Protein AF-A0A7C5VHL1-F1 (afdb_monomer)

Mean predicted aligned error: 15.31 Å

Foldseek 3Di:
DPQLLVLQLVLCCVQCNPVSVVLSVVLCVVVVHDSVRQALVSSLVSLVPSVLVSSVVGDPNVVSVVSSVVSNCVSVLVADDLVVLVVLLVVCVVVLLDLLSLLSVLLSVLCVVPNDSVSRNVSVVSSVVVVVVLVVLLVVLVVLLVVLVVLLVVLVVVDDDLSVVLVVLSVVSVVCSVVSHRDVVSSVVSLVSSLVSVLVVLLVVLCDPPPPPPPPPDDDDDDDDDDDDDDDDDPVCPVVPPPPPDRPLVSHDPVSNLVSLLSLLVVLVVVLVVLCVSQVVQCPPPQQVVLNVVSVVCSVVSGHCPVSSVVNVVSSVVSLVVLLVVLVVVLVVLVVLLVPQPDDPVLSVVLVSVSVSCVSSSVSPHDDDCVVSVVSSVVSVVVSVVVD

Solvent-accessible surface area (backbone atoms only — not comparable to full-atom values): 22357 Å² total; per-residue (Å²): 129,79,63,47,51,58,58,54,46,65,68,33,34,88,79,51,42,83,52,30,59,57,53,51,53,51,47,30,62,75,68,72,50,54,74,91,68,51,45,46,67,58,51,45,51,38,38,72,46,62,48,37,56,58,35,47,75,77,39,56,68,68,58,30,47,51,52,43,51,57,44,41,58,70,44,32,61,78,43,72,52,72,64,55,56,51,52,50,49,62,70,48,57,83,47,69,89,37,38,67,50,17,37,46,50,30,49,53,57,48,42,74,77,52,83,45,70,66,58,40,37,50,48,47,56,49,50,52,53,51,50,53,52,47,52,54,49,43,54,49,49,52,54,49,49,55,53,51,50,57,48,44,66,72,50,53,83,74,50,61,71,69,49,52,52,45,52,51,43,49,50,52,50,51,52,34,50,74,71,73,42,80,58,64,70,58,51,52,52,38,49,54,52,50,50,53,49,51,46,48,49,51,56,49,70,66,57,63,83,76,72,72,82,78,77,80,78,86,74,90,84,84,86,87,84,91,83,90,73,90,78,82,82,59,88,82,62,69,74,81,70,67,73,78,85,79,76,69,76,86,80,53,52,76,66,48,50,51,52,46,36,50,54,47,28,53,54,50,50,55,49,46,55,50,52,48,68,74,42,56,94,51,49,85,37,84,80,35,39,64,51,49,54,52,49,52,53,32,48,74,70,58,37,67,54,69,69,57,53,55,53,44,52,51,42,50,53,51,50,49,53,50,50,53,51,51,52,50,53,49,51,52,52,50,54,51,51,60,68,71,47,87,61,62,65,80,79,44,48,65,59,52,54,52,50,50,51,38,50,44,9,44,74,53,60,17,81,60,83,56,66,68,58,53,53,50,49,51,51,51,52,51,51,37,62,74,73,104

pLDDT: mean 79.11, std 16.54, range [28.47, 95.12]

Structure (mmCIF, N/CA/C/O backbone):
data_AF-A0A7C5VHL1-F1
#
_entry.id   AF-A0A7C5VHL1-F1
#
loop_
_atom_site.group_PDB
_atom_site.id
_atom_site.type_symbol
_atom_site.label_atom_id
_atom_site.label_alt_id
_atom_site.label_comp_id
_atom_site.label_asym_id
_atom_site.label_entity_id
_atom_site.label_seq_id
_atom_site.pdbx_PDB_ins_code
_atom_site.Cartn_x
_atom_site.Cartn_y
_atom_site.Cartn_z
_atom_site.occupancy
_atom_site.B_iso_or_equiv
_atom_site.auth_seq_id
_atom_site.auth_comp_id
_atom_site.auth_asym_id
_atom_site.auth_atom_id
_atom_site.pdbx_PDB_model_num
ATOM 1 N N . MET A 1 1 ? -13.629 -7.825 31.375 1.00 46.19 1 MET A N 1
ATOM 2 C CA . MET A 1 1 ? -12.891 -8.959 30.778 1.00 46.19 1 MET A CA 1
ATOM 3 C C . MET A 1 1 ? -13.909 -10.005 30.353 1.00 46.19 1 MET A C 1
ATOM 5 O O . MET A 1 1 ? -14.888 -10.149 31.079 1.00 46.19 1 MET A O 1
ATOM 9 N N . PRO A 1 2 ? -13.758 -10.660 29.191 1.00 53.12 2 PRO A N 1
ATOM 10 C CA . PRO A 1 2 ? -14.675 -11.720 28.780 1.00 53.12 2 PRO A CA 1
ATOM 11 C C . PRO A 1 2 ? -14.648 -12.862 29.807 1.00 53.12 2 PRO A C 1
ATOM 13 O O . PRO A 1 2 ? -13.579 -13.221 30.295 1.00 53.12 2 PRO A O 1
ATOM 16 N N . ASP A 1 3 ? -15.815 -13.410 30.148 1.00 73.56 3 ASP A N 1
ATOM 17 C CA . ASP A 1 3 ? -15.947 -14.584 31.019 1.00 73.56 3 ASP A CA 1
ATOM 18 C C . ASP A 1 3 ? -15.476 -15.836 30.264 1.00 73.56 3 ASP A C 1
ATOM 20 O O . ASP A 1 3 ? -16.268 -16.612 29.725 1.00 73.56 3 ASP A O 1
ATOM 24 N N . VAL A 1 4 ? -14.152 -15.987 30.157 1.00 76.94 4 VAL A N 1
ATOM 25 C CA . VAL A 1 4 ? -13.511 -17.085 29.428 1.00 76.94 4 VAL A CA 1
ATOM 26 C C . VAL A 1 4 ? -14.006 -18.426 29.959 1.00 76.94 4 VAL A C 1
ATOM 28 O O . VAL A 1 4 ? -14.380 -19.292 29.173 1.00 76.94 4 VAL A O 1
ATOM 31 N N . TYR A 1 5 ? -14.062 -18.578 31.284 1.00 82.81 5 TYR A N 1
ATOM 32 C CA . TYR A 1 5 ? -14.518 -19.795 31.945 1.00 82.81 5 TYR A CA 1
ATOM 33 C C . TYR A 1 5 ? -15.959 -20.154 31.560 1.00 82.81 5 TYR A C 1
ATOM 35 O O . TYR A 1 5 ? -16.213 -21.295 31.164 1.00 82.81 5 TYR A O 1
ATOM 43 N N . GLY A 1 6 ? -16.880 -19.185 31.614 1.00 80.88 6 GLY A N 1
ATOM 44 C CA . GLY A 1 6 ? -18.274 -19.365 31.208 1.00 80.88 6 GLY A CA 1
ATOM 45 C C . GLY A 1 6 ? -18.413 -19.804 29.750 1.00 80.88 6 GLY A C 1
ATOM 46 O O . GLY A 1 6 ? -19.118 -20.774 29.468 1.00 80.88 6 GLY A O 1
ATOM 47 N N . VAL A 1 7 ? -17.663 -19.178 28.836 1.00 81.25 7 VAL A N 1
ATOM 48 C CA . VAL A 1 7 ? -17.676 -19.519 27.400 1.00 81.25 7 VAL A CA 1
ATOM 49 C C . VAL A 1 7 ? -17.196 -20.951 27.146 1.00 81.25 7 VAL A C 1
ATOM 51 O O . VAL A 1 7 ? -17.817 -21.673 26.359 1.00 81.25 7 VAL A O 1
ATOM 54 N N . ILE A 1 8 ? -16.123 -21.394 27.820 1.00 82.94 8 ILE A N 1
ATOM 55 C CA . ILE A 1 8 ? -15.642 -22.781 27.690 1.00 82.94 8 ILE A CA 1
ATOM 56 C C . ILE A 1 8 ? -16.713 -23.749 28.209 1.00 82.94 8 ILE A C 1
ATOM 58 O O . ILE A 1 8 ? -17.043 -24.743 27.562 1.00 82.94 8 ILE A O 1
ATOM 62 N N . LEU A 1 9 ? -17.266 -23.460 29.387 1.00 84.81 9 LEU A N 1
ATOM 63 C CA . LEU A 1 9 ? -18.174 -24.354 30.091 1.00 84.81 9 LEU A CA 1
ATOM 64 C C . LEU A 1 9 ? -19.504 -24.541 29.348 1.00 84.81 9 LEU A C 1
ATOM 66 O O . LEU A 1 9 ? -19.978 -25.671 29.208 1.00 84.81 9 LEU A O 1
ATOM 70 N N . GLU A 1 10 ? -20.085 -23.458 28.831 1.00 85.12 10 GLU A N 1
ATOM 71 C CA . GLU A 1 10 ? -21.310 -23.510 28.028 1.00 85.12 10 GLU A CA 1
ATOM 72 C C . GLU A 1 10 ? -21.136 -24.352 26.765 1.00 85.12 10 GLU A C 1
ATOM 74 O O . GLU A 1 10 ? -22.024 -25.129 26.416 1.00 85.12 10 GLU A O 1
ATOM 79 N N . ALA A 1 11 ? -19.979 -24.258 26.111 1.00 81.88 11 ALA A N 1
ATOM 80 C CA . ALA A 1 11 ? -19.701 -25.031 24.910 1.00 81.88 11 ALA A CA 1
ATOM 81 C C . ALA A 1 11 ? -19.400 -26.512 25.188 1.00 81.88 11 ALA A C 1
ATOM 83 O O . ALA A 1 11 ? -19.664 -27.363 24.339 1.00 81.88 11 ALA A O 1
ATOM 84 N N . LEU A 1 12 ? -18.869 -26.847 26.368 1.00 84.56 12 LEU A N 1
ATOM 85 C CA . LEU A 1 12 ? -18.569 -28.232 26.747 1.00 84.56 12 LEU A CA 1
ATOM 86 C C . LEU A 1 12 ? -19.778 -28.989 27.308 1.00 84.56 12 LEU A C 1
ATOM 88 O O . LEU A 1 12 ? -19.845 -30.215 27.169 1.00 84.56 12 LEU A O 1
ATOM 92 N N . ARG A 1 13 ? -20.748 -28.293 27.915 1.00 85.56 13 ARG A N 1
ATOM 93 C CA . ARG A 1 13 ? -21.957 -28.895 28.511 1.00 85.56 13 ARG A CA 1
ATOM 94 C C . ARG A 1 13 ? -22.734 -29.824 27.558 1.00 85.56 13 ARG A C 1
ATOM 96 O O . ARG A 1 13 ? -23.062 -30.925 28.000 1.00 85.56 13 ARG A O 1
ATOM 103 N N . PRO A 1 14 ? -22.977 -29.486 26.275 1.00 85.62 14 PRO A N 1
ATOM 104 C CA . PRO A 1 14 ? -23.678 -30.372 25.338 1.00 85.62 14 PRO A CA 1
ATOM 105 C C . PRO A 1 14 ? -22.967 -31.705 25.055 1.00 85.62 14 PRO A C 1
ATOM 107 O O . PRO A 1 14 ? -23.625 -32.688 24.726 1.00 85.62 14 PRO A O 1
ATOM 110 N N . HIS A 1 15 ? -21.639 -31.762 25.196 1.00 82.31 15 HIS A N 1
ATOM 111 C CA . HIS A 1 15 ? -20.833 -32.935 24.829 1.00 82.31 15 HIS A CA 1
ATOM 112 C C . HIS A 1 15 ? -20.397 -33.766 26.047 1.00 82.31 15 HIS A C 1
ATOM 114 O O . HIS A 1 15 ? -20.381 -35.001 26.018 1.00 82.31 15 HIS A O 1
ATOM 120 N N . LEU A 1 16 ? -20.057 -33.099 27.152 1.00 80.38 16 LEU A N 1
ATOM 121 C CA . LEU A 1 16 ? -19.541 -33.739 28.364 1.00 80.38 16 LEU A CA 1
ATOM 122 C C . LEU A 1 16 ? -20.586 -33.819 29.495 1.00 80.38 16 LEU A C 1
ATOM 124 O O . LEU A 1 16 ? -20.446 -34.652 30.398 1.00 80.38 16 LEU A O 1
ATOM 128 N N . GLY A 1 17 ? -21.677 -33.048 29.427 1.00 83.62 17 GLY A N 1
ATOM 129 C CA . GLY A 1 17 ? -22.726 -33.011 30.450 1.00 83.62 17 GLY A CA 1
ATOM 130 C C . GLY A 1 17 ? -22.182 -32.541 31.810 1.00 83.62 17 GLY A C 1
ATOM 131 O O . GLY A 1 17 ? -21.366 -31.620 31.839 1.00 83.62 17 GLY A O 1
ATOM 132 N N . PRO A 1 18 ? -22.545 -33.180 32.941 1.00 81.44 18 PRO A N 1
ATOM 133 C CA . PRO A 1 18 ? -22.065 -32.782 34.274 1.00 81.44 18 PRO A CA 1
ATOM 134 C C . PRO A 1 18 ? -20.546 -32.952 34.450 1.00 81.44 18 PRO A C 1
ATOM 136 O O . PRO A 1 18 ? -19.946 -32.386 35.356 1.00 81.44 18 PRO A O 1
ATOM 139 N N . ARG A 1 19 ? -19.894 -33.715 33.562 1.00 80.81 19 ARG A N 1
ATOM 140 C CA . ARG A 1 19 ? -18.440 -33.909 33.577 1.00 80.81 19 ARG A CA 1
ATOM 141 C C . ARG A 1 19 ? -17.678 -32.682 33.060 1.00 80.81 19 ARG A C 1
ATOM 143 O O . ARG A 1 19 ? -16.498 -32.561 33.356 1.00 80.81 19 ARG A O 1
ATOM 150 N N . ALA A 1 20 ? -18.340 -31.765 32.346 1.00 82.69 20 ALA A N 1
ATOM 151 C CA . ALA A 1 20 ? -17.735 -30.510 31.894 1.00 82.69 20 ALA A CA 1
ATOM 152 C C . ALA A 1 20 ? -17.251 -29.645 33.073 1.00 82.69 20 ALA A C 1
ATOM 154 O O . ALA A 1 20 ? -16.136 -29.134 33.040 1.00 82.69 20 ALA A O 1
ATOM 155 N N . GLU A 1 21 ? -18.062 -29.539 34.131 1.00 82.94 21 GLU A N 1
ATOM 156 C CA . GLU A 1 21 ? -17.736 -28.776 35.345 1.00 82.94 21 GLU A CA 1
ATOM 157 C C . GLU A 1 21 ? -16.551 -29.396 36.091 1.00 82.94 21 GLU A C 1
ATOM 159 O O . GLU A 1 21 ? -15.596 -28.699 36.416 1.00 82.94 21 GLU A O 1
ATOM 164 N N . VAL A 1 22 ? -16.539 -30.723 36.245 1.00 85.69 22 VAL A N 1
ATOM 165 C CA . VAL A 1 22 ? -15.447 -31.448 36.916 1.00 85.69 22 VAL A CA 1
ATOM 166 C C . VAL A 1 22 ? -14.110 -31.275 36.185 1.00 85.69 22 VAL A C 1
ATOM 168 O O . VAL A 1 22 ? -13.084 -31.031 36.818 1.00 85.69 22 VAL A O 1
ATOM 171 N N . VAL A 1 23 ? -14.110 -31.369 34.851 1.00 84.69 23 VAL A N 1
ATOM 172 C CA . VAL A 1 23 ? -12.895 -31.214 34.030 1.00 84.69 23 VAL A CA 1
ATOM 173 C C . VAL A 1 23 ? -12.357 -29.785 34.100 1.00 84.69 23 VAL A C 1
ATOM 175 O O . VAL A 1 23 ? -11.144 -29.585 34.184 1.00 84.69 23 VAL A O 1
ATOM 178 N N . MET A 1 24 ? -13.246 -28.792 34.105 1.00 84.06 24 MET A N 1
ATOM 179 C CA . MET A 1 24 ? -12.866 -27.386 34.226 1.00 84.06 24 MET A CA 1
ATOM 180 C C . MET A 1 24 ? -12.353 -27.043 35.632 1.00 84.06 24 MET A C 1
ATOM 182 O O . MET A 1 24 ? -11.334 -26.366 35.750 1.00 84.06 24 MET A O 1
ATOM 186 N N . GLU A 1 25 ? -12.968 -27.568 36.694 1.00 84.94 25 GLU A N 1
ATOM 187 C CA . GLU A 1 25 ? -12.471 -27.429 38.070 1.00 84.94 25 GLU A CA 1
ATOM 188 C C . GLU A 1 25 ? -11.106 -28.096 38.273 1.00 84.94 25 GLU A C 1
ATOM 190 O O . GLU A 1 25 ? -10.240 -27.560 38.968 1.00 84.94 25 GLU A O 1
ATOM 195 N N . GLU A 1 26 ? -10.878 -29.262 37.666 1.00 85.06 26 GLU A N 1
ATOM 196 C CA . GLU A 1 26 ? -9.578 -29.928 37.720 1.00 85.06 26 GLU A CA 1
ATOM 197 C C . GLU A 1 26 ? -8.513 -29.151 36.932 1.00 85.06 26 GLU A C 1
ATOM 199 O O . GLU A 1 26 ? -7.378 -29.010 37.394 1.00 85.06 26 GLU A O 1
ATOM 204 N N . GLY A 1 27 ? -8.891 -28.579 35.787 1.00 82.38 27 GLY A N 1
ATOM 205 C CA . GLY A 1 27 ? -8.053 -27.658 35.023 1.00 82.38 27 GLY A CA 1
ATOM 206 C C . GLY A 1 27 ? -7.638 -26.426 35.827 1.00 82.38 27 GLY A C 1
ATOM 207 O O . GLY A 1 27 ? -6.450 -26.108 35.897 1.00 82.38 27 GLY A O 1
ATOM 208 N N . LEU A 1 28 ? -8.594 -25.789 36.506 1.00 84.19 28 LEU A N 1
ATOM 209 C CA . LEU A 1 28 ? -8.351 -24.653 37.397 1.00 84.19 28 LEU A CA 1
ATOM 210 C C . LEU A 1 28 ? -7.418 -25.011 38.558 1.00 84.19 28 LEU A C 1
ATOM 212 O O . LEU A 1 28 ? -6.475 -24.273 38.838 1.00 84.19 28 LEU A O 1
ATOM 216 N N . LYS A 1 29 ? -7.619 -26.174 39.194 1.00 86.25 29 LYS A N 1
ATOM 217 C CA . LYS A 1 29 ? -6.749 -26.658 40.281 1.00 86.25 29 LYS A CA 1
ATOM 218 C C . LYS A 1 29 ? -5.307 -26.872 39.827 1.00 86.25 29 LYS A C 1
ATOM 220 O O . LYS A 1 29 ? -4.394 -26.586 40.593 1.00 86.25 29 LYS A O 1
ATOM 225 N N . ARG A 1 30 ? -5.086 -27.351 38.596 1.00 84.56 30 ARG A N 1
ATOM 226 C CA . ARG A 1 30 ? -3.729 -27.532 38.043 1.00 84.56 30 ARG A CA 1
ATOM 227 C C . ARG A 1 30 ? -3.044 -26.216 37.696 1.00 84.56 30 ARG A C 1
ATOM 229 O O . ARG A 1 30 ? -1.822 -26.147 37.765 1.00 84.56 30 ARG A O 1
ATOM 236 N N . LEU A 1 31 ? -3.819 -25.200 37.330 1.00 82.19 31 LEU A N 1
ATOM 237 C CA . LEU A 1 31 ? -3.314 -23.855 37.057 1.00 82.19 31 LEU A CA 1
ATOM 238 C C . LEU A 1 31 ? -3.193 -22.991 38.320 1.00 82.19 31 LEU A C 1
ATOM 240 O O . LEU A 1 31 ? -2.526 -21.963 38.278 1.00 82.19 31 LEU A O 1
ATOM 244 N N . GLY A 1 32 ? -3.817 -23.396 39.431 1.00 83.19 32 GLY A N 1
ATOM 245 C CA . GLY A 1 32 ? -3.814 -22.646 40.689 1.00 83.19 32 GLY A CA 1
ATOM 246 C C . GLY A 1 32 ? -4.559 -21.310 40.612 1.00 83.19 32 GLY A C 1
ATOM 247 O O . GLY A 1 32 ? -4.250 -20.412 41.386 1.00 83.19 32 GLY A O 1
ATOM 248 N N . LYS A 1 33 ? -5.502 -21.170 39.672 1.00 85.38 33 LYS A N 1
ATOM 249 C CA . LYS A 1 33 ? -6.229 -19.922 39.384 1.00 85.38 33 LYS A CA 1
ATOM 250 C C . LYS A 1 33 ? -7.711 -20.049 39.714 1.00 85.38 33 LYS A C 1
ATOM 252 O O . LYS A 1 33 ? -8.276 -21.145 39.653 1.00 85.38 33 LYS A O 1
ATOM 257 N N . HIS A 1 34 ? -8.353 -18.926 40.024 1.00 79.56 34 HIS A N 1
ATOM 258 C CA . HIS A 1 34 ? -9.808 -18.867 40.165 1.00 79.56 34 HIS A CA 1
ATOM 259 C C . HIS A 1 34 ? -10.511 -18.684 38.805 1.00 79.56 34 HIS A C 1
ATOM 261 O O . HIS A 1 34 ? -9.907 -18.157 37.872 1.00 79.56 34 HIS A O 1
ATOM 267 N N . PRO A 1 35 ? -11.802 -19.066 38.671 1.00 77.31 35 PRO A N 1
ATOM 268 C CA . PRO A 1 35 ? -12.557 -18.906 37.420 1.00 77.31 35 PRO A CA 1
ATOM 269 C C . PRO A 1 35 ? -12.531 -17.480 36.845 1.00 77.31 35 PRO A C 1
ATOM 271 O O . PRO A 1 35 ? -12.534 -17.305 35.633 1.00 77.31 35 PRO A O 1
ATOM 274 N N . GLN A 1 36 ? -12.475 -16.468 37.719 1.00 75.75 36 GLN A N 1
ATOM 275 C CA . GLN A 1 36 ? -12.460 -15.045 37.355 1.00 75.75 36 GLN A CA 1
ATOM 276 C C . GLN A 1 36 ? -11.079 -14.537 36.900 1.00 75.75 36 GLN A C 1
ATOM 278 O O . GLN A 1 36 ? -10.984 -13.446 36.349 1.00 75.75 36 GLN A O 1
ATOM 283 N N . GLU A 1 37 ? -10.017 -15.314 37.118 1.00 77.81 37 GLU A N 1
ATOM 284 C CA . GLU A 1 37 ? -8.623 -14.961 36.801 1.00 77.81 37 GLU A CA 1
ATOM 285 C C . GLU A 1 37 ? -8.117 -15.676 35.539 1.00 77.81 37 GLU A C 1
ATOM 287 O O . GLU A 1 37 ? -6.930 -15.618 35.211 1.00 77.81 37 GLU A O 1
ATOM 292 N N . LEU A 1 38 ? -8.999 -16.402 34.845 1.00 77.62 38 LEU A N 1
ATOM 293 C CA . LEU A 1 38 ? -8.616 -17.208 33.697 1.00 77.62 38 LEU A CA 1
ATOM 294 C C . LEU A 1 38 ? -8.328 -16.315 32.487 1.00 77.62 38 LEU A C 1
ATOM 296 O O . LEU A 1 38 ? -9.221 -15.636 31.978 1.00 77.62 38 LEU A O 1
ATOM 300 N N . THR A 1 39 ? -7.091 -16.344 31.994 1.00 77.44 39 THR A N 1
ATOM 301 C CA . THR A 1 39 ? -6.743 -15.644 30.754 1.00 77.44 39 THR A CA 1
ATOM 302 C C . THR A 1 39 ? -7.086 -16.503 29.526 1.00 77.44 39 THR A C 1
ATOM 304 O O . THR A 1 39 ? -7.203 -17.730 29.628 1.00 77.44 39 THR A O 1
ATOM 307 N N . PRO A 1 40 ? -7.216 -15.901 28.333 1.00 75.75 40 PRO A N 1
ATOM 308 C CA . PRO A 1 40 ? -7.336 -16.638 27.074 1.00 75.75 40 PRO A CA 1
ATOM 309 C C . PRO A 1 40 ? -6.229 -17.672 26.823 1.00 75.75 40 PRO A C 1
ATOM 311 O O . PRO A 1 40 ? -6.494 -18.735 26.261 1.00 75.75 40 PRO A O 1
ATOM 314 N N . GLU A 1 41 ? -4.998 -17.394 27.261 1.00 76.94 41 GLU A N 1
ATOM 315 C CA . GLU A 1 41 ? -3.856 -18.308 27.120 1.00 76.94 41 GLU A CA 1
ATOM 316 C C . GLU A 1 41 ? -4.001 -19.535 28.026 1.00 76.94 41 GLU A C 1
ATOM 318 O O . GLU A 1 41 ? -3.803 -20.672 27.587 1.00 76.94 41 GLU A O 1
ATOM 323 N N . ASP A 1 42 ? -4.440 -19.313 29.267 1.00 80.94 42 ASP A N 1
ATOM 324 C CA . ASP A 1 42 ? -4.777 -20.383 30.208 1.00 80.94 42 ASP A CA 1
ATOM 325 C C . ASP A 1 42 ? -5.924 -21.248 29.660 1.00 80.94 42 ASP A C 1
ATOM 327 O O . ASP A 1 42 ? -5.857 -22.480 29.685 1.00 80.94 42 ASP A O 1
ATOM 331 N N . GLY A 1 43 ? -6.957 -20.611 29.095 1.00 80.25 43 GLY A N 1
ATOM 332 C CA . GLY A 1 43 ? -8.069 -21.286 28.425 1.00 80.25 43 GLY A CA 1
ATOM 333 C C . GLY A 1 43 ? -7.609 -22.145 27.245 1.00 80.25 43 GLY A C 1
ATOM 334 O O . GLY A 1 43 ? -8.030 -23.296 27.116 1.00 80.25 43 GLY A O 1
ATOM 335 N N . ALA A 1 44 ? -6.682 -21.643 26.425 1.00 82.00 44 ALA A N 1
ATOM 336 C CA . ALA A 1 44 ? -6.120 -22.391 25.306 1.00 82.00 44 ALA A CA 1
ATOM 337 C C . ALA A 1 44 ? -5.309 -23.617 25.754 1.00 82.00 44 ALA A C 1
ATOM 339 O O . ALA A 1 44 ? -5.396 -24.683 25.132 1.00 82.00 44 ALA A O 1
ATOM 340 N N . PHE A 1 45 ? -4.554 -23.493 26.847 1.00 84.00 45 PHE A N 1
ATOM 341 C CA . PHE A 1 45 ? -3.819 -24.606 27.443 1.00 84.00 45 PHE A CA 1
ATOM 342 C C . PHE A 1 45 ? -4.765 -25.701 27.963 1.00 84.00 45 PHE A C 1
ATOM 344 O O . PHE A 1 45 ? -4.560 -26.888 27.686 1.00 84.00 45 PHE A O 1
ATOM 351 N N . LEU A 1 46 ? -5.844 -25.314 28.653 1.00 85.06 46 LEU A N 1
ATOM 352 C CA . LEU A 1 46 ? -6.867 -26.250 29.130 1.00 85.06 46 LEU A CA 1
ATOM 353 C C . LEU A 1 46 ? -7.577 -26.968 27.979 1.00 85.06 46 LEU A C 1
ATOM 355 O O . LEU A 1 46 ? -7.742 -28.192 28.031 1.00 85.06 46 LEU A O 1
ATOM 359 N N . LEU A 1 47 ? -7.936 -26.222 26.929 1.00 84.44 47 LEU A N 1
ATOM 360 C CA . LEU A 1 47 ? -8.604 -26.735 25.736 1.00 84.44 47 LEU A CA 1
ATOM 361 C C . LEU A 1 47 ? -7.763 -27.781 24.998 1.00 84.44 47 LEU A C 1
ATOM 363 O O . LEU A 1 47 ? -8.257 -28.872 24.722 1.00 84.44 47 LEU A O 1
ATOM 367 N N . LYS A 1 48 ? -6.486 -27.483 24.722 1.00 85.12 48 LYS A N 1
ATOM 368 C CA . LYS A 1 48 ? -5.572 -28.377 23.982 1.00 85.12 48 LYS A CA 1
ATOM 369 C C . LYS A 1 48 ? -5.094 -29.579 24.804 1.00 85.12 48 LYS A C 1
ATOM 371 O O . LYS A 1 48 ? -4.682 -30.587 24.232 1.00 85.12 48 LYS A O 1
ATOM 376 N N . GLY A 1 49 ? -5.120 -29.475 26.132 1.00 86.75 49 GLY A N 1
ATOM 377 C CA . GLY A 1 49 ? -4.655 -30.515 27.045 1.00 86.75 49 GLY A CA 1
ATOM 378 C C . GLY A 1 49 ? -5.787 -31.386 27.582 1.00 86.75 49 GLY A C 1
ATOM 379 O O . GLY A 1 49 ? -6.125 -32.427 27.019 1.00 86.75 49 GLY A O 1
ATOM 380 N N . LEU A 1 50 ? -6.321 -30.982 28.733 1.00 83.69 50 LEU A N 1
ATOM 381 C CA . LEU A 1 50 ? -7.287 -31.759 29.511 1.00 83.69 50 LEU A CA 1
ATOM 382 C C . LEU A 1 50 ? -8.614 -31.951 28.781 1.00 83.69 50 LEU A C 1
ATOM 384 O O . LEU A 1 50 ? -9.118 -33.070 28.698 1.00 83.69 50 LEU A O 1
ATOM 388 N N . VAL A 1 51 ? -9.154 -30.871 28.222 1.00 84.31 51 VAL A N 1
ATOM 389 C CA . VAL A 1 51 ? -10.464 -30.886 27.569 1.00 84.31 51 VAL A CA 1
ATOM 390 C C . VAL A 1 51 ? -10.416 -31.703 26.279 1.00 84.31 51 VAL A C 1
ATOM 392 O O . VAL A 1 51 ? -11.292 -32.534 26.066 1.00 84.31 51 VAL A O 1
ATOM 395 N N . TYR A 1 52 ? -9.375 -31.551 25.453 1.00 85.94 52 TYR A N 1
ATOM 396 C CA . TYR A 1 52 ? -9.213 -32.351 24.236 1.00 85.94 52 TYR A CA 1
ATOM 397 C C . TYR A 1 52 ? -9.154 -33.859 24.526 1.00 85.94 52 TYR A C 1
ATOM 399 O O . TYR A 1 52 ? -9.803 -34.639 23.833 1.00 85.94 52 TYR A O 1
ATOM 407 N N . ARG A 1 53 ? -8.448 -34.277 25.588 1.00 86.75 53 ARG A N 1
ATOM 408 C CA . ARG A 1 53 ? -8.384 -35.691 26.004 1.00 86.75 53 ARG A CA 1
ATOM 409 C C . ARG A 1 53 ? -9.747 -36.242 26.430 1.00 86.75 53 ARG A C 1
ATOM 411 O O . ARG A 1 53 ? -10.096 -37.355 26.051 1.00 86.75 53 ARG A O 1
ATOM 418 N N . GLU A 1 54 ? -10.525 -35.473 27.187 1.00 84.69 54 GLU A N 1
ATOM 419 C CA . GLU A 1 54 ? -11.866 -35.891 27.623 1.00 84.69 54 GLU A CA 1
ATOM 420 C C . GLU A 1 54 ? -12.891 -35.851 26.476 1.00 84.69 54 GLU A C 1
ATOM 422 O O . GLU A 1 54 ? -13.776 -36.704 26.410 1.00 84.69 54 GLU A O 1
ATOM 427 N N . LEU A 1 55 ? -12.748 -34.925 25.521 1.00 83.88 55 LEU A N 1
ATOM 428 C CA . LEU A 1 55 ? -13.562 -34.891 24.302 1.00 83.88 55 LEU A CA 1
ATOM 429 C C . LEU A 1 55 ? -13.27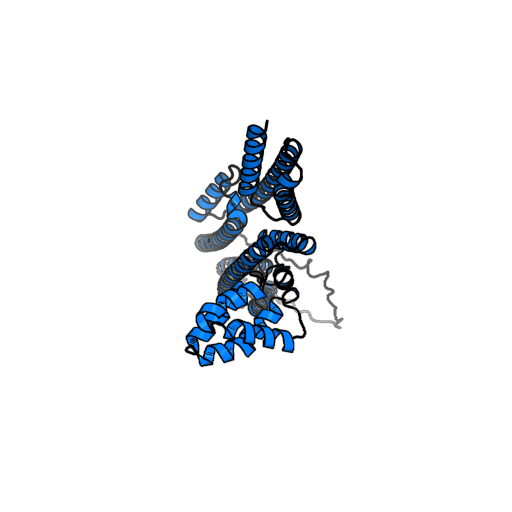2 -36.090 23.391 1.00 83.88 55 LEU A C 1
ATOM 431 O O . LEU A 1 55 ? -14.212 -36.687 22.873 1.00 83.88 55 LEU A O 1
ATOM 435 N N . GLN A 1 56 ? -12.009 -36.505 23.249 1.00 87.06 56 GLN A N 1
ATOM 436 C CA . GLN A 1 56 ? -11.634 -37.711 22.494 1.00 87.06 56 GLN A CA 1
ATOM 437 C C . GLN A 1 56 ? -12.214 -39.008 23.078 1.00 87.06 56 GLN A C 1
ATOM 439 O O . GLN A 1 56 ? -12.355 -39.992 22.357 1.00 87.06 56 GLN A O 1
ATOM 444 N N . ALA A 1 57 ? -12.568 -39.031 24.366 1.00 84.94 57 ALA A N 1
ATOM 445 C CA . ALA A 1 57 ? -13.206 -40.191 24.987 1.00 84.94 57 ALA A CA 1
ATOM 446 C C . ALA A 1 57 ? -14.694 -40.339 24.612 1.00 84.94 57 ALA A C 1
ATOM 448 O O . ALA A 1 57 ? -15.282 -41.391 24.866 1.00 84.94 57 ALA A O 1
ATOM 449 N N . ARG A 1 58 ? -15.321 -39.299 24.040 1.00 81.06 58 ARG A N 1
ATOM 450 C CA . ARG A 1 58 ? -16.755 -39.283 23.690 1.00 81.06 58 ARG A CA 1
ATOM 451 C C . ARG A 1 58 ? -17.059 -38.960 22.230 1.00 81.06 58 ARG A C 1
ATOM 453 O O . ARG A 1 58 ? -18.126 -39.332 21.755 1.00 81.06 58 ARG A O 1
ATOM 460 N N . LEU A 1 59 ? -16.161 -38.266 21.544 1.00 84.38 59 LEU A N 1
ATOM 461 C CA . LEU A 1 59 ? -16.304 -37.830 20.158 1.00 84.38 59 LEU A CA 1
ATOM 462 C C . LEU A 1 59 ? -15.192 -38.420 19.295 1.00 84.38 59 LEU A C 1
ATOM 464 O O . LEU A 1 59 ? -14.147 -38.838 19.800 1.00 84.38 59 LEU A O 1
ATOM 468 N N . SER A 1 60 ? -15.389 -38.408 17.977 1.00 85.62 60 SER A N 1
ATOM 469 C CA . SER A 1 60 ? -14.297 -38.743 17.067 1.00 85.62 60 SER A CA 1
ATOM 470 C C . SER A 1 60 ? -13.162 -37.705 17.174 1.00 85.62 60 SER A C 1
ATOM 472 O O . SER A 1 60 ? -13.411 -36.531 17.474 1.00 85.62 60 SER A O 1
ATOM 474 N N . PRO A 1 61 ? -11.900 -38.079 16.885 1.00 83.31 61 PRO A N 1
ATOM 475 C CA . PRO A 1 61 ? -10.773 -37.147 16.959 1.00 83.31 61 PRO A CA 1
ATOM 476 C C . PRO A 1 61 ? -10.943 -35.893 16.087 1.00 83.31 61 PRO A C 1
ATOM 478 O O . PRO A 1 61 ? -10.469 -34.820 16.453 1.00 83.31 61 PRO A O 1
ATOM 481 N N . GLN A 1 62 ? -11.636 -36.010 14.949 1.00 82.50 62 GLN A N 1
ATOM 482 C CA . GLN A 1 62 ? -11.896 -34.888 14.043 1.00 82.50 62 GLN A CA 1
ATOM 483 C C . GLN A 1 62 ? -12.933 -33.912 14.613 1.00 82.50 62 GLN A C 1
ATOM 485 O O . GLN A 1 62 ? -12.751 -32.701 14.514 1.00 82.50 62 GLN A O 1
ATOM 490 N N . GLU A 1 63 ? -13.992 -34.416 15.247 1.00 82.50 63 GLU A N 1
ATOM 491 C CA . GLU A 1 63 ? -15.019 -33.587 15.892 1.00 82.50 63 GLU A CA 1
ATOM 492 C C . GLU A 1 63 ? -14.482 -32.902 17.150 1.00 82.50 63 GLU A C 1
ATOM 494 O O . GLU A 1 63 ? -14.721 -31.713 17.349 1.00 82.50 63 GLU A O 1
ATOM 499 N N . ALA A 1 64 ? -13.692 -33.618 17.959 1.00 82.12 64 ALA A N 1
ATOM 500 C CA . ALA A 1 64 ? -13.025 -33.050 19.127 1.00 82.12 64 ALA A CA 1
ATOM 501 C C . ALA A 1 64 ? -12.053 -31.928 18.728 1.00 82.12 64 ALA A C 1
ATOM 503 O O . ALA A 1 64 ? -12.018 -30.883 19.374 1.00 82.12 64 ALA A O 1
ATOM 504 N N . LYS A 1 65 ? -11.299 -32.119 17.635 1.00 83.81 65 LYS A N 1
ATOM 505 C CA . LYS A 1 65 ? -10.388 -31.101 17.102 1.00 83.81 65 LYS A CA 1
ATOM 506 C C . LYS A 1 65 ? -11.148 -29.871 16.601 1.00 83.81 65 LYS A C 1
ATOM 508 O O . LYS A 1 65 ? -10.801 -28.770 17.006 1.00 83.81 65 LYS A O 1
ATOM 513 N N . ARG A 1 66 ? -12.219 -30.051 15.819 1.00 84.06 66 ARG A N 1
ATOM 514 C CA . ARG A 1 66 ? -13.067 -28.944 15.335 1.00 84.06 66 ARG A CA 1
ATOM 515 C C . ARG A 1 66 ? -13.707 -28.144 16.471 1.00 84.06 66 ARG A C 1
ATOM 517 O O . ARG A 1 66 ? -13.747 -26.923 16.401 1.00 84.06 66 ARG A O 1
ATOM 524 N N . LEU A 1 67 ? -14.188 -28.816 17.518 1.00 83.19 67 LEU A N 1
ATOM 525 C CA . LEU A 1 67 ? -14.744 -28.150 18.701 1.00 83.19 67 LEU A CA 1
ATOM 526 C C . LEU A 1 67 ? -13.686 -27.355 19.463 1.00 83.19 67 LEU A C 1
ATOM 528 O O . LEU A 1 67 ? -13.952 -26.228 19.870 1.00 83.19 67 LEU A O 1
ATOM 532 N N . VAL A 1 68 ? -12.494 -27.925 19.650 1.00 83.06 68 VAL A N 1
ATOM 533 C CA . VAL A 1 68 ? -11.383 -27.233 20.312 1.00 83.06 68 VAL A CA 1
ATOM 534 C C . VAL A 1 68 ? -10.901 -26.049 19.480 1.00 83.06 68 VAL A C 1
ATOM 536 O O . VAL A 1 68 ? -10.705 -24.984 20.046 1.00 83.06 68 VAL A O 1
ATOM 539 N N . GLU A 1 69 ? -10.760 -26.186 18.163 1.00 80.56 69 GLU A N 1
ATOM 540 C CA . GLU A 1 69 ? -10.387 -25.085 17.262 1.00 80.56 69 GLU A CA 1
ATOM 541 C C . GLU A 1 69 ? -11.441 -23.971 17.268 1.00 80.56 69 GLU A C 1
ATOM 543 O O . GLU A 1 69 ? -11.097 -22.821 17.525 1.00 80.56 69 GLU A O 1
ATOM 548 N N . GLY A 1 70 ? -12.727 -24.306 17.134 1.00 79.44 70 GLY A N 1
ATOM 549 C CA . GLY A 1 70 ? -13.806 -23.317 17.211 1.00 79.44 70 GLY A CA 1
ATOM 550 C C . GLY A 1 70 ? -13.938 -22.658 18.590 1.00 79.44 70 GLY A C 1
ATOM 551 O O . GLY A 1 70 ? -14.357 -21.509 18.692 1.00 79.44 70 GLY A O 1
ATOM 552 N N . LEU A 1 71 ? -13.567 -23.346 19.675 1.00 78.50 71 LEU A N 1
ATOM 553 C CA . LEU A 1 71 ? -13.512 -22.743 21.009 1.00 78.50 71 LEU A CA 1
ATOM 554 C C . LEU A 1 71 ? -12.284 -21.864 21.197 1.00 78.50 71 LEU A C 1
ATOM 556 O O . LEU A 1 71 ? -12.398 -20.788 21.777 1.00 78.50 71 LEU A O 1
ATOM 560 N N . LEU A 1 72 ? -11.134 -22.284 20.675 1.00 77.94 72 LEU A N 1
ATOM 561 C CA . LEU A 1 72 ? -9.934 -21.461 20.640 1.00 77.94 72 LEU A CA 1
ATOM 562 C C . LEU A 1 72 ? -10.196 -20.171 19.866 1.00 77.94 72 LEU A C 1
ATOM 564 O O . LEU A 1 72 ? -9.816 -19.129 20.361 1.00 77.94 72 LEU A O 1
ATOM 568 N N . GLU A 1 73 ? -10.909 -20.189 18.743 1.00 72.69 73 GLU A N 1
ATOM 569 C CA . GLU A 1 73 ? -11.297 -18.961 18.029 1.00 72.69 73 GLU A CA 1
ATOM 570 C C . GLU A 1 73 ? -12.227 -18.045 18.844 1.00 72.69 73 GLU A C 1
ATOM 572 O O . GLU A 1 73 ? -12.168 -16.826 18.710 1.00 72.69 73 GLU A O 1
ATOM 577 N N . ARG A 1 74 ? -13.078 -18.615 19.707 1.00 71.44 74 ARG A N 1
ATOM 578 C CA . ARG A 1 74 ? -14.023 -17.859 20.553 1.00 71.44 74 ARG A CA 1
ATOM 579 C C . ARG A 1 74 ? -13.395 -17.306 21.833 1.00 71.44 74 ARG A C 1
ATOM 581 O O . ARG A 1 74 ? -13.899 -16.325 22.374 1.00 71.44 74 ARG A O 1
ATOM 588 N N . ILE A 1 75 ? -12.372 -17.983 22.353 1.00 69.50 75 ILE A N 1
ATOM 589 C CA . ILE A 1 75 ? -11.731 -17.693 23.646 1.00 69.50 75 ILE A CA 1
ATOM 590 C C . ILE A 1 75 ? -10.397 -16.992 23.469 1.00 69.50 75 ILE A C 1
ATOM 592 O O . ILE A 1 75 ? -10.048 -16.143 24.289 1.00 69.50 75 ILE A O 1
ATOM 596 N N . SER A 1 76 ? -9.657 -17.329 22.412 1.00 58.81 76 SER A N 1
ATOM 597 C CA . SER A 1 76 ? -8.589 -16.461 21.948 1.00 58.81 76 SER A CA 1
ATOM 598 C C . SER A 1 76 ? -9.235 -15.094 21.747 1.00 58.81 76 SER A C 1
ATOM 600 O O . SER A 1 76 ? -10.334 -15.023 21.182 1.00 58.81 76 SER A O 1
ATOM 602 N N . PRO A 1 77 ? -8.636 -14.007 22.258 1.00 54.16 77 PRO A N 1
ATOM 603 C CA . PRO A 1 77 ? -9.090 -12.696 21.844 1.00 54.16 77 PRO A CA 1
ATOM 604 C C . PRO A 1 77 ? -9.119 -12.745 20.317 1.00 54.16 77 PRO A C 1
ATOM 606 O O . PRO A 1 77 ? -8.160 -13.220 19.707 1.00 54.16 77 PRO A O 1
ATOM 609 N N . ALA A 1 78 ? -10.222 -12.342 19.693 1.00 45.19 78 ALA A N 1
ATOM 610 C CA . ALA A 1 78 ? -10.353 -12.286 18.236 1.00 45.19 78 ALA A CA 1
ATOM 611 C C . ALA A 1 78 ? -9.426 -11.199 17.625 1.00 45.19 78 ALA A C 1
ATOM 613 O O . ALA A 1 78 ? -9.827 -10.382 16.811 1.00 45.19 78 ALA A O 1
ATOM 614 N N . GLY A 1 79 ? -8.165 -11.166 18.045 1.00 45.03 79 GLY A N 1
ATOM 615 C CA . GLY A 1 79 ? -7.239 -10.047 18.081 1.00 45.03 79 GLY A CA 1
ATOM 616 C C . GLY A 1 79 ? -5.990 -10.541 18.813 1.00 45.03 79 GLY A C 1
ATOM 617 O O . GLY A 1 79 ? -5.867 -10.381 20.017 1.00 45.03 79 GLY A O 1
ATOM 618 N N . GLY A 1 80 ? -5.169 -11.382 18.184 1.00 54.59 80 GLY A N 1
ATOM 619 C CA . GLY A 1 80 ? -3.756 -11.046 17.939 1.00 54.59 80 GLY A CA 1
ATOM 620 C C . GLY A 1 80 ? -3.272 -9.781 18.629 1.00 54.59 80 GLY A C 1
ATOM 621 O O . GLY A 1 80 ? -3.905 -8.725 18.564 1.00 54.59 80 GLY A O 1
ATOM 622 N N . SER A 1 81 ? -2.181 -9.950 19.357 1.00 69.38 81 SER A N 1
ATOM 623 C CA . SER A 1 81 ? -1.689 -8.958 20.291 1.00 69.38 81 SER A CA 1
ATOM 624 C C . SER A 1 81 ? -1.267 -7.681 19.570 1.00 69.38 81 SER A C 1
ATOM 626 O O . SER A 1 81 ? -0.882 -7.690 18.401 1.00 69.38 81 SER A O 1
ATOM 628 N N . LEU A 1 82 ? -1.263 -6.574 20.312 1.00 80.75 82 LEU A N 1
ATOM 629 C CA . LEU A 1 82 ? -0.587 -5.342 19.907 1.00 80.75 82 LEU A CA 1
ATOM 630 C C . LEU A 1 82 ? 0.837 -5.624 19.383 1.00 80.75 82 LEU A C 1
ATOM 632 O O . LEU A 1 82 ? 1.283 -4.980 18.442 1.00 80.75 82 LEU A O 1
ATOM 636 N N . GLU A 1 83 ? 1.517 -6.640 19.923 1.00 82.38 83 GLU A N 1
ATOM 637 C CA . GLU A 1 83 ? 2.842 -7.068 19.467 1.00 82.38 83 GLU A CA 1
ATOM 638 C C . GLU A 1 83 ? 2.870 -7.559 18.010 1.00 82.38 83 GLU A C 1
ATOM 640 O O . GLU A 1 83 ? 3.880 -7.374 17.333 1.00 82.38 83 GLU A O 1
ATOM 645 N N . GLU A 1 84 ? 1.806 -8.196 17.509 1.00 83.88 84 GLU A N 1
ATOM 646 C CA . GLU A 1 84 ? 1.708 -8.601 16.098 1.00 83.88 84 GLU A CA 1
ATOM 647 C C . GLU A 1 84 ? 1.659 -7.371 15.190 1.00 83.88 84 GLU A C 1
ATOM 649 O O . GLU A 1 84 ? 2.416 -7.292 14.221 1.00 83.88 84 GLU A O 1
ATOM 654 N N . LEU A 1 85 ? 0.842 -6.376 15.551 1.00 87.00 85 LEU A N 1
ATOM 655 C CA . LEU A 1 85 ? 0.761 -5.113 14.816 1.00 87.00 85 LEU A CA 1
ATOM 656 C C . LEU A 1 85 ? 2.076 -4.332 14.891 1.00 87.00 85 LEU A C 1
ATOM 658 O O . LEU A 1 85 ? 2.515 -3.777 13.890 1.00 87.00 85 LEU A O 1
ATOM 662 N N . GLU A 1 86 ? 2.759 -4.333 16.038 1.00 89.12 86 GLU A N 1
ATOM 663 C CA . GLU A 1 86 ? 4.077 -3.708 16.181 1.00 89.12 86 GLU A CA 1
ATOM 664 C C . GLU A 1 86 ? 5.161 -4.413 15.355 1.00 89.12 86 GLU A C 1
ATOM 666 O O . GLU A 1 86 ? 6.037 -3.752 14.791 1.00 89.12 86 GLU A O 1
ATOM 671 N N . LYS A 1 87 ? 5.123 -5.748 15.259 1.00 89.38 87 LYS A N 1
ATOM 672 C CA . LYS A 1 87 ? 6.017 -6.516 14.375 1.00 89.38 87 LYS A CA 1
ATOM 673 C C . LYS A 1 87 ? 5.730 -6.213 12.908 1.00 89.38 87 LYS A C 1
ATOM 675 O O . LYS A 1 87 ? 6.674 -5.970 12.157 1.00 89.38 87 LYS A O 1
ATOM 680 N N . GLY A 1 88 ? 4.455 -6.171 12.522 1.00 86.69 88 GLY A N 1
ATOM 681 C CA . GLY A 1 88 ? 4.030 -5.750 11.189 1.00 86.69 88 GLY A CA 1
ATOM 682 C C . GLY A 1 88 ? 4.524 -4.347 10.863 1.00 86.69 88 GLY A C 1
ATOM 683 O O . GLY A 1 88 ? 5.191 -4.141 9.855 1.00 86.69 88 GLY A O 1
ATOM 684 N N . LEU A 1 89 ? 4.318 -3.393 11.770 1.00 88.81 89 LEU A N 1
ATOM 685 C CA . LEU A 1 89 ? 4.771 -2.020 11.591 1.00 88.81 89 LEU A CA 1
ATOM 686 C C . LEU A 1 89 ? 6.295 -1.918 11.426 1.00 88.81 89 LEU A C 1
ATOM 688 O O . LEU A 1 89 ? 6.767 -1.146 10.596 1.00 88.81 89 LEU A O 1
ATOM 692 N N . LYS A 1 90 ? 7.079 -2.712 12.167 1.00 90.44 90 LYS A N 1
ATOM 693 C CA . LYS A 1 90 ? 8.538 -2.783 11.975 1.00 90.44 90 LYS A CA 1
ATOM 694 C C . LYS A 1 90 ? 8.911 -3.310 10.589 1.00 90.44 90 LYS A C 1
ATOM 696 O O . LYS A 1 90 ? 9.827 -2.772 9.977 1.00 90.44 90 LYS A O 1
ATOM 701 N N . ARG A 1 91 ? 8.202 -4.327 10.089 1.00 89.88 91 ARG A N 1
ATOM 702 C CA . ARG A 1 91 ? 8.412 -4.889 8.744 1.00 89.88 91 ARG A CA 1
ATOM 703 C C . ARG A 1 91 ? 8.092 -3.872 7.648 1.00 89.88 91 ARG A C 1
ATOM 705 O O . ARG A 1 91 ? 8.880 -3.713 6.723 1.00 89.88 91 ARG A O 1
ATOM 712 N N . PHE A 1 92 ? 6.968 -3.169 7.767 1.00 90.12 92 PHE A N 1
ATOM 713 C CA . PHE A 1 92 ? 6.529 -2.181 6.779 1.00 90.12 92 PHE A CA 1
ATOM 714 C C . PHE A 1 92 ? 7.127 -0.782 6.989 1.00 90.12 92 PHE A C 1
ATOM 716 O O . PHE A 1 92 ? 6.830 0.132 6.225 1.00 90.12 92 PHE A O 1
ATOM 723 N N . GLY A 1 93 ? 7.996 -0.597 7.988 1.00 84.31 93 GLY A N 1
ATOM 724 C CA . GLY A 1 93 ? 8.577 0.704 8.330 1.00 84.31 93 GLY A CA 1
ATOM 725 C C . GLY A 1 93 ? 9.386 1.353 7.203 1.00 84.31 93 GLY A C 1
ATOM 726 O O . GLY A 1 93 ? 9.535 2.571 7.197 1.00 84.31 93 GLY A O 1
ATOM 727 N N . LEU A 1 94 ? 9.860 0.560 6.238 1.00 86.38 94 LEU A N 1
ATOM 728 C CA . LEU A 1 94 ? 10.570 1.035 5.047 1.00 86.38 94 LEU A CA 1
ATOM 729 C C . LEU A 1 94 ? 9.638 1.695 4.013 1.00 86.38 94 LEU A C 1
ATOM 731 O O . LEU A 1 94 ? 10.093 2.519 3.226 1.00 86.38 94 LEU A O 1
ATOM 735 N N . TYR A 1 95 ? 8.337 1.391 4.036 1.00 87.31 95 TYR A N 1
ATOM 736 C CA . TYR A 1 95 ? 7.350 1.881 3.067 1.00 87.31 95 TYR A CA 1
ATOM 737 C C . TYR A 1 95 ? 6.589 3.087 3.621 1.00 87.31 95 TYR A C 1
ATOM 739 O O . TYR A 1 95 ? 5.374 3.061 3.810 1.00 87.31 95 TYR A O 1
ATOM 747 N N . VAL A 1 96 ? 7.323 4.157 3.933 1.00 81.25 96 VAL A N 1
ATOM 748 C CA . VAL A 1 96 ? 6.753 5.372 4.544 1.00 81.25 96 VAL A CA 1
ATOM 749 C C . VAL A 1 96 ? 5.742 6.061 3.627 1.00 81.25 96 VAL A C 1
ATOM 751 O O . VAL A 1 96 ? 4.791 6.661 4.119 1.00 81.25 96 VAL A O 1
ATOM 754 N N . ASP A 1 97 ? 5.912 5.916 2.315 1.00 81.12 97 ASP A N 1
ATOM 755 C CA . ASP A 1 97 ? 5.046 6.517 1.300 1.00 81.12 97 ASP A CA 1
ATOM 756 C C . ASP A 1 97 ? 3.675 5.836 1.173 1.00 81.12 97 ASP A C 1
ATOM 758 O O . ASP A 1 97 ? 2.821 6.308 0.422 1.00 81.12 97 ASP A O 1
ATOM 762 N N . TRP A 1 98 ? 3.448 4.717 1.870 1.00 87.25 98 TRP A N 1
ATOM 763 C CA . TRP A 1 98 ? 2.180 3.997 1.821 1.00 87.25 98 TRP A CA 1
ATOM 764 C C . TRP A 1 98 ? 1.203 4.552 2.870 1.00 87.25 98 TRP A C 1
ATOM 766 O O . TRP A 1 98 ? 1.469 4.447 4.075 1.00 87.25 98 TRP A O 1
ATOM 776 N N . PRO A 1 99 ? 0.041 5.098 2.461 1.00 84.62 99 PRO A N 1
ATOM 777 C CA . PRO A 1 99 ? -0.932 5.675 3.392 1.00 84.62 99 PRO A CA 1
ATOM 778 C C . PRO A 1 99 ? -1.507 4.633 4.365 1.00 84.62 99 PRO A C 1
ATOM 780 O O . PRO A 1 99 ? -1.919 4.974 5.475 1.00 84.62 99 PRO A O 1
ATOM 783 N N . GLU A 1 100 ? -1.505 3.355 3.986 1.00 89.81 100 GLU A N 1
ATOM 784 C CA . GLU A 1 100 ? -1.924 2.244 4.838 1.00 89.81 100 GLU A CA 1
ATOM 785 C C . GLU A 1 100 ? -0.945 2.018 6.002 1.00 89.81 100 GLU A C 1
ATOM 787 O O . GLU A 1 100 ? -1.365 1.717 7.118 1.00 89.81 100 GLU A O 1
ATOM 792 N N . VAL A 1 101 ? 0.357 2.241 5.792 1.00 90.25 101 VAL A N 1
ATOM 793 C CA . VAL A 1 101 ? 1.370 2.155 6.859 1.00 90.25 101 VAL A CA 1
ATOM 794 C C . VAL A 1 101 ? 1.200 3.305 7.850 1.00 90.25 101 VAL A C 1
ATOM 796 O O . VAL A 1 101 ? 1.303 3.096 9.059 1.00 90.25 101 VAL A O 1
ATOM 799 N N . ALA A 1 102 ? 0.873 4.504 7.363 1.00 88.12 102 ALA A N 1
ATOM 800 C CA . ALA A 1 102 ? 0.524 5.642 8.210 1.00 88.12 102 ALA A CA 1
ATOM 801 C C . ALA A 1 102 ? -0.723 5.362 9.069 1.00 88.12 102 ALA A C 1
ATOM 803 O O . ALA A 1 102 ? -0.717 5.604 10.278 1.00 88.12 102 ALA A O 1
ATOM 804 N N . ARG A 1 103 ? -1.768 4.757 8.483 1.00 89.94 103 ARG A N 1
ATOM 805 C CA . ARG A 1 103 ? -2.950 4.301 9.235 1.00 89.94 103 ARG A CA 1
ATOM 806 C C . ARG A 1 103 ? -2.584 3.255 10.290 1.00 89.94 103 ARG A C 1
ATOM 808 O O . ARG A 1 103 ? -3.054 3.354 11.421 1.00 89.94 103 ARG A O 1
ATOM 815 N N . LEU A 1 104 ? -1.720 2.294 9.959 1.00 90.19 104 LEU A N 1
ATOM 816 C CA . LEU A 1 104 ? -1.257 1.282 10.911 1.00 90.19 104 LEU A CA 1
ATOM 817 C C . LEU A 1 104 ? -0.499 1.913 12.091 1.00 90.19 104 LEU A C 1
ATOM 819 O O . LEU A 1 104 ? -0.713 1.502 13.230 1.00 90.19 104 LEU A O 1
ATOM 823 N N . ARG A 1 105 ? 0.339 2.934 11.855 1.00 91.12 105 ARG A N 1
ATOM 824 C CA . ARG A 1 105 ? 1.010 3.688 12.934 1.00 91.12 105 ARG A CA 1
ATOM 825 C C . ARG A 1 105 ? 0.013 4.364 13.863 1.00 91.12 105 ARG A C 1
ATOM 827 O O . ARG A 1 105 ? 0.131 4.193 15.075 1.00 91.12 105 ARG A O 1
ATOM 834 N N . ALA A 1 106 ? -0.971 5.071 13.308 1.00 89.56 106 ALA A N 1
ATOM 835 C CA . ALA A 1 106 ? -2.017 5.723 14.094 1.00 89.56 106 ALA A CA 1
ATOM 836 C C . ALA A 1 106 ? -2.789 4.702 14.951 1.00 89.56 106 ALA A C 1
ATOM 838 O O . ALA A 1 106 ? -2.927 4.880 16.160 1.00 89.56 106 ALA A O 1
ATOM 839 N N . LEU A 1 107 ? -3.188 3.564 14.366 1.00 89.44 107 LEU A N 1
ATOM 840 C CA . LEU A 1 107 ? -3.856 2.482 15.098 1.00 89.44 107 LEU A CA 1
ATOM 841 C C . LEU A 1 107 ? -2.986 1.915 16.228 1.00 89.44 107 LEU A C 1
ATOM 843 O O . LEU A 1 107 ? -3.467 1.763 17.348 1.00 89.44 107 LEU A O 1
ATOM 847 N N . VAL A 1 108 ? -1.703 1.633 15.973 1.00 89.81 108 VAL A N 1
ATOM 848 C CA . VAL A 1 108 ? -0.772 1.127 16.998 1.00 89.81 108 VAL A CA 1
ATOM 849 C C . VAL A 1 108 ? -0.572 2.151 18.120 1.00 89.81 108 VAL A C 1
ATOM 851 O O . VAL A 1 108 ? -0.588 1.780 19.295 1.00 89.81 108 VAL A O 1
ATOM 854 N N . ASN A 1 109 ? -0.426 3.437 17.792 1.00 89.44 109 ASN A N 1
ATOM 855 C CA . ASN A 1 109 ? -0.277 4.508 18.779 1.00 89.44 109 ASN A CA 1
ATOM 856 C C . ASN A 1 109 ? -1.529 4.656 19.655 1.00 89.44 109 ASN A C 1
ATOM 858 O O . ASN A 1 109 ? -1.400 4.772 20.877 1.00 89.44 109 ASN A O 1
ATOM 862 N N . ARG A 1 110 ? -2.729 4.567 19.069 1.00 86.88 110 ARG A N 1
ATOM 863 C CA . ARG A 1 110 ? -3.993 4.594 19.815 1.00 86.88 110 ARG A CA 1
ATOM 864 C C . ARG A 1 110 ? -4.155 3.361 20.703 1.00 86.88 110 ARG A C 1
ATOM 866 O O . ARG A 1 110 ? -4.464 3.500 21.884 1.00 86.88 110 ARG A O 1
ATOM 873 N N . LEU A 1 111 ? -3.866 2.171 20.176 1.00 87.19 111 LEU A N 1
ATOM 874 C CA . LEU A 1 111 ? -3.960 0.901 20.906 1.00 87.19 111 LEU A CA 1
ATOM 875 C C . LEU A 1 111 ? -2.971 0.787 22.076 1.00 87.19 111 LEU A C 1
ATOM 877 O O . LEU A 1 111 ? -3.254 0.083 23.045 1.00 87.19 111 LEU A O 1
ATOM 881 N N . ARG A 1 112 ? -1.831 1.490 22.017 1.00 86.31 112 ARG A N 1
ATOM 882 C CA . ARG A 1 112 ? -0.903 1.632 23.155 1.00 86.31 112 ARG A CA 1
ATOM 883 C C . ARG A 1 112 ? -1.496 2.440 24.306 1.00 86.31 112 ARG A C 1
ATOM 885 O O . ARG A 1 112 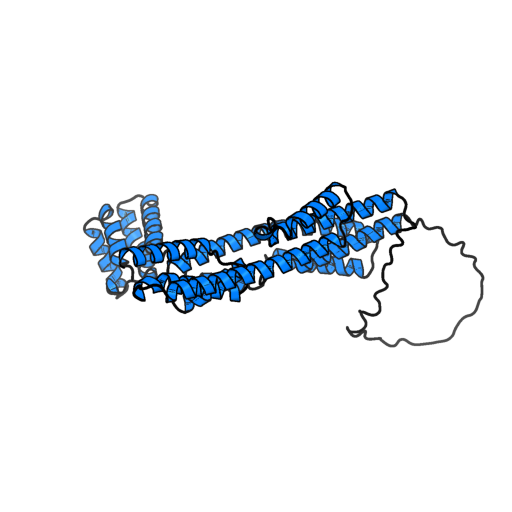? -1.142 2.191 25.455 1.00 86.31 112 ARG A O 1
ATOM 892 N N . GLN A 1 113 ? -2.349 3.417 24.004 1.00 86.19 113 GLN A N 1
ATOM 893 C CA . GLN A 1 113 ? -3.002 4.255 25.010 1.00 86.19 113 GLN A CA 1
ATOM 894 C C . GLN A 1 113 ? -4.249 3.569 25.573 1.00 86.19 113 GLN A C 1
ATOM 896 O O . GLN A 1 113 ? -4.454 3.551 26.784 1.00 86.19 113 GLN A O 1
ATOM 901 N N . GLU A 1 114 ? -5.076 3.007 24.691 1.00 80.75 114 GLU A N 1
ATOM 902 C CA . GLU A 1 114 ? -6.363 2.420 25.041 1.00 80.75 114 GLU A CA 1
ATOM 903 C C . GLU A 1 114 ? -6.612 1.145 24.216 1.00 80.75 114 GLU A C 1
ATOM 905 O O . GLU A 1 114 ? -6.765 1.221 22.993 1.00 80.75 114 GLU A O 1
ATOM 910 N N . PRO A 1 115 ? -6.641 -0.042 24.850 1.00 79.62 115 PRO A N 1
ATOM 911 C CA . PRO A 1 115 ? -6.846 -1.291 24.132 1.00 79.62 115 PRO A CA 1
ATOM 912 C C . PRO A 1 115 ? -8.310 -1.427 23.697 1.00 79.62 115 PRO A C 1
ATOM 914 O O . PRO A 1 115 ? -9.194 -1.649 24.524 1.00 79.62 115 PRO A O 1
ATOM 917 N N . ASP A 1 116 ? -8.552 -1.363 22.387 1.00 80.00 116 ASP A N 1
ATOM 918 C CA . ASP A 1 116 ? -9.870 -1.581 21.784 1.00 80.00 116 ASP A CA 1
ATOM 919 C C . ASP A 1 116 ? -9.851 -2.827 20.872 1.00 80.00 116 ASP A C 1
ATOM 921 O O . ASP A 1 116 ? -9.108 -2.862 19.884 1.00 80.00 116 ASP A O 1
ATOM 925 N N . PRO A 1 117 ? -10.667 -3.864 21.154 1.00 79.88 117 PRO A N 1
ATOM 926 C CA . PRO A 1 117 ? -10.746 -5.058 20.313 1.00 79.88 117 PRO A CA 1
ATOM 927 C C . PRO A 1 117 ? -11.215 -4.777 18.877 1.00 79.88 117 PRO A C 1
ATOM 929 O O . PRO A 1 117 ? -10.873 -5.543 17.976 1.00 79.88 117 PRO A O 1
ATOM 932 N N . ARG A 1 118 ? -11.979 -3.703 18.633 1.00 82.75 118 ARG A N 1
ATOM 933 C CA . ARG A 1 118 ? -12.412 -3.319 17.279 1.00 82.75 118 ARG A CA 1
ATOM 934 C C . ARG A 1 118 ? -11.247 -2.767 16.465 1.00 82.75 118 ARG A C 1
ATOM 936 O O . ARG A 1 118 ? -11.030 -3.226 15.348 1.00 82.75 118 ARG A O 1
ATOM 943 N N . LEU A 1 119 ? -10.463 -1.864 17.054 1.00 84.75 119 LEU A N 1
ATOM 944 C CA . LEU A 1 119 ? -9.269 -1.296 16.419 1.00 84.75 119 LEU A CA 1
ATOM 945 C C . LEU A 1 119 ? -8.174 -2.351 16.211 1.00 84.75 119 LEU A C 1
ATOM 947 O O . LEU A 1 119 ? -7.478 -2.320 15.201 1.00 84.75 119 LEU A O 1
ATOM 951 N N . LEU A 1 120 ? -8.046 -3.326 17.121 1.00 84.50 120 LEU A N 1
ATOM 952 C CA . LEU A 1 120 ? -7.151 -4.475 16.926 1.00 84.50 120 LEU A CA 1
ATOM 953 C C . LEU A 1 120 ? -7.548 -5.306 15.703 1.00 84.50 120 LEU A C 1
ATOM 955 O O . LEU A 1 120 ? -6.682 -5.737 14.943 1.00 84.50 120 LEU A O 1
ATOM 959 N N . ARG A 1 121 ? -8.851 -5.534 15.505 1.00 84.19 121 ARG A N 1
ATOM 960 C CA . ARG A 1 121 ? -9.354 -6.249 14.332 1.00 84.19 121 ARG A CA 1
ATOM 961 C C . ARG A 1 121 ? -9.109 -5.458 13.046 1.00 84.19 121 ARG A C 1
ATOM 963 O O . ARG A 1 121 ? -8.590 -6.035 12.097 1.00 84.19 121 ARG A O 1
ATOM 970 N N . GLU A 1 122 ? -9.406 -4.159 13.042 1.00 87.75 122 GLU A N 1
ATOM 971 C CA . GLU A 1 122 ? -9.114 -3.275 11.904 1.00 87.75 122 GLU A CA 1
ATOM 972 C C . GLU A 1 122 ? -7.617 -3.289 11.561 1.00 87.75 122 GLU A C 1
ATOM 974 O O . GLU A 1 122 ? -7.245 -3.493 10.410 1.00 87.75 122 GLU A O 1
ATOM 979 N N . GLY A 1 123 ? -6.741 -3.154 12.563 1.00 88.81 123 GLY A N 1
ATOM 980 C CA . GLY A 1 123 ? -5.292 -3.174 12.362 1.00 88.81 123 GLY A CA 1
ATOM 981 C C . GLY A 1 123 ? -4.783 -4.476 11.742 1.00 88.81 123 GLY A C 1
ATOM 982 O O . GLY A 1 123 ? -3.834 -4.455 10.964 1.00 88.81 123 GLY A O 1
ATOM 983 N N . LYS A 1 124 ? -5.425 -5.610 12.038 1.00 86.62 124 LYS A N 1
ATOM 984 C CA . LYS A 1 124 ? -5.096 -6.904 11.426 1.00 86.62 124 LYS A CA 1
ATOM 985 C C . LYS A 1 124 ? -5.566 -7.028 9.993 1.00 86.62 124 LYS A C 1
ATOM 987 O O . LYS A 1 124 ? -4.822 -7.533 9.162 1.00 86.62 124 LYS A O 1
ATOM 992 N N . GLU A 1 125 ? -6.797 -6.610 9.726 1.00 89.75 125 GLU A N 1
ATOM 993 C CA . GLU A 1 125 ? -7.342 -6.587 8.368 1.00 89.75 125 GLU A CA 1
ATOM 994 C C . GLU A 1 125 ? -6.460 -5.687 7.484 1.00 89.75 125 GLU A C 1
ATOM 996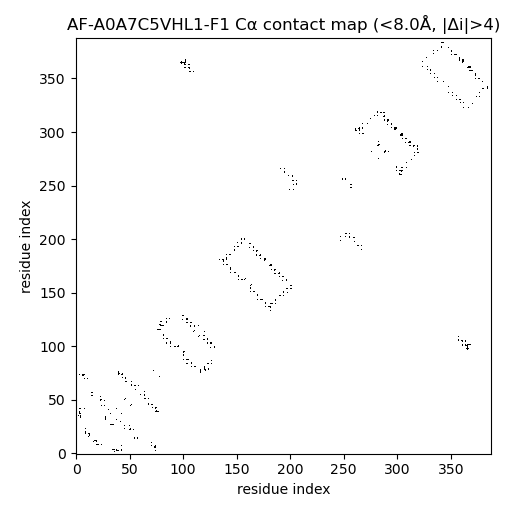 O O . GLU A 1 125 ? -6.081 -6.080 6.383 1.00 89.75 125 GLU A O 1
ATOM 1001 N N . LEU A 1 126 ? -6.007 -4.550 8.026 1.00 90.56 126 LEU A N 1
ATOM 1002 C CA . LEU A 1 126 ? -5.043 -3.663 7.380 1.00 90.56 126 LEU A CA 1
ATOM 1003 C C . LEU A 1 126 ? -3.665 -4.311 7.178 1.00 90.56 126 LEU A C 1
ATOM 1005 O O . LEU A 1 126 ? -3.069 -4.150 6.118 1.00 90.56 126 LEU A O 1
ATOM 1009 N N . LEU A 1 127 ? -3.149 -5.043 8.170 1.00 90.56 127 LEU A N 1
ATOM 1010 C CA . LEU A 1 127 ? -1.874 -5.758 8.054 1.00 90.56 127 LEU A CA 1
ATOM 1011 C C . LEU A 1 127 ? -1.938 -6.846 6.973 1.00 90.56 127 LEU A C 1
ATOM 1013 O O . LEU A 1 127 ? -1.008 -6.954 6.183 1.00 90.56 127 LEU A O 1
ATOM 1017 N N . ALA A 1 128 ? -3.038 -7.598 6.896 1.00 89.62 128 ALA A N 1
ATOM 1018 C CA . ALA A 1 128 ? -3.250 -8.594 5.849 1.00 89.62 128 ALA A CA 1
ATOM 1019 C C . ALA A 1 128 ? -3.322 -7.947 4.454 1.00 89.62 128 ALA A C 1
ATOM 1021 O O . ALA A 1 128 ? -2.673 -8.421 3.526 1.00 89.62 128 ALA A O 1
ATOM 1022 N N . ALA A 1 129 ? -4.033 -6.822 4.318 1.00 90.31 129 ALA A N 1
ATOM 1023 C CA . ALA A 1 129 ? -4.081 -6.066 3.065 1.00 90.31 129 ALA A CA 1
ATOM 1024 C C . ALA A 1 129 ? -2.702 -5.503 2.663 1.00 90.31 129 ALA A C 1
ATOM 1026 O O . ALA A 1 129 ? -2.350 -5.482 1.486 1.00 90.31 129 ALA A O 1
ATOM 1027 N N . LEU A 1 130 ? -1.893 -5.070 3.637 1.00 91.94 130 LEU A N 1
ATOM 1028 C CA . LEU A 1 130 ? -0.509 -4.644 3.413 1.00 91.94 130 LEU A CA 1
ATOM 1029 C C . LEU A 1 130 ? 0.388 -5.798 2.942 1.00 91.94 130 LEU A C 1
ATOM 1031 O O . LEU A 1 130 ? 1.271 -5.578 2.112 1.00 91.94 130 LEU A O 1
ATOM 1035 N N . GLU A 1 131 ? 0.180 -7.011 3.461 1.00 91.69 131 GLU A N 1
ATOM 1036 C CA . GLU A 1 131 ? 0.886 -8.211 3.004 1.00 91.69 131 GLU A CA 1
ATOM 1037 C C . GLU A 1 131 ? 0.516 -8.564 1.562 1.00 91.69 131 GLU A C 1
ATOM 1039 O O . GLU A 1 131 ? 1.417 -8.725 0.743 1.00 91.69 131 GLU A O 1
ATOM 1044 N N . GLU A 1 132 ? -0.774 -8.575 1.223 1.00 91.88 132 GLU A N 1
ATOM 1045 C CA . GLU A 1 132 ? -1.251 -8.801 -0.149 1.00 91.88 132 GLU A CA 1
ATOM 1046 C C . GLU A 1 132 ? -0.675 -7.759 -1.122 1.00 91.88 132 GLU A C 1
ATOM 1048 O O . GLU A 1 132 ? -0.085 -8.108 -2.145 1.00 91.88 132 GLU A O 1
ATOM 1053 N N . LYS A 1 133 ? -0.721 -6.473 -0.751 1.00 90.81 133 LYS A N 1
ATOM 1054 C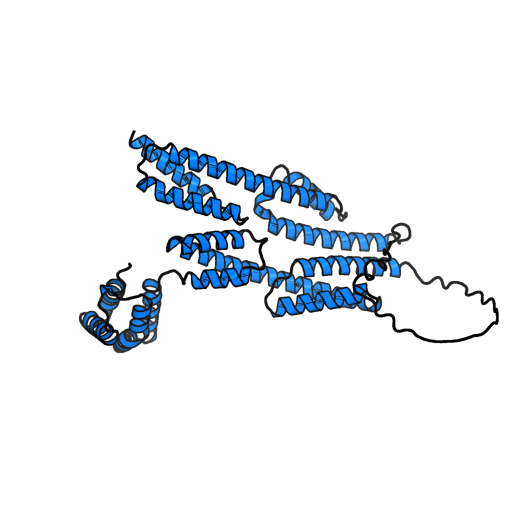 CA . LYS A 1 133 ? -0.132 -5.381 -1.541 1.00 90.81 133 LYS A CA 1
ATOM 1055 C C . LYS A 1 133 ? 1.378 -5.551 -1.743 1.00 90.81 133 LYS A C 1
ATOM 1057 O O . LYS A 1 133 ? 1.898 -5.252 -2.818 1.00 90.81 133 LYS A O 1
ATOM 1062 N N . LEU A 1 134 ? 2.103 -6.022 -0.725 1.00 91.00 134 LEU A N 1
ATOM 1063 C CA . LEU A 1 134 ? 3.534 -6.310 -0.845 1.00 91.00 134 LEU A CA 1
ATOM 1064 C C . LEU A 1 134 ? 3.792 -7.498 -1.776 1.00 91.00 134 LEU A C 1
ATOM 1066 O O . LEU A 1 134 ? 4.721 -7.438 -2.578 1.00 91.00 134 LEU A O 1
ATOM 1070 N N . GLU A 1 135 ? 2.984 -8.552 -1.705 1.00 91.1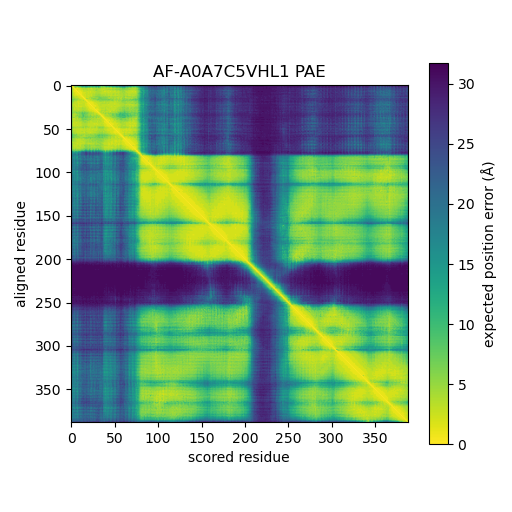9 135 GLU A N 1
ATOM 1071 C CA . GLU A 1 135 ? 3.085 -9.694 -2.617 1.00 91.19 135 GLU A CA 1
ATOM 1072 C C . GLU A 1 135 ? 2.857 -9.269 -4.073 1.00 91.19 135 GLU A C 1
ATOM 1074 O O . GLU A 1 135 ? 3.661 -9.605 -4.945 1.00 91.19 135 GLU A O 1
ATOM 1079 N N . GLU A 1 136 ? 1.836 -8.454 -4.339 1.00 91.06 136 GLU A N 1
ATOM 1080 C CA . GLU A 1 136 ? 1.588 -7.880 -5.666 1.00 91.06 136 GLU A CA 1
ATOM 1081 C C . GLU A 1 136 ? 2.764 -7.023 -6.158 1.00 91.06 136 GLU A C 1
ATOM 1083 O O . GLU A 1 136 ? 3.212 -7.164 -7.304 1.00 91.06 136 GLU A O 1
ATOM 1088 N N . ALA A 1 137 ? 3.313 -6.171 -5.288 1.00 89.44 137 ALA A N 1
ATOM 1089 C CA . ALA A 1 137 ? 4.469 -5.337 -5.606 1.00 89.44 137 ALA A CA 1
ATOM 1090 C C . ALA A 1 137 ? 5.723 -6.179 -5.903 1.00 89.44 137 ALA A C 1
ATOM 1092 O O . ALA A 1 137 ? 6.448 -5.896 -6.858 1.00 89.44 137 ALA A O 1
ATOM 1093 N N . LEU A 1 138 ? 5.958 -7.254 -5.146 1.00 91.31 138 LEU A N 1
ATOM 1094 C CA . LEU A 1 138 ? 7.063 -8.186 -5.384 1.00 91.31 138 LEU A CA 1
ATOM 1095 C C . LEU A 1 138 ? 6.885 -8.962 -6.693 1.00 91.31 138 LEU A C 1
ATOM 1097 O O . LEU A 1 138 ? 7.864 -9.163 -7.413 1.00 91.31 138 LEU A O 1
ATOM 1101 N N . LEU A 1 139 ? 5.658 -9.357 -7.045 1.00 92.06 139 LEU A N 1
ATOM 1102 C CA . LEU A 1 139 ? 5.362 -9.973 -8.341 1.00 92.06 139 LEU A CA 1
ATOM 1103 C C . LEU A 1 139 ? 5.639 -9.009 -9.501 1.00 92.06 139 LEU A C 1
ATOM 1105 O O . LEU A 1 139 ? 6.176 -9.427 -10.530 1.00 92.06 139 LEU A O 1
ATOM 1109 N N . ARG A 1 140 ? 5.306 -7.722 -9.347 1.00 89.06 140 ARG A N 1
ATOM 1110 C CA . ARG A 1 140 ? 5.654 -6.682 -10.327 1.00 89.06 140 ARG A CA 1
ATOM 1111 C C . ARG A 1 140 ? 7.170 -6.510 -10.427 1.00 89.06 140 ARG A C 1
ATOM 1113 O O . ARG A 1 140 ? 7.707 -6.625 -11.526 1.00 89.06 140 ARG A O 1
ATOM 1120 N N . GLN A 1 141 ? 7.861 -6.376 -9.294 1.00 91.56 141 GLN A N 1
ATOM 1121 C CA . GLN A 1 141 ? 9.322 -6.279 -9.244 1.00 91.56 141 GLN A CA 1
ATOM 1122 C C . GLN A 1 141 ? 10.006 -7.487 -9.899 1.00 91.56 141 GLN A C 1
ATOM 1124 O O . GLN A 1 141 ? 11.006 -7.311 -10.585 1.00 91.56 141 GLN A O 1
ATOM 1129 N N . ALA A 1 142 ? 9.469 -8.703 -9.754 1.00 91.75 142 ALA A N 1
ATOM 1130 C CA . ALA A 1 142 ? 10.005 -9.890 -10.424 1.00 91.75 142 ALA A CA 1
ATOM 1131 C C . ALA A 1 142 ? 9.892 -9.802 -11.957 1.00 91.75 142 ALA A C 1
ATOM 1133 O O . ALA A 1 142 ? 10.836 -10.148 -12.670 1.00 91.75 142 ALA A O 1
ATOM 1134 N N . LYS A 1 143 ? 8.757 -9.310 -12.474 1.00 91.38 143 LYS A N 1
ATOM 1135 C CA . LYS A 1 143 ? 8.574 -9.075 -13.918 1.00 91.38 143 LYS A CA 1
ATOM 1136 C C . LYS A 1 143 ? 9.540 -8.008 -14.430 1.00 91.38 143 LYS A C 1
ATOM 1138 O O . LYS A 1 143 ? 10.147 -8.186 -15.484 1.00 91.38 143 LYS A O 1
ATOM 1143 N N . ASP A 1 144 ? 9.705 -6.931 -13.668 1.00 90.06 144 ASP A N 1
ATOM 1144 C CA . ASP A 1 144 ? 10.631 -5.849 -13.999 1.00 90.06 144 ASP A CA 1
ATOM 1145 C C . ASP A 1 144 ? 12.078 -6.321 -14.009 1.00 90.06 144 ASP A C 1
ATOM 1147 O O . ASP A 1 144 ? 12.826 -6.011 -14.932 1.00 90.06 144 ASP A O 1
ATOM 1151 N N . LEU A 1 145 ? 12.459 -7.119 -13.015 1.00 92.75 145 LEU A N 1
ATOM 1152 C CA . LEU A 1 145 ? 13.782 -7.709 -12.907 1.00 92.75 145 LEU A CA 1
ATOM 1153 C C . LEU A 1 145 ? 14.085 -8.574 -14.133 1.00 92.75 145 LEU A C 1
ATOM 1155 O O . LEU A 1 145 ? 15.114 -8.366 -14.766 1.00 92.75 145 LEU A O 1
ATOM 1159 N N . ALA A 1 146 ? 13.162 -9.452 -14.535 1.00 92.31 146 ALA A N 1
ATOM 1160 C CA . ALA A 1 146 ? 13.324 -10.264 -15.742 1.00 92.31 146 ALA A CA 1
ATOM 1161 C C . ALA A 1 146 ? 13.488 -9.402 -17.010 1.00 92.31 146 ALA A C 1
ATOM 1163 O O . ALA A 1 146 ? 14.357 -9.666 -17.842 1.00 92.31 146 ALA A O 1
ATOM 1164 N N . HIS A 1 147 ? 12.697 -8.332 -17.147 1.00 90.44 147 HIS A N 1
ATOM 1165 C CA . HIS A 1 147 ? 12.816 -7.415 -18.283 1.00 90.44 147 HIS A CA 1
ATOM 1166 C C . HIS A 1 147 ? 14.147 -6.648 -18.289 1.00 90.44 147 HIS A C 1
ATOM 1168 O O . HIS A 1 147 ? 14.770 -6.453 -19.337 1.00 90.44 147 HIS A O 1
ATOM 1174 N N . LEU A 1 148 ? 14.602 -6.185 -17.126 1.00 91.94 148 LEU A N 1
ATOM 1175 C CA . LEU A 1 148 ? 15.862 -5.462 -16.987 1.00 91.94 148 LEU A CA 1
ATOM 1176 C C . LEU A 1 148 ? 17.072 -6.381 -17.200 1.00 91.94 148 LEU A C 1
ATOM 1178 O O . LEU A 1 148 ? 18.059 -5.942 -17.783 1.00 91.94 148 LEU A O 1
ATOM 1182 N N . GLU A 1 149 ? 16.993 -7.653 -16.811 1.00 93.19 149 GLU A N 1
ATOM 1183 C CA . GLU A 1 149 ? 18.011 -8.664 -17.118 1.00 93.19 149 GLU A CA 1
ATOM 1184 C C . GLU A 1 149 ? 18.128 -8.919 -18.619 1.00 93.19 149 GLU A C 1
ATOM 1186 O O . GLU A 1 149 ? 19.225 -8.839 -19.169 1.00 93.19 149 GLU A O 1
ATOM 1191 N N . GLU A 1 150 ? 17.000 -9.127 -19.302 1.00 92.50 150 GLU A N 1
ATOM 1192 C CA . GLU A 1 150 ? 16.975 -9.251 -20.763 1.00 92.50 150 GLU A CA 1
ATOM 1193 C C . GLU A 1 150 ? 17.556 -7.995 -21.432 1.00 92.50 150 GLU A C 1
ATOM 1195 O O . GLU A 1 150 ? 18.303 -8.063 -22.412 1.00 92.50 150 GLU A O 1
ATOM 1200 N N . THR A 1 151 ? 17.251 -6.818 -20.881 1.00 88.94 151 THR A N 1
ATOM 1201 C CA . THR A 1 151 ? 17.834 -5.559 -21.351 1.00 88.94 151 THR A CA 1
ATOM 1202 C C . THR A 1 151 ? 19.338 -5.542 -21.186 1.00 88.94 151 THR A C 1
ATOM 1204 O O . THR A 1 151 ? 20.042 -5.188 -22.132 1.00 88.94 151 THR A O 1
ATOM 1207 N N . LEU A 1 152 ? 19.819 -5.911 -19.998 1.00 89.12 152 LEU A N 1
ATOM 1208 C CA . LEU A 1 152 ? 21.232 -5.936 -19.673 1.00 89.12 152 LEU A CA 1
ATOM 1209 C C . LEU A 1 152 ? 21.978 -6.852 -20.640 1.00 89.12 152 LEU A C 1
ATOM 1211 O O . LEU A 1 152 ? 22.995 -6.429 -21.175 1.00 89.12 152 LEU A O 1
ATOM 1215 N N . GLU A 1 153 ? 21.468 -8.052 -20.926 1.00 91.25 153 GLU A N 1
ATOM 1216 C CA . GLU A 1 153 ? 22.076 -8.969 -21.900 1.00 91.25 153 GLU A CA 1
ATOM 1217 C C . GLU A 1 153 ? 22.243 -8.320 -23.277 1.00 91.25 153 GLU A C 1
ATOM 1219 O O . GLU A 1 153 ? 23.309 -8.425 -23.891 1.00 91.25 153 GLU A O 1
ATOM 1224 N N . ARG A 1 154 ? 21.222 -7.584 -23.730 1.00 87.19 154 ARG A N 1
ATOM 1225 C CA . ARG A 1 154 ? 21.261 -6.863 -25.006 1.00 87.19 154 ARG A CA 1
ATOM 1226 C C . ARG A 1 154 ? 22.274 -5.727 -24.998 1.00 87.19 154 ARG A C 1
ATOM 1228 O O . ARG A 1 154 ? 22.949 -5.562 -26.000 1.00 87.19 154 ARG A O 1
ATOM 1235 N N . VAL A 1 155 ? 22.417 -4.966 -23.912 1.00 87.19 155 VAL A N 1
ATOM 1236 C CA . VAL A 1 155 ? 23.341 -3.811 -23.848 1.00 87.19 155 VAL A CA 1
ATOM 1237 C C . VAL A 1 155 ? 24.741 -4.163 -23.334 1.00 87.19 155 VAL A C 1
ATOM 1239 O O . VAL A 1 155 ? 25.646 -3.334 -23.405 1.00 87.19 155 VAL A O 1
ATOM 1242 N N . ARG A 1 156 ? 24.962 -5.394 -22.856 1.00 87.25 156 ARG A N 1
ATOM 1243 C CA . ARG A 1 156 ? 26.208 -5.827 -22.199 1.00 87.25 156 ARG A CA 1
ATOM 1244 C C . ARG A 1 156 ? 27.457 -5.604 -23.047 1.00 87.25 156 ARG A C 1
ATOM 1246 O O . ARG A 1 156 ? 28.519 -5.290 -22.518 1.00 87.25 156 ARG A O 1
ATOM 1253 N N . HIS A 1 157 ? 27.326 -5.755 -24.363 1.00 84.56 157 HIS A N 1
ATOM 1254 C CA . HIS A 1 157 ? 28.425 -5.605 -25.315 1.00 84.56 157 HIS A CA 1
ATOM 1255 C C . HIS A 1 157 ? 28.899 -4.154 -25.490 1.00 84.56 157 HIS A C 1
ATOM 1257 O O . HIS A 1 157 ? 30.021 -3.952 -25.945 1.00 84.56 157 HIS A O 1
ATOM 1263 N N . LEU A 1 158 ? 28.084 -3.157 -25.118 1.00 82.81 158 LEU A N 1
ATOM 1264 C CA . LEU A 1 158 ? 28.495 -1.749 -25.125 1.00 82.81 158 LEU A CA 1
ATOM 1265 C C . LEU A 1 158 ? 29.603 -1.486 -24.094 1.00 82.81 158 LEU A C 1
ATOM 1267 O O . LEU A 1 158 ? 30.470 -0.642 -24.313 1.00 82.81 158 LEU A O 1
ATOM 1271 N N . GLY A 1 159 ? 29.598 -2.235 -22.985 1.00 80.38 159 GLY A N 1
ATOM 1272 C CA . GLY A 1 159 ? 30.550 -2.070 -21.891 1.00 80.38 159 GLY A CA 1
ATOM 1273 C C . GLY A 1 159 ? 30.494 -0.686 -21.226 1.00 80.38 159 GLY A C 1
ATOM 1274 O O . GLY A 1 159 ? 29.582 0.111 -21.434 1.00 80.38 159 GLY A O 1
ATOM 1275 N N . GLY A 1 160 ? 31.482 -0.395 -20.378 1.00 88.38 160 GLY A N 1
ATOM 1276 C CA . GLY A 1 160 ? 31.648 0.925 -19.758 1.00 88.38 160 GLY A CA 1
ATOM 1277 C C . GLY A 1 160 ? 30.986 1.110 -18.381 1.00 88.38 160 GLY A C 1
ATOM 1278 O O . GLY A 1 160 ? 30.376 0.188 -17.830 1.00 88.38 160 GLY A O 1
ATOM 1279 N N . PRO A 1 161 ? 31.142 2.306 -17.780 1.00 88.44 161 PRO A N 1
ATOM 1280 C CA . PRO A 1 161 ? 30.728 2.579 -16.401 1.00 88.44 161 PRO A CA 1
ATOM 1281 C C . PRO A 1 161 ? 29.206 2.526 -16.206 1.00 88.44 161 PRO A C 1
ATOM 1283 O O . PRO A 1 161 ? 28.745 2.033 -15.179 1.00 88.44 161 PRO A O 1
ATOM 1286 N N . LYS A 1 162 ? 28.417 2.955 -17.203 1.00 86.75 162 LYS A N 1
ATOM 1287 C CA . LYS A 1 162 ? 26.946 2.892 -17.150 1.00 86.75 162 LYS A CA 1
ATOM 1288 C C . LYS A 1 162 ? 26.417 1.450 -17.146 1.00 86.75 162 LYS A C 1
ATOM 1290 O O . LYS A 1 162 ? 25.516 1.151 -16.371 1.00 86.75 162 LYS A O 1
ATOM 1295 N N . VAL A 1 163 ? 27.008 0.541 -17.929 1.00 89.81 163 VAL A N 1
ATOM 1296 C CA . VAL A 1 163 ? 26.634 -0.889 -17.917 1.00 89.81 163 VAL A CA 1
ATOM 1297 C C . VAL A 1 163 ? 26.985 -1.531 -16.574 1.00 89.81 163 VAL A C 1
ATOM 1299 O O . VAL A 1 163 ? 26.138 -2.196 -15.991 1.00 89.81 163 VAL A O 1
ATOM 1302 N N . ARG A 1 164 ? 28.175 -1.249 -16.022 1.00 91.06 164 ARG A N 1
ATOM 1303 C CA . ARG A 1 164 ? 28.557 -1.728 -14.678 1.00 91.06 164 ARG A CA 1
ATOM 1304 C C . ARG A 1 164 ? 27.601 -1.234 -13.594 1.00 91.06 164 ARG A C 1
ATOM 1306 O O . ARG A 1 164 ? 27.216 -1.998 -12.721 1.00 91.06 164 ARG A O 1
ATOM 1313 N N . ARG A 1 165 ? 27.175 0.033 -13.663 1.00 91.75 165 ARG A N 1
ATOM 1314 C CA . ARG A 1 165 ? 26.181 0.589 -12.732 1.00 91.75 165 ARG A CA 1
ATOM 1315 C C . ARG A 1 165 ? 24.832 -0.128 -12.845 1.00 91.75 165 ARG A C 1
ATOM 1317 O O . ARG A 1 165 ? 24.211 -0.374 -11.816 1.00 91.75 165 ARG A O 1
ATOM 1324 N N . LEU A 1 166 ? 24.392 -0.477 -14.058 1.00 91.31 166 LEU A N 1
ATOM 1325 C CA . LEU A 1 166 ? 23.174 -1.269 -14.261 1.00 91.31 166 LEU A CA 1
ATOM 1326 C C . LEU A 1 166 ? 23.321 -2.688 -13.689 1.00 91.31 166 LEU A C 1
ATOM 1328 O O . LEU A 1 166 ? 22.404 -3.154 -13.020 1.00 91.31 166 LEU A O 1
ATOM 1332 N N . GLU A 1 167 ? 24.471 -3.343 -13.890 1.00 93.12 167 GLU A N 1
ATOM 1333 C CA . GLU A 1 167 ? 24.787 -4.648 -13.284 1.00 93.12 167 GLU A CA 1
ATOM 1334 C C . GLU A 1 167 ? 24.699 -4.583 -11.751 1.00 93.12 167 GLU A C 1
ATOM 1336 O O . GLU A 1 167 ? 23.991 -5.383 -11.144 1.00 93.12 167 GLU A O 1
ATOM 1341 N N . THR A 1 168 ? 25.327 -3.580 -11.127 1.00 95.12 168 THR A N 1
ATOM 1342 C CA . THR A 1 168 ? 25.273 -3.386 -9.669 1.00 95.12 168 THR A CA 1
ATOM 1343 C C . THR A 1 168 ? 23.857 -3.098 -9.169 1.00 95.12 168 THR A C 1
ATOM 1345 O O . THR A 1 168 ? 23.445 -3.645 -8.150 1.00 95.12 168 THR A O 1
ATOM 1348 N N . LEU A 1 169 ? 23.081 -2.261 -9.870 1.00 93.25 169 LEU A N 1
ATOM 1349 C CA . LEU A 1 169 ? 21.687 -1.998 -9.496 1.00 93.25 169 LEU A CA 1
ATOM 1350 C C . LEU A 1 169 ? 20.841 -3.273 -9.565 1.00 93.25 169 LEU A C 1
ATOM 1352 O O . LEU A 1 169 ? 20.060 -3.528 -8.654 1.00 93.25 169 LEU A O 1
ATOM 1356 N N . LEU A 1 170 ? 21.023 -4.092 -10.602 1.00 93.88 170 LEU A N 1
ATOM 1357 C CA . LEU A 1 170 ? 20.325 -5.368 -10.738 1.00 93.88 170 LEU A CA 1
ATOM 1358 C C . LEU A 1 170 ? 20.698 -6.362 -9.639 1.00 93.88 170 LEU A C 1
ATOM 1360 O O . LEU A 1 170 ? 19.817 -7.045 -9.124 1.00 93.88 170 LEU A O 1
ATOM 1364 N N . GLU A 1 171 ? 21.966 -6.426 -9.237 1.00 95.12 171 GLU A N 1
ATOM 1365 C CA . GLU A 1 171 ? 22.389 -7.239 -8.092 1.00 95.12 171 GLU A CA 1
ATOM 1366 C C . GLU A 1 171 ? 21.713 -6.788 -6.794 1.00 95.12 171 GLU A C 1
ATOM 1368 O O . GLU A 1 171 ? 21.156 -7.623 -6.079 1.00 95.12 171 GLU A O 1
ATOM 1373 N N . THR A 1 172 ? 21.664 -5.479 -6.533 1.00 94.19 172 THR A N 1
ATOM 1374 C CA . THR A 1 172 ? 20.956 -4.921 -5.371 1.00 94.19 172 THR A CA 1
ATOM 1375 C C . THR A 1 172 ? 19.462 -5.257 -5.402 1.00 94.19 172 THR A C 1
ATOM 1377 O O . THR A 1 172 ? 18.912 -5.681 -4.388 1.00 94.19 172 THR A O 1
ATOM 1380 N N . ILE A 1 173 ? 18.799 -5.128 -6.558 1.00 93.12 173 ILE A N 1
ATOM 1381 C CA . ILE A 1 173 ? 17.368 -5.451 -6.699 1.00 93.12 173 ILE A CA 1
ATOM 1382 C C . ILE A 1 173 ? 17.126 -6.955 -6.510 1.00 93.12 173 ILE A C 1
ATOM 1384 O O . ILE A 1 173 ? 16.164 -7.335 -5.844 1.00 93.12 173 ILE A O 1
ATOM 1388 N N . ARG A 1 174 ? 17.993 -7.826 -7.049 1.00 94.19 174 ARG A N 1
ATOM 1389 C CA . ARG A 1 174 ? 17.915 -9.284 -6.836 1.00 94.19 174 ARG A CA 1
ATOM 1390 C C . ARG A 1 174 ? 18.050 -9.639 -5.365 1.00 94.19 174 ARG A C 1
ATOM 1392 O O . ARG A 1 174 ? 17.279 -10.459 -4.874 1.00 94.19 174 ARG A O 1
ATOM 1399 N N . GLN A 1 175 ? 19.017 -9.036 -4.677 1.00 94.81 175 GLN A N 1
ATOM 1400 C CA . GLN A 1 175 ? 19.215 -9.266 -3.254 1.00 94.81 175 GLN A CA 1
ATOM 1401 C C . GLN A 1 175 ? 17.989 -8.809 -2.455 1.00 94.81 175 GLN A C 1
ATOM 1403 O O . GLN A 1 175 ? 17.450 -9.596 -1.680 1.00 94.81 175 GLN A O 1
ATOM 1408 N N . ALA A 1 176 ? 17.491 -7.595 -2.707 1.00 91.00 176 ALA A N 1
ATOM 1409 C CA . ALA A 1 176 ? 16.286 -7.083 -2.057 1.00 91.00 176 ALA A CA 1
ATOM 1410 C C . ALA A 1 176 ? 15.071 -7.992 -2.313 1.00 91.00 176 ALA A C 1
ATOM 1412 O O . ALA A 1 176 ? 14.357 -8.352 -1.380 1.00 91.00 176 ALA A O 1
ATOM 1413 N N . HIS A 1 177 ? 14.880 -8.446 -3.556 1.00 91.62 177 HIS A N 1
ATOM 1414 C CA . HIS A 1 177 ? 13.799 -9.366 -3.911 1.00 91.62 177 HIS A CA 1
ATOM 1415 C C . HIS A 1 177 ? 13.912 -10.712 -3.181 1.00 91.62 177 HIS A C 1
ATOM 1417 O O . HIS A 1 177 ? 12.915 -11.219 -2.671 1.00 91.62 177 HIS A O 1
ATOM 1423 N N . ALA A 1 178 ? 15.121 -11.277 -3.091 1.00 91.19 178 ALA A N 1
ATOM 1424 C CA . ALA A 1 178 ? 15.374 -12.523 -2.367 1.00 91.19 178 ALA A CA 1
ATOM 1425 C C . ALA A 1 178 ? 15.110 -12.390 -0.856 1.00 91.19 178 ALA A C 1
ATOM 1427 O O . ALA A 1 178 ? 14.686 -13.351 -0.215 1.00 91.19 178 ALA A O 1
ATOM 1428 N N . GLU A 1 179 ? 15.318 -11.198 -0.298 1.00 91.12 179 GLU A N 1
ATOM 1429 C CA . GLU A 1 179 ? 14.985 -10.849 1.087 1.00 91.12 179 GLU A CA 1
ATOM 1430 C C . GLU A 1 179 ? 13.487 -10.519 1.282 1.00 91.12 179 GLU A C 1
ATOM 1432 O O . GLU A 1 179 ? 13.045 -10.291 2.409 1.00 91.12 179 GLU A O 1
ATOM 1437 N N . GLY A 1 180 ? 12.681 -10.522 0.211 1.00 87.44 180 GLY A N 1
ATOM 1438 C CA . GLY A 1 180 ? 11.258 -10.168 0.250 1.00 87.44 180 GLY A CA 1
ATOM 1439 C C . GLY A 1 180 ? 11.005 -8.670 0.447 1.00 87.44 180 GLY A C 1
ATOM 1440 O O . GLY A 1 180 ? 9.954 -8.282 0.963 1.00 87.44 180 GLY A O 1
ATOM 1441 N N . LEU A 1 181 ? 11.974 -7.833 0.071 1.00 89.00 181 LEU A N 1
ATOM 1442 C CA . LEU A 1 181 ? 11.912 -6.379 0.137 1.00 89.00 181 LEU A CA 1
ATOM 1443 C C . LEU A 1 181 ? 11.599 -5.791 -1.241 1.00 89.00 181 LEU A C 1
ATOM 1445 O O . LEU A 1 181 ? 12.211 -6.137 -2.257 1.00 89.00 181 LEU A O 1
ATOM 1449 N N . PHE A 1 182 ? 10.642 -4.870 -1.256 1.00 89.56 182 PHE A N 1
ATOM 1450 C CA . PHE A 1 182 ? 10.281 -4.096 -2.431 1.00 89.56 182 PHE A CA 1
ATOM 1451 C C . PHE A 1 182 ? 11.167 -2.844 -2.511 1.00 89.56 182 PHE A C 1
ATOM 1453 O O . PHE A 1 182 ? 11.241 -2.066 -1.561 1.00 89.56 182 PHE A O 1
ATOM 1460 N N . ALA A 1 183 ? 11.863 -2.668 -3.634 1.00 88.69 183 ALA A N 1
ATOM 1461 C CA . ALA A 1 183 ? 12.883 -1.636 -3.840 1.00 88.69 183 ALA A CA 1
ATOM 1462 C C . ALA A 1 183 ? 12.519 -0.737 -5.043 1.00 88.69 183 ALA A C 1
ATOM 1464 O O . ALA A 1 183 ? 13.142 -0.837 -6.106 1.00 88.69 183 ALA A O 1
ATOM 1465 N N . PRO A 1 184 ? 11.478 0.114 -4.925 1.00 86.12 184 PRO A N 1
ATOM 1466 C CA . PRO A 1 184 ? 10.925 0.859 -6.060 1.00 86.12 184 PRO A CA 1
ATOM 1467 C C . PRO A 1 184 ? 11.932 1.838 -6.670 1.00 86.12 184 PRO A C 1
ATOM 1469 O O . PRO A 1 184 ? 12.104 1.878 -7.886 1.00 86.12 184 PRO A O 1
ATOM 1472 N N . ALA A 1 185 ? 12.667 2.576 -5.834 1.00 86.88 185 ALA A N 1
ATOM 1473 C CA . ALA A 1 185 ? 13.616 3.584 -6.298 1.00 86.88 185 ALA A CA 1
ATOM 1474 C C . ALA A 1 185 ? 14.785 2.960 -7.079 1.00 86.88 185 ALA A C 1
ATOM 1476 O O . ALA A 1 185 ? 15.274 3.521 -8.059 1.00 86.88 185 ALA A O 1
ATOM 1477 N N . GLU A 1 186 ? 15.258 1.790 -6.654 1.00 89.50 186 GLU A N 1
ATOM 1478 C CA . GLU A 1 186 ? 16.296 1.025 -7.336 1.00 89.50 186 GLU A CA 1
ATOM 1479 C C . GLU A 1 186 ? 15.806 0.544 -8.704 1.00 89.50 186 GLU A C 1
ATOM 1481 O O . GLU A 1 186 ? 16.532 0.697 -9.689 1.00 89.50 186 GLU A O 1
ATOM 1486 N N . VAL A 1 187 ? 14.574 0.023 -8.775 1.00 88.81 187 VAL A N 1
ATOM 1487 C CA . VAL A 1 187 ? 13.936 -0.423 -10.024 1.00 88.81 187 VAL A CA 1
ATOM 1488 C C . VAL A 1 187 ? 13.769 0.742 -10.999 1.00 88.81 187 VAL A C 1
ATOM 1490 O O . VAL A 1 187 ? 14.152 0.617 -12.162 1.00 88.81 187 VAL A O 1
ATOM 1493 N N . GLU A 1 188 ? 13.285 1.900 -10.546 1.00 88.00 188 GLU A N 1
ATOM 1494 C CA . GLU A 1 188 ? 13.162 3.102 -11.381 1.00 88.00 188 GLU A CA 1
ATOM 1495 C C . GLU A 1 188 ? 14.518 3.589 -11.908 1.00 88.00 188 GLU A C 1
ATOM 1497 O O . GLU A 1 188 ? 14.660 3.882 -13.099 1.00 88.00 188 GLU A O 1
ATOM 1502 N N . ARG A 1 189 ? 15.548 3.637 -11.050 1.00 88.62 189 ARG A N 1
ATOM 1503 C CA . ARG A 1 189 ? 16.911 3.999 -11.471 1.00 88.62 189 ARG A CA 1
ATOM 1504 C C . ARG A 1 189 ? 17.459 3.017 -12.505 1.00 88.62 189 ARG A C 1
ATOM 1506 O O . ARG A 1 189 ? 18.075 3.451 -13.478 1.00 88.62 189 ARG A O 1
ATOM 1513 N N . ALA A 1 190 ? 17.227 1.718 -12.315 1.00 89.94 190 ALA A N 1
ATOM 1514 C CA . ALA A 1 190 ? 17.642 0.689 -13.260 1.00 89.94 190 ALA A CA 1
ATOM 1515 C C . ALA A 1 190 ? 16.903 0.816 -14.601 1.00 89.94 190 ALA A C 1
ATOM 1517 O O . ALA A 1 190 ? 17.551 0.745 -15.642 1.00 89.94 190 ALA A O 1
ATOM 1518 N N . ARG A 1 191 ? 15.590 1.084 -14.595 1.00 88.94 191 ARG A N 1
ATOM 1519 C CA . ARG A 1 191 ? 14.791 1.339 -15.809 1.00 88.94 191 ARG A CA 1
ATOM 1520 C C . ARG A 1 191 ? 15.284 2.556 -16.584 1.00 88.94 191 ARG A C 1
ATOM 1522 O O . ARG A 1 191 ? 15.546 2.442 -17.778 1.00 88.94 191 ARG A O 1
ATOM 1529 N N . ASN A 1 192 ? 15.483 3.694 -15.916 1.00 88.38 192 ASN A N 1
ATOM 1530 C CA . ASN A 1 192 ? 15.977 4.908 -16.574 1.00 88.38 192 ASN A CA 1
ATOM 1531 C C . ASN A 1 192 ? 17.361 4.673 -17.210 1.00 88.38 192 ASN A C 1
ATOM 1533 O O . ASN A 1 192 ? 17.577 5.014 -18.372 1.00 88.38 192 ASN A O 1
ATOM 1537 N N . LEU A 1 193 ? 18.273 4.008 -16.491 1.00 87.75 193 LEU A N 1
ATOM 1538 C CA . LEU A 1 193 ? 19.605 3.679 -17.002 1.00 87.75 193 LEU A CA 1
ATOM 1539 C C . LEU A 1 193 ? 19.561 2.659 -18.154 1.00 87.75 193 LEU A C 1
ATOM 1541 O O . LEU A 1 193 ? 20.304 2.784 -19.127 1.00 87.75 193 LEU A O 1
ATOM 1545 N N . ALA A 1 194 ? 18.679 1.663 -18.072 1.00 87.94 194 ALA A N 1
ATOM 1546 C CA . ALA A 1 194 ? 18.456 0.681 -19.127 1.00 87.94 194 ALA A CA 1
ATOM 1547 C C . ALA A 1 194 ? 17.888 1.331 -20.399 1.00 87.94 194 ALA A C 1
ATOM 1549 O O . ALA A 1 194 ? 18.330 1.012 -21.505 1.00 87.94 194 ALA A O 1
ATOM 1550 N N . LEU A 1 195 ? 16.962 2.282 -20.247 1.00 86.19 195 LEU A N 1
ATOM 1551 C CA . LEU A 1 195 ? 16.418 3.077 -21.342 1.00 86.19 195 LEU A CA 1
ATOM 1552 C C . LEU A 1 195 ? 17.513 3.924 -22.006 1.00 86.19 195 LEU A C 1
ATOM 1554 O O . LEU A 1 195 ? 17.646 3.883 -23.227 1.00 86.19 195 LEU A O 1
ATOM 1558 N N . GLU A 1 196 ? 18.337 4.637 -21.231 1.00 86.12 196 GLU A N 1
ATOM 1559 C CA . GLU A 1 196 ? 19.480 5.398 -21.761 1.00 86.12 196 GLU A CA 1
ATOM 1560 C C . GLU A 1 196 ? 20.441 4.517 -22.572 1.00 86.12 196 GLU A C 1
ATOM 1562 O O . GLU A 1 196 ? 20.846 4.882 -23.677 1.00 86.12 196 GLU A O 1
ATOM 1567 N N . LEU A 1 197 ? 20.784 3.335 -22.052 1.00 86.31 197 LEU A N 1
ATOM 1568 C CA . LEU A 1 197 ? 21.685 2.396 -22.724 1.00 86.31 197 LEU A CA 1
ATOM 1569 C C . LEU A 1 197 ? 21.076 1.822 -24.010 1.00 86.31 197 LEU A C 1
ATOM 1571 O O . LEU A 1 197 ? 21.782 1.679 -25.007 1.00 86.31 197 LEU A O 1
ATOM 1575 N N . ARG A 1 198 ? 19.768 1.535 -24.027 1.00 84.06 198 ARG A N 1
ATOM 1576 C CA . ARG A 1 198 ? 19.061 1.104 -25.245 1.00 84.06 198 ARG A CA 1
ATOM 1577 C C . ARG A 1 198 ? 19.019 2.210 -26.300 1.00 84.06 198 ARG A C 1
ATOM 1579 O O . ARG A 1 198 ? 19.286 1.932 -27.466 1.00 84.06 198 ARG A O 1
ATOM 1586 N N . LYS A 1 199 ? 18.753 3.459 -25.899 1.00 83.56 199 LYS A N 1
ATOM 1587 C CA . LYS A 1 199 ? 18.815 4.621 -26.804 1.00 83.56 199 LYS A CA 1
ATOM 1588 C C . LYS A 1 199 ? 20.203 4.770 -27.416 1.00 83.56 199 LYS A C 1
ATOM 1590 O O . LYS A 1 199 ? 20.317 5.007 -28.614 1.00 83.56 199 LYS A O 1
ATOM 1595 N N . PHE A 1 200 ? 21.248 4.580 -26.610 1.00 78.12 200 PHE A N 1
ATOM 1596 C CA . PHE A 1 200 ? 22.630 4.619 -27.081 1.00 78.12 200 PHE A CA 1
ATOM 1597 C C . PHE A 1 200 ? 22.971 3.477 -28.049 1.00 78.12 200 PHE A C 1
ATOM 1599 O O . PHE A 1 200 ? 23.714 3.686 -29.006 1.00 78.12 200 PHE A O 1
ATOM 1606 N N . LEU A 1 201 ? 22.431 2.276 -27.829 1.00 80.38 201 LEU A N 1
ATOM 1607 C CA . LEU A 1 201 ? 22.605 1.141 -28.736 1.00 80.38 201 LEU A CA 1
ATOM 1608 C C . LEU A 1 201 ? 21.981 1.433 -30.105 1.00 80.38 201 LEU A C 1
ATOM 1610 O O . LEU A 1 201 ? 22.649 1.271 -31.125 1.00 80.38 201 LEU A O 1
ATOM 1614 N N . GLU A 1 202 ? 20.733 1.908 -30.127 1.00 77.38 202 GLU A N 1
ATOM 1615 C CA . GLU A 1 202 ? 20.035 2.257 -31.370 1.00 77.38 202 GLU A CA 1
ATOM 1616 C C . GLU A 1 202 ? 20.700 3.446 -32.081 1.00 77.38 202 GLU A C 1
ATOM 1618 O O . GLU A 1 202 ? 20.812 3.435 -33.304 1.00 77.38 202 GLU A O 1
ATOM 1623 N N . SER A 1 203 ? 21.220 4.439 -31.347 1.00 70.38 203 SER A N 1
ATOM 1624 C CA . SER A 1 203 ? 21.943 5.565 -31.956 1.00 70.38 203 SER A CA 1
ATOM 1625 C C . SER A 1 203 ? 23.341 5.185 -32.461 1.00 70.38 203 SER A C 1
ATOM 1627 O O . SER A 1 203 ? 23.771 5.656 -33.515 1.00 70.38 203 SER A O 1
ATOM 1629 N N . SER A 1 204 ? 24.038 4.277 -31.773 1.00 59.97 204 SER A N 1
ATOM 1630 C CA . SER A 1 204 ? 25.356 3.772 -32.183 1.00 59.97 204 SER A CA 1
ATOM 1631 C C . SER A 1 204 ? 25.275 2.795 -33.357 1.00 59.97 204 SER A C 1
ATOM 1633 O O . SER A 1 204 ? 26.163 2.794 -34.205 1.00 59.97 204 SER A O 1
ATOM 1635 N N . ALA A 1 205 ? 24.199 2.008 -33.466 1.00 54.75 205 ALA A N 1
ATOM 1636 C CA . ALA A 1 205 ? 23.963 1.120 -34.607 1.00 54.75 205 ALA A CA 1
ATOM 1637 C C . ALA A 1 205 ? 23.786 1.883 -35.936 1.00 54.75 205 ALA A C 1
ATOM 1639 O O . ALA A 1 205 ? 24.057 1.333 -37.003 1.00 54.75 205 ALA A O 1
ATOM 1640 N N . VAL A 1 206 ? 23.372 3.155 -35.882 1.00 47.19 206 VAL A N 1
ATOM 1641 C CA . VAL A 1 206 ? 23.235 4.033 -37.059 1.00 47.19 206 VAL A CA 1
ATOM 1642 C C . VAL A 1 206 ? 24.568 4.677 -37.453 1.00 47.19 206 VAL A C 1
ATOM 1644 O O . VAL A 1 206 ? 24.784 4.992 -38.624 1.00 47.19 206 VAL A O 1
ATOM 1647 N N . LYS A 1 207 ? 25.515 4.798 -36.516 1.00 44.31 207 LYS A N 1
ATOM 1648 C CA . LYS A 1 207 ? 26.881 5.255 -36.789 1.00 44.31 207 LYS A CA 1
ATOM 1649 C C . LYS A 1 207 ? 27.724 4.074 -37.276 1.00 44.31 207 LYS A C 1
ATOM 1651 O O . LYS A 1 207 ? 28.618 3.594 -36.584 1.00 44.31 207 LYS A O 1
ATOM 1656 N N . ALA A 1 208 ? 27.426 3.578 -38.480 1.00 30.88 208 ALA A N 1
ATOM 1657 C CA . ALA A 1 208 ? 28.328 2.662 -39.173 1.00 30.88 208 ALA A CA 1
ATOM 1658 C C . ALA A 1 208 ? 29.750 3.258 -39.149 1.00 30.88 208 ALA A C 1
ATOM 1660 O O . ALA A 1 208 ? 29.888 4.471 -39.341 1.00 30.88 208 ALA A O 1
ATOM 1661 N N . PRO A 1 209 ? 30.807 2.463 -38.903 1.00 37.03 209 PRO A N 1
ATOM 1662 C CA . PRO A 1 209 ? 32.159 2.987 -38.898 1.00 37.03 209 PRO A CA 1
ATOM 1663 C C . PRO A 1 209 ? 32.494 3.414 -40.327 1.00 37.03 209 PRO A C 1
ATOM 1665 O O . PRO A 1 209 ? 32.946 2.612 -41.142 1.00 37.03 209 PRO A O 1
ATOM 1668 N N . THR A 1 210 ? 32.307 4.690 -40.653 1.00 41.00 210 THR A N 1
ATOM 1669 C CA . THR A 1 210 ? 33.170 5.323 -41.639 1.00 41.00 210 THR A CA 1
ATOM 1670 C C . THR A 1 210 ? 34.545 5.295 -41.001 1.00 41.00 210 THR A C 1
ATOM 1672 O O . THR A 1 210 ? 34.855 6.129 -40.149 1.00 41.00 210 THR A O 1
ATOM 1675 N N . LEU A 1 211 ? 35.313 4.252 -41.328 1.00 36.03 211 LEU A N 1
ATOM 1676 C CA . LEU A 1 211 ? 36.746 4.202 -41.086 1.00 36.03 211 LEU A CA 1
ATOM 1677 C C . LEU A 1 211 ? 37.291 5.591 -41.434 1.00 36.03 211 LEU A C 1
ATOM 1679 O O . LEU A 1 211 ? 37.142 5.998 -42.589 1.00 36.03 211 LEU A O 1
ATOM 1683 N N . PRO A 1 212 ? 37.860 6.349 -40.482 1.00 40.66 212 PRO A N 1
ATOM 1684 C CA . PRO A 1 212 ? 38.655 7.490 -40.883 1.00 40.66 212 PRO A CA 1
ATOM 1685 C C . PRO A 1 212 ? 39.761 6.929 -41.779 1.00 40.66 212 PRO A C 1
ATOM 1687 O O . PRO A 1 212 ? 40.401 5.939 -41.414 1.00 40.66 212 PRO A O 1
ATOM 1690 N N . GLU A 1 213 ? 39.960 7.503 -42.967 1.00 34.97 213 GLU A N 1
ATOM 1691 C CA . GLU A 1 213 ? 41.214 7.314 -43.690 1.00 34.97 213 GLU A CA 1
ATOM 1692 C C . GLU A 1 213 ? 42.324 7.719 -42.720 1.00 34.97 213 GLU A C 1
ATOM 1694 O O . GLU A 1 213 ? 42.540 8.899 -42.445 1.00 34.97 213 GLU A O 1
ATOM 1699 N N . ILE A 1 214 ? 42.978 6.723 -42.120 1.00 39.22 214 ILE A N 1
ATOM 1700 C CA . ILE A 1 214 ? 44.187 6.932 -41.342 1.00 39.22 214 ILE A CA 1
ATOM 1701 C C . ILE A 1 214 ? 45.245 7.320 -42.369 1.00 39.22 214 ILE A C 1
ATOM 1703 O O . ILE A 1 214 ? 45.913 6.468 -42.957 1.00 39.22 214 ILE A O 1
ATOM 1707 N N . VAL A 1 215 ? 45.373 8.620 -42.614 1.00 33.41 215 VAL A N 1
ATOM 1708 C CA . VAL A 1 215 ? 46.570 9.183 -43.221 1.00 33.41 215 VAL A CA 1
ATOM 1709 C C . VAL A 1 215 ? 47.660 9.041 -42.165 1.00 33.41 215 VAL A C 1
ATOM 1711 O O . VAL A 1 215 ? 47.721 9.796 -41.198 1.00 33.41 215 VAL A O 1
ATOM 1714 N N . PHE A 1 216 ? 48.482 8.002 -42.303 1.00 29.95 216 PHE A N 1
ATOM 1715 C CA . PHE A 1 216 ? 49.720 7.875 -41.547 1.00 29.95 216 PHE A CA 1
ATOM 1716 C C . PHE A 1 216 ? 50.686 8.962 -42.028 1.00 29.95 216 PHE A C 1
ATOM 1718 O O . PHE A 1 216 ? 51.468 8.744 -42.951 1.00 29.95 216 PHE A O 1
ATOM 1725 N N . GLU A 1 217 ? 50.653 10.133 -41.397 1.00 32.72 217 GLU A N 1
ATOM 1726 C CA . GLU A 1 217 ? 51.825 11.001 -41.364 1.00 32.72 217 GLU A CA 1
ATOM 1727 C C . GLU A 1 217 ? 52.771 10.455 -40.295 1.00 32.72 217 GLU A C 1
ATOM 1729 O O . GLU A 1 217 ? 52.590 10.625 -39.091 1.00 32.72 217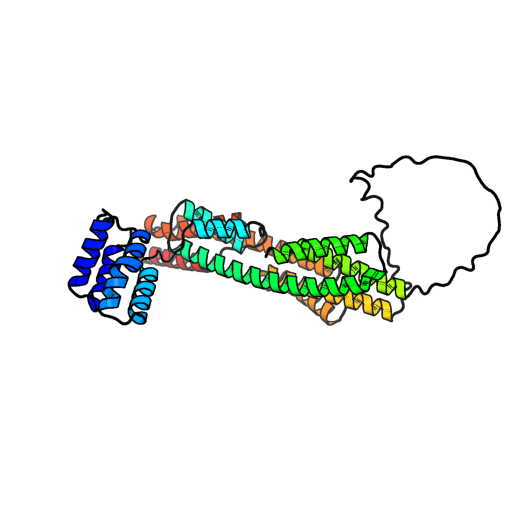 GLU A O 1
ATOM 1734 N N . THR A 1 218 ? 53.774 9.714 -40.755 1.00 33.19 218 THR A N 1
ATOM 1735 C CA . THR A 1 218 ? 54.913 9.297 -39.945 1.00 33.19 218 THR A CA 1
ATOM 1736 C C . THR A 1 218 ? 55.686 10.529 -39.484 1.00 33.19 218 THR A C 1
ATOM 1738 O O . THR A 1 218 ? 56.413 11.131 -40.275 1.00 33.19 218 THR A O 1
ATOM 1741 N N . GLN A 1 219 ? 55.580 10.870 -38.202 1.00 31.34 219 GLN A N 1
ATOM 1742 C CA . GLN A 1 219 ? 56.641 11.581 -37.498 1.00 31.34 219 GLN A CA 1
ATOM 1743 C C . GLN A 1 219 ? 57.219 10.649 -36.434 1.00 31.34 219 GLN A C 1
ATOM 1745 O O . GLN A 1 219 ? 56.576 10.310 -35.442 1.00 31.34 219 GLN A O 1
ATOM 1750 N N . GLU A 1 220 ? 58.433 10.178 -36.717 1.00 35.47 220 GLU A N 1
ATOM 1751 C CA . GLU A 1 220 ? 59.348 9.632 -35.725 1.00 35.47 220 GLU A CA 1
ATOM 1752 C C . GLU A 1 220 ? 59.672 10.723 -34.707 1.00 35.47 220 GLU A C 1
ATOM 1754 O O . GLU A 1 220 ? 60.190 11.764 -35.092 1.00 35.47 220 GLU A O 1
ATOM 1759 N N . GLU A 1 221 ? 59.436 10.459 -33.424 1.00 29.53 221 GLU A N 1
ATOM 1760 C CA . GLU A 1 221 ? 60.374 10.822 -32.360 1.00 29.53 221 GLU A CA 1
ATOM 1761 C C . GLU A 1 221 ? 60.007 10.095 -31.056 1.00 29.53 221 GLU A C 1
ATOM 1763 O O . GLU A 1 221 ? 58.858 10.034 -30.624 1.00 29.53 221 GLU A O 1
ATOM 1768 N N . ALA A 1 222 ? 61.017 9.505 -30.427 1.00 28.47 222 ALA A N 1
ATOM 1769 C CA . ALA A 1 222 ? 60.975 8.839 -29.129 1.00 28.47 222 ALA A CA 1
ATOM 1770 C C . ALA A 1 222 ? 62.261 9.225 -28.368 1.00 28.47 222 ALA A C 1
ATOM 1772 O O . ALA A 1 222 ? 63.236 9.613 -29.014 1.00 28.47 222 ALA A O 1
ATOM 1773 N N . PRO A 1 223 ? 62.424 8.904 -27.071 1.00 53.72 223 PRO A N 1
ATOM 1774 C CA . PRO A 1 223 ? 61.531 9.054 -25.907 1.00 53.72 223 PRO A CA 1
ATOM 1775 C C . PRO A 1 223 ? 62.293 9.635 -24.673 1.00 53.72 223 PRO A C 1
ATOM 1777 O O . PRO A 1 223 ? 63.520 9.625 -24.666 1.00 53.72 223 PRO A O 1
ATOM 1780 N N . ALA A 1 224 ? 61.627 10.037 -23.569 1.00 28.62 224 ALA A N 1
ATOM 1781 C CA . ALA A 1 224 ? 62.295 10.147 -22.246 1.00 28.62 224 ALA A CA 1
ATOM 1782 C C . ALA A 1 224 ? 61.363 10.195 -20.996 1.00 28.62 224 ALA A C 1
ATOM 1784 O O . ALA A 1 224 ? 60.802 11.230 -20.670 1.00 28.62 224 ALA A O 1
ATOM 1785 N N . HIS A 1 225 ? 61.346 9.070 -20.256 1.00 34.19 225 HIS A N 1
ATOM 1786 C CA . HIS A 1 225 ? 61.385 8.881 -18.777 1.00 34.19 225 HIS A CA 1
ATOM 1787 C C . HIS A 1 225 ? 60.218 9.321 -17.835 1.00 34.19 225 HIS A C 1
ATOM 1789 O O . HIS A 1 225 ? 59.921 10.498 -17.722 1.00 34.19 225 HIS A O 1
ATOM 1795 N N . LYS A 1 226 ? 59.546 8.354 -17.150 1.00 33.09 226 LYS A N 1
ATOM 1796 C CA . LYS A 1 226 ? 59.683 7.883 -15.718 1.00 33.09 226 LYS A CA 1
ATOM 1797 C C . LYS A 1 226 ? 58.853 8.728 -14.712 1.00 33.09 226 LYS A C 1
ATOM 1799 O O . LYS A 1 226 ? 59.032 9.929 -14.712 1.00 33.09 226 LYS A O 1
ATOM 1804 N N . HIS A 1 227 ? 57.995 8.273 -13.784 1.00 31.42 227 HIS A N 1
ATOM 1805 C CA . HIS A 1 227 ? 57.632 7.013 -13.095 1.00 31.42 227 HIS A CA 1
ATOM 1806 C C . HIS A 1 227 ? 56.173 7.147 -12.548 1.00 31.42 227 HIS A C 1
ATOM 1808 O O . HIS A 1 227 ? 55.645 8.258 -12.581 1.00 31.42 227 HIS A O 1
ATOM 1814 N N . PRO A 1 228 ? 55.518 6.072 -12.049 1.00 45.66 228 PRO A N 1
ATOM 1815 C CA . PRO A 1 228 ? 54.103 6.078 -11.672 1.00 45.66 228 PRO A CA 1
ATOM 1816 C C . PRO A 1 228 ? 53.903 6.569 -10.233 1.00 45.66 228 PRO A C 1
ATOM 1818 O O . PRO A 1 228 ? 54.617 6.139 -9.327 1.00 45.66 228 PRO A O 1
ATOM 1821 N N . THR A 1 229 ? 52.906 7.421 -10.018 1.00 29.89 229 THR A N 1
ATOM 1822 C CA . THR A 1 229 ? 52.402 7.733 -8.678 1.00 29.89 229 THR A CA 1
ATOM 1823 C C . THR A 1 229 ? 50.975 7.220 -8.609 1.00 29.89 229 THR A C 1
ATOM 1825 O O . THR A 1 229 ? 50.144 7.612 -9.427 1.00 29.89 229 THR A O 1
ATOM 1828 N N . ASP A 1 230 ? 50.718 6.319 -7.665 1.00 38.00 230 ASP A N 1
ATOM 1829 C CA . ASP A 1 230 ? 49.385 5.835 -7.326 1.00 38.00 230 ASP A CA 1
ATOM 1830 C C . ASP A 1 230 ? 48.479 7.028 -6.996 1.00 38.00 230 ASP A C 1
ATOM 1832 O O . ASP A 1 230 ? 48.643 7.695 -5.971 1.00 38.00 230 ASP A O 1
ATOM 1836 N N . VAL A 1 231 ? 47.536 7.318 -7.893 1.00 38.69 231 VAL A N 1
ATOM 1837 C CA . VAL A 1 231 ? 46.476 8.296 -7.654 1.00 38.69 231 VAL A CA 1
ATOM 1838 C C . VAL A 1 231 ? 45.337 7.550 -6.976 1.00 38.69 231 VAL A C 1
ATOM 1840 O O . VAL A 1 231 ? 44.578 6.817 -7.610 1.00 38.69 231 VAL A O 1
ATOM 1843 N N . PHE A 1 232 ? 45.243 7.709 -5.661 1.00 36.59 232 PHE A N 1
ATOM 1844 C CA . PHE A 1 232 ? 44.063 7.315 -4.907 1.00 36.59 232 PHE A CA 1
ATOM 1845 C C . PHE A 1 232 ? 42.926 8.271 -5.280 1.00 36.59 232 PHE A C 1
ATOM 1847 O O . PHE A 1 232 ? 42.922 9.423 -4.857 1.00 36.59 232 PHE A O 1
ATOM 1854 N N . LEU A 1 233 ? 41.987 7.796 -6.101 1.00 36.56 233 LEU A N 1
ATOM 1855 C CA . LEU A 1 233 ? 40.747 8.506 -6.413 1.00 36.56 233 LEU A CA 1
ATOM 1856 C C . LEU A 1 233 ? 39.849 8.504 -5.170 1.00 36.56 233 LEU A C 1
ATOM 1858 O O . LEU A 1 233 ? 39.331 7.462 -4.764 1.00 36.56 233 LEU A O 1
ATOM 1862 N N . THR A 1 234 ? 39.693 9.667 -4.546 1.00 38.28 234 THR A N 1
ATOM 1863 C CA . THR A 1 234 ? 38.690 9.910 -3.506 1.00 38.28 234 THR A CA 1
ATOM 1864 C C . THR A 1 234 ? 37.305 10.091 -4.130 1.00 38.28 234 THR A C 1
ATOM 1866 O O . THR A 1 234 ? 37.167 10.568 -5.251 1.00 38.28 234 THR A O 1
ATOM 1869 N N . VAL A 1 235 ? 36.269 9.693 -3.387 1.00 47.94 235 VAL A N 1
ATOM 1870 C CA . VAL A 1 235 ? 34.859 9.551 -3.814 1.00 47.94 235 VAL A CA 1
ATOM 1871 C C . VAL A 1 235 ? 34.201 10.863 -4.292 1.00 47.94 235 VAL A C 1
ATOM 1873 O O . VAL A 1 235 ? 33.106 10.828 -4.843 1.00 47.94 235 VAL A O 1
ATOM 1876 N N . GLU A 1 236 ? 34.866 12.009 -4.149 1.00 39.03 236 GLU A N 1
ATOM 1877 C CA . GLU A 1 236 ? 34.346 13.320 -4.564 1.00 39.03 236 GLU A CA 1
ATOM 1878 C C . GLU A 1 236 ? 34.599 13.665 -6.047 1.00 39.03 236 GLU A C 1
ATOM 1880 O O . GLU A 1 236 ? 33.886 14.504 -6.584 1.00 39.03 236 GLU A O 1
ATOM 1885 N N . ASP A 1 237 ? 35.491 12.960 -6.758 1.00 36.69 237 ASP A N 1
ATOM 1886 C CA . ASP A 1 237 ? 35.801 13.263 -8.174 1.00 36.69 237 ASP A CA 1
ATOM 1887 C C . ASP A 1 237 ? 34.964 12.454 -9.192 1.00 36.69 237 ASP A C 1
ATOM 1889 O O . ASP A 1 237 ? 35.184 12.518 -10.402 1.00 36.69 237 ASP A O 1
ATOM 1893 N N . ALA A 1 238 ? 33.979 11.669 -8.740 1.00 40.72 238 ALA A N 1
ATOM 1894 C CA . ALA A 1 238 ? 33.134 10.867 -9.634 1.00 40.72 238 ALA A CA 1
ATOM 1895 C C . ALA A 1 238 ? 32.053 11.686 -10.371 1.00 40.72 238 ALA A C 1
ATOM 1897 O O . ALA A 1 238 ? 31.500 11.201 -11.358 1.00 40.72 238 ALA A O 1
ATOM 1898 N N . SER A 1 239 ? 31.757 12.908 -9.919 1.00 41.56 239 SER A N 1
ATOM 1899 C CA . SER A 1 239 ? 30.783 13.812 -10.550 1.00 41.56 239 SER A CA 1
ATOM 1900 C C . SER A 1 239 ? 31.350 14.624 -11.720 1.00 41.56 239 SER A C 1
ATOM 1902 O O . SER A 1 239 ? 30.579 15.127 -12.526 1.00 41.56 239 SER A O 1
ATOM 1904 N N . GLU A 1 240 ? 32.674 14.737 -11.863 1.00 41.81 240 GLU A N 1
ATOM 1905 C CA . GLU A 1 240 ? 33.297 15.569 -12.913 1.00 41.81 240 GLU A CA 1
ATOM 1906 C C . GLU A 1 240 ? 33.668 14.794 -14.193 1.00 41.81 240 GLU A C 1
ATOM 1908 O O . GLU A 1 240 ? 34.113 15.379 -15.178 1.00 41.81 240 GLU A O 1
ATOM 1913 N N . LEU A 1 241 ? 33.423 13.480 -14.226 1.00 42.50 241 LEU A N 1
ATOM 1914 C CA . LEU A 1 241 ? 33.528 12.641 -15.429 1.00 42.50 241 LEU A CA 1
ATOM 1915 C C . LEU A 1 241 ? 32.148 12.213 -15.961 1.00 42.50 241 LEU A C 1
ATOM 1917 O O . LEU A 1 241 ? 32.017 11.194 -16.645 1.00 42.50 241 LEU A O 1
ATOM 1921 N N . GLU A 1 242 ? 31.109 13.004 -15.688 1.00 47.03 242 GLU A N 1
ATOM 1922 C CA . GLU A 1 242 ? 29.855 12.972 -16.441 1.00 47.03 242 GLU A CA 1
ATOM 1923 C C . GLU A 1 242 ? 30.070 13.628 -17.810 1.00 47.03 242 GLU A C 1
ATOM 1925 O O . GLU A 1 242 ? 29.686 14.763 -18.069 1.00 47.03 242 GLU A O 1
ATOM 1930 N N . GLY A 1 243 ? 30.699 12.894 -18.729 1.00 40.41 243 GLY A N 1
ATOM 1931 C CA . GLY A 1 243 ? 30.482 13.171 -20.143 1.00 40.41 243 GLY A CA 1
ATOM 1932 C C . GLY A 1 243 ? 29.002 12.936 -20.438 1.00 40.41 243 GLY A C 1
ATOM 1933 O O . GLY A 1 243 ? 28.565 11.782 -20.479 1.00 40.41 243 GLY A O 1
ATOM 1934 N N . GLU A 1 244 ? 28.225 14.008 -20.598 1.00 43.31 244 GLU A N 1
ATOM 1935 C CA . GLU A 1 244 ? 26.858 13.933 -21.108 1.00 43.31 244 GLU A CA 1
ATOM 1936 C C . GLU A 1 244 ? 26.873 13.112 -22.405 1.00 43.31 244 GLU A C 1
ATOM 1938 O O . GLU A 1 244 ? 27.541 13.453 -23.383 1.00 43.31 244 GLU A O 1
ATOM 1943 N N . LEU A 1 245 ? 26.161 11.984 -22.414 1.00 43.72 245 LEU A N 1
ATOM 1944 C CA . LEU A 1 245 ? 25.908 11.244 -23.645 1.00 43.72 245 LEU A CA 1
ATOM 1945 C C . LEU A 1 245 ? 24.857 12.016 -24.440 1.00 43.72 245 LEU A C 1
ATOM 1947 O O . LEU A 1 245 ? 23.664 11.735 -24.349 1.00 43.72 245 LEU A O 1
ATOM 1951 N N . ILE A 1 246 ? 25.311 13.011 -25.196 1.00 42.78 246 ILE A N 1
ATOM 1952 C CA . ILE A 1 246 ? 24.476 13.762 -26.128 1.00 42.78 246 ILE A CA 1
ATOM 1953 C C . ILE A 1 246 ? 24.164 12.829 -27.303 1.00 42.78 246 ILE A C 1
ATOM 1955 O O . ILE A 1 246 ? 25.033 12.488 -28.106 1.00 42.78 246 ILE A O 1
ATOM 1959 N N . VAL A 1 247 ? 22.920 12.359 -27.369 1.00 45.09 247 VAL A N 1
ATOM 1960 C CA . VAL A 1 247 ? 22.397 11.653 -28.541 1.00 45.09 247 VAL A CA 1
ATOM 1961 C C . VAL A 1 247 ? 21.975 12.718 -29.551 1.00 45.09 247 VAL A C 1
ATOM 1963 O O . VAL A 1 247 ? 20.962 13.382 -29.348 1.00 45.09 247 VAL A O 1
ATOM 1966 N N . ASP A 1 248 ? 22.739 12.883 -30.633 1.00 43.38 248 ASP A N 1
ATOM 1967 C CA . ASP A 1 248 ? 22.341 13.734 -31.762 1.00 43.38 248 ASP A CA 1
ATOM 1968 C C . ASP A 1 248 ? 21.142 13.103 -32.486 1.00 43.38 248 ASP A C 1
ATOM 1970 O O . ASP A 1 248 ? 21.284 12.231 -33.348 1.00 43.38 248 ASP A O 1
ATOM 1974 N N . LEU A 1 249 ? 19.939 13.544 -32.117 1.00 49.38 249 LEU A N 1
ATOM 1975 C CA . LEU A 1 249 ? 18.669 13.102 -32.700 1.00 49.38 249 LEU A CA 1
ATOM 1976 C C . LEU A 1 249 ? 18.528 13.485 -34.188 1.00 49.38 249 LEU A C 1
ATOM 1978 O O . LEU A 1 249 ? 17.760 12.849 -34.906 1.00 49.38 249 LEU A O 1
ATOM 1982 N N . GLU A 1 250 ? 19.284 14.478 -34.670 1.00 47.34 250 GLU A N 1
ATOM 1983 C CA . GLU A 1 250 ? 19.216 14.983 -36.054 1.00 47.34 250 GLU A CA 1
ATOM 1984 C C . GLU A 1 250 ? 19.968 14.112 -37.081 1.00 47.34 250 GLU A C 1
ATOM 1986 O O . GLU A 1 250 ? 19.747 14.257 -38.283 1.00 47.34 250 GLU A O 1
ATOM 1991 N N . ALA A 1 251 ? 20.820 13.177 -36.638 1.00 50.69 251 ALA A N 1
ATOM 1992 C CA . ALA A 1 251 ? 21.619 12.303 -37.512 1.00 50.69 251 ALA A CA 1
ATOM 1993 C C . ALA A 1 251 ? 21.108 10.845 -37.587 1.00 50.69 251 ALA A C 1
ATOM 1995 O O . ALA A 1 251 ? 21.788 9.973 -38.134 1.00 50.69 251 ALA A O 1
ATOM 1996 N N . LEU A 1 252 ? 19.930 10.557 -37.023 1.00 51.97 252 LEU A N 1
ATOM 1997 C CA . LEU A 1 252 ? 19.349 9.212 -36.968 1.00 51.97 252 LEU A CA 1
ATOM 1998 C C . LEU A 1 252 ? 18.554 8.878 -38.239 1.00 51.97 252 LEU A C 1
ATOM 2000 O O . LEU A 1 252 ? 17.901 9.736 -38.828 1.00 51.97 252 LEU A O 1
ATOM 2004 N N . SER A 1 253 ? 18.547 7.604 -38.645 1.00 62.38 253 SER A N 1
ATOM 2005 C CA . SER A 1 253 ? 17.581 7.130 -39.641 1.00 62.38 253 SER A CA 1
ATOM 2006 C C . SER A 1 253 ? 16.158 7.225 -39.072 1.00 62.38 253 SER A C 1
ATOM 2008 O O . SER A 1 253 ? 15.952 7.025 -37.872 1.00 62.38 253 SER A O 1
ATOM 2010 N N . GLU A 1 254 ? 15.155 7.482 -39.922 1.00 67.69 254 GLU A N 1
ATOM 2011 C CA . GLU A 1 254 ? 13.746 7.548 -39.489 1.00 67.69 254 GLU A CA 1
ATOM 2012 C C . GLU A 1 254 ? 13.303 6.279 -38.733 1.00 67.69 254 GLU A C 1
ATOM 2014 O O . GLU A 1 254 ? 12.449 6.336 -37.850 1.00 67.69 254 GLU A O 1
ATOM 2019 N N . GLU A 1 255 ? 13.905 5.127 -39.042 1.00 68.50 255 GLU A N 1
ATOM 2020 C CA . GLU A 1 255 ? 13.645 3.856 -38.363 1.00 68.50 255 GLU A CA 1
ATOM 2021 C C . GLU A 1 255 ? 14.205 3.812 -36.934 1.00 68.50 255 GLU A C 1
ATOM 2023 O O . GLU A 1 255 ? 13.523 3.327 -36.032 1.00 68.50 255 GLU A O 1
ATOM 2028 N N . ALA A 1 256 ? 15.414 4.334 -36.703 1.00 66.44 256 ALA A N 1
ATOM 2029 C CA . ALA A 1 256 ? 16.019 4.381 -35.371 1.00 66.44 256 ALA A CA 1
ATOM 2030 C C . ALA A 1 256 ? 15.313 5.400 -34.465 1.00 66.44 256 ALA A C 1
ATOM 2032 O O . ALA A 1 256 ? 15.052 5.111 -33.298 1.00 66.44 256 ALA A O 1
ATOM 2033 N N . ALA A 1 257 ? 14.909 6.548 -35.019 1.00 70.94 257 ALA A N 1
ATOM 2034 C CA . ALA A 1 257 ? 14.104 7.533 -34.300 1.00 70.94 257 ALA A CA 1
ATOM 2035 C C . ALA A 1 257 ? 12.750 6.947 -33.853 1.00 70.94 257 ALA A C 1
ATOM 2037 O O . ALA A 1 257 ? 12.367 7.095 -32.694 1.00 70.94 257 ALA A O 1
ATOM 2038 N N . ARG A 1 258 ? 12.063 6.196 -34.730 1.00 75.50 258 ARG A N 1
ATOM 2039 C CA . ARG A 1 258 ? 10.805 5.504 -34.384 1.00 75.50 258 ARG A CA 1
ATOM 2040 C C . ARG A 1 258 ? 10.990 4.429 -33.311 1.00 75.50 258 ARG A C 1
ATOM 2042 O O . ARG A 1 258 ? 10.123 4.279 -32.455 1.00 75.50 258 ARG A O 1
ATOM 2049 N N . ARG A 1 259 ? 12.104 3.685 -33.323 1.00 76.75 259 ARG A N 1
ATOM 2050 C CA . ARG A 1 259 ? 12.410 2.694 -32.271 1.00 76.75 259 ARG A CA 1
ATOM 2051 C C . ARG A 1 259 ? 12.683 3.350 -30.923 1.00 76.75 259 ARG A C 1
ATOM 2053 O O . ARG A 1 259 ? 12.184 2.867 -29.913 1.00 76.75 259 ARG A O 1
ATOM 2060 N N . ILE A 1 260 ? 13.426 4.456 -30.904 1.00 78.19 260 ILE A N 1
ATOM 2061 C CA . ILE A 1 260 ? 13.686 5.226 -29.680 1.00 78.19 260 ILE A CA 1
ATOM 2062 C C . ILE A 1 260 ? 12.380 5.790 -29.106 1.00 78.19 260 ILE A C 1
ATOM 2064 O O . ILE A 1 260 ? 12.133 5.623 -27.915 1.00 78.19 260 ILE A O 1
ATOM 2068 N N . GLN A 1 261 ? 11.513 6.362 -29.948 1.00 79.06 261 GLN A N 1
ATOM 2069 C CA . GLN A 1 261 ? 10.191 6.842 -29.528 1.00 79.06 261 GLN A CA 1
ATOM 2070 C C . GLN A 1 261 ? 9.323 5.713 -28.959 1.00 79.06 261 GLN A C 1
ATOM 2072 O O . GLN A 1 261 ? 8.690 5.887 -27.924 1.00 79.06 261 GLN A O 1
ATOM 2077 N N . ALA A 1 262 ? 9.328 4.532 -29.584 1.00 81.31 262 ALA A N 1
ATOM 2078 C CA . ALA A 1 262 ? 8.584 3.382 -29.074 1.00 81.31 262 ALA A CA 1
ATOM 2079 C C . ALA A 1 262 ? 9.073 2.938 -27.683 1.00 81.31 262 ALA A C 1
ATOM 2081 O O . ALA A 1 262 ? 8.253 2.622 -26.822 1.00 81.31 262 ALA A O 1
ATOM 2082 N N . LEU A 1 263 ? 10.391 2.955 -27.446 1.00 80.56 263 LEU A N 1
ATOM 2083 C CA . LEU A 1 263 ? 10.973 2.649 -26.136 1.00 80.56 263 LEU A CA 1
ATOM 2084 C C . LEU A 1 263 ? 10.596 3.693 -25.074 1.00 80.56 263 LEU A C 1
ATOM 2086 O O . LEU A 1 263 ? 10.332 3.331 -23.931 1.00 80.56 263 LEU A O 1
ATOM 2090 N N . GLU A 1 264 ? 10.564 4.976 -25.437 1.00 82.19 264 GLU A N 1
ATOM 2091 C CA . GLU A 1 264 ? 10.125 6.051 -24.538 1.00 82.19 264 GLU A CA 1
ATOM 2092 C C . GLU A 1 264 ? 8.651 5.904 -24.162 1.00 82.19 264 GLU A C 1
ATOM 2094 O O . GLU A 1 264 ? 8.323 5.928 -22.980 1.00 82.19 264 GLU A O 1
ATOM 2099 N N . VAL A 1 265 ? 7.781 5.662 -25.145 1.00 84.62 265 VAL A N 1
ATOM 2100 C CA . VAL A 1 265 ? 6.341 5.469 -24.924 1.00 84.62 265 VAL A CA 1
ATOM 2101 C C . VAL A 1 265 ? 6.063 4.243 -24.053 1.00 84.62 265 VAL A C 1
ATOM 2103 O O . VAL A 1 265 ? 5.166 4.284 -23.214 1.00 84.62 265 VAL A O 1
ATOM 2106 N N . GLU A 1 266 ? 6.808 3.146 -24.220 1.00 83.69 266 GLU A N 1
ATOM 2107 C CA . GLU A 1 266 ? 6.648 1.954 -23.376 1.00 83.69 266 GLU A CA 1
ATOM 2108 C C . GLU A 1 266 ? 6.997 2.248 -21.909 1.00 83.69 266 GLU A C 1
ATOM 2110 O O . GLU A 1 266 ? 6.244 1.884 -21.004 1.00 83.69 266 GLU A O 1
ATOM 2115 N N . GLU A 1 267 ? 8.107 2.945 -21.662 1.00 82.75 267 GLU A N 1
ATOM 2116 C CA . GLU A 1 267 ? 8.517 3.317 -20.305 1.00 82.75 267 GLU A CA 1
ATOM 2117 C C . GLU A 1 267 ? 7.583 4.366 -19.683 1.00 82.75 267 GLU A C 1
ATOM 2119 O O . GLU A 1 267 ? 7.244 4.269 -18.504 1.00 82.75 267 GLU A O 1
ATOM 2124 N N . GLU A 1 268 ? 7.100 5.335 -20.461 1.00 84.12 268 GLU A N 1
ATOM 2125 C CA . GLU A 1 268 ? 6.116 6.318 -19.995 1.00 84.12 268 GLU A CA 1
ATOM 2126 C C . GLU A 1 268 ? 4.753 5.685 -19.691 1.00 84.12 268 GLU A C 1
ATOM 2128 O O . GLU A 1 268 ? 4.132 6.053 -18.696 1.00 84.12 268 GLU A O 1
ATOM 2133 N N . ARG A 1 269 ? 4.309 4.683 -20.464 1.00 84.94 269 ARG A N 1
ATOM 2134 C CA . ARG A 1 269 ? 3.107 3.889 -20.142 1.00 84.94 269 ARG A CA 1
ATOM 2135 C C . ARG A 1 269 ? 3.253 3.170 -18.807 1.00 84.94 269 ARG A C 1
ATOM 2137 O O . ARG A 1 269 ? 2.350 3.235 -17.980 1.00 84.94 269 ARG A O 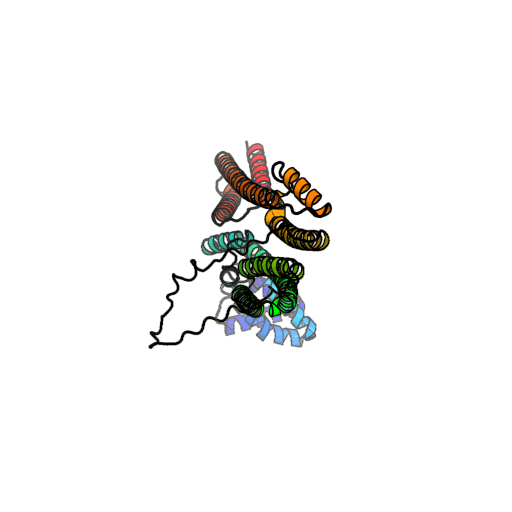1
ATOM 2144 N N . ARG A 1 270 ? 4.401 2.532 -18.560 1.00 82.06 270 ARG A N 1
ATOM 2145 C CA . ARG A 1 270 ? 4.671 1.847 -17.282 1.00 82.06 270 ARG A CA 1
ATOM 2146 C C . ARG A 1 270 ? 4.687 2.818 -16.102 1.00 82.06 270 ARG A C 1
ATOM 2148 O O . ARG A 1 270 ? 4.141 2.490 -15.048 1.00 82.06 270 ARG A O 1
ATOM 2155 N N . LYS A 1 271 ? 5.286 4.003 -16.282 1.00 82.62 271 LYS A N 1
ATOM 2156 C CA . LYS A 1 271 ? 5.270 5.085 -15.283 1.00 82.62 271 LYS A CA 1
ATOM 2157 C C . LYS A 1 271 ? 3.853 5.587 -15.031 1.00 82.62 271 LYS A C 1
ATOM 2159 O O . LYS A 1 271 ? 3.463 5.732 -13.878 1.00 82.62 271 LYS A O 1
ATOM 2164 N N . LEU A 1 272 ? 3.060 5.782 -16.084 1.00 85.31 272 LEU A N 1
ATOM 2165 C CA . LEU A 1 272 ? 1.662 6.170 -15.948 1.00 85.31 272 LEU A CA 1
ATOM 2166 C C . LEU A 1 272 ? 0.868 5.120 -15.163 1.00 85.31 272 LEU A C 1
ATOM 2168 O O . LEU A 1 272 ? 0.187 5.475 -14.211 1.00 85.31 272 LEU A O 1
ATOM 2172 N N . GLU A 1 273 ? 0.994 3.834 -15.492 1.00 84.88 273 GLU A N 1
ATOM 2173 C CA . GLU A 1 273 ? 0.332 2.750 -14.749 1.00 84.88 273 GLU A CA 1
ATOM 2174 C C . GLU A 1 273 ? 0.702 2.752 -13.257 1.00 84.88 273 GLU A C 1
ATOM 2176 O O . GLU A 1 273 ? -0.138 2.478 -12.400 1.00 84.88 273 GLU A O 1
ATOM 2181 N N . GLU A 1 274 ? 1.958 3.059 -12.931 1.00 81.94 274 GLU A N 1
ATOM 2182 C CA . GLU A 1 274 ? 2.437 3.170 -11.551 1.00 81.94 274 GLU A CA 1
ATOM 2183 C C . GLU A 1 274 ? 1.836 4.384 -10.823 1.00 81.94 274 GLU A C 1
ATOM 2185 O O . GLU A 1 274 ? 1.336 4.251 -9.703 1.00 81.94 274 GLU A O 1
ATOM 2190 N N . LEU A 1 275 ? 1.791 5.544 -11.484 1.00 82.94 275 LEU A N 1
ATOM 2191 C CA . LEU A 1 275 ? 1.157 6.755 -10.957 1.00 82.94 275 LEU A CA 1
ATOM 2192 C C . LEU A 1 275 ? -0.352 6.580 -10.758 1.00 82.94 275 LEU A C 1
ATOM 2194 O O . LEU A 1 275 ? -0.887 6.992 -9.727 1.00 82.94 275 LEU A O 1
ATOM 2198 N N . LEU A 1 276 ? -1.034 5.933 -11.706 1.00 84.56 276 LEU A N 1
ATOM 2199 C CA . LEU A 1 276 ? -2.465 5.640 -11.629 1.00 84.56 276 LEU A CA 1
ATOM 2200 C C . LEU A 1 276 ? -2.785 4.697 -10.469 1.00 84.56 276 LEU A C 1
ATOM 2202 O O . LEU A 1 276 ? -3.725 4.952 -9.717 1.00 84.56 276 LEU A O 1
ATOM 2206 N N . ALA A 1 277 ? -1.983 3.647 -10.279 1.00 80.25 277 ALA A N 1
ATOM 2207 C CA . ALA A 1 277 ? -2.141 2.736 -9.150 1.00 80.25 277 ALA A CA 1
ATOM 2208 C C . ALA A 1 277 ? -1.920 3.453 -7.806 1.00 80.25 277 ALA A C 1
ATOM 2210 O O . ALA A 1 277 ? -2.681 3.247 -6.860 1.00 80.25 277 ALA A O 1
ATOM 2211 N N . ARG A 1 278 ? -0.915 4.336 -7.725 1.00 78.56 278 ARG A N 1
ATOM 2212 C CA . ARG A 1 278 ? -0.599 5.103 -6.510 1.00 78.56 278 ARG A CA 1
ATOM 2213 C C . ARG A 1 278 ? -1.673 6.135 -6.162 1.00 78.56 278 ARG A C 1
ATOM 2215 O O . ARG A 1 278 ? -1.987 6.316 -4.987 1.00 78.56 278 ARG A O 1
ATOM 2222 N N . HIS A 1 279 ? -2.231 6.808 -7.166 1.00 80.62 279 HIS A N 1
ATOM 2223 C CA . HIS A 1 279 ? -3.146 7.936 -6.988 1.00 80.62 279 HIS A CA 1
ATOM 2224 C C . HIS A 1 279 ? -4.586 7.645 -7.434 1.00 80.62 279 HIS A C 1
ATOM 2226 O O . HIS A 1 279 ? -5.348 8.580 -7.682 1.00 80.62 279 HIS A O 1
ATOM 2232 N N . ALA A 1 280 ? -4.996 6.373 -7.451 1.00 79.44 280 ALA A N 1
ATOM 2233 C CA . ALA A 1 280 ? -6.348 5.925 -7.794 1.00 79.44 280 ALA A CA 1
ATOM 2234 C C . ALA A 1 280 ? -7.504 6.796 -7.233 1.00 79.44 280 ALA A C 1
ATOM 2236 O O . ALA A 1 280 ? -8.403 7.143 -7.999 1.00 79.44 280 ALA A O 1
ATOM 2237 N N . PRO A 1 281 ? -7.509 7.234 -5.952 1.00 75.75 281 PRO A N 1
ATOM 2238 C CA . PRO A 1 281 ? -8.603 8.059 -5.422 1.00 75.75 281 PRO A CA 1
ATOM 2239 C C . PRO A 1 281 ? -8.634 9.512 -5.938 1.00 75.75 281 PRO A C 1
ATOM 2241 O O . PRO A 1 281 ? -9.583 10.237 -5.644 1.00 75.75 281 PRO A O 1
ATOM 2244 N N . LEU A 1 282 ? -7.607 9.974 -6.658 1.00 79.44 282 LEU A N 1
ATOM 2245 C CA . LEU A 1 282 ? -7.470 11.359 -7.130 1.00 79.44 282 LEU A CA 1
ATOM 2246 C C . LEU A 1 282 ? -7.769 11.527 -8.627 1.00 79.44 282 LEU A C 1
ATOM 2248 O O . LEU A 1 282 ? -7.849 12.663 -9.092 1.00 79.44 282 LEU A O 1
ATOM 2252 N N . LEU A 1 283 ? -7.954 10.432 -9.369 1.00 77.62 283 LEU A N 1
ATOM 2253 C CA . LEU A 1 283 ? -8.041 10.442 -10.837 1.00 77.62 283 LEU A CA 1
ATOM 2254 C C . LEU A 1 283 ? -9.255 11.215 -11.374 1.00 77.62 283 LEU A C 1
ATOM 2256 O O . LEU A 1 283 ? -9.158 11.912 -12.379 1.00 77.62 283 LEU A O 1
ATOM 2260 N N . GLU A 1 284 ? -10.375 11.168 -10.654 1.00 77.50 284 GLU A N 1
ATOM 2261 C CA . GLU A 1 284 ? -11.629 11.850 -11.014 1.00 77.50 284 GLU A CA 1
ATOM 2262 C C . GLU A 1 284 ? -11.619 13.360 -10.694 1.00 77.50 284 GLU A C 1
ATOM 2264 O O . GLU A 1 284 ? -12.601 14.069 -10.929 1.00 77.50 284 GLU A O 1
ATOM 2269 N N . ARG A 1 285 ? -10.533 13.900 -10.119 1.00 77.38 285 ARG A N 1
ATOM 2270 C CA . ARG A 1 285 ? -10.464 15.334 -9.802 1.00 77.38 285 ARG A CA 1
ATOM 2271 C C . ARG A 1 285 ? -10.381 16.162 -11.080 1.00 77.38 285 ARG A C 1
ATOM 2273 O O . ARG A 1 285 ? -9.591 15.876 -11.975 1.00 77.38 285 ARG A O 1
ATOM 2280 N N . ALA A 1 286 ? -11.128 17.266 -11.113 1.00 76.12 286 ALA A N 1
ATOM 2281 C CA . ALA A 1 286 ? -11.212 18.164 -12.269 1.00 76.12 286 ALA A CA 1
ATOM 2282 C C . ALA A 1 286 ? -9.857 18.747 -12.723 1.00 76.12 286 ALA A C 1
ATOM 2284 O O . ALA A 1 286 ? -9.721 19.137 -13.878 1.00 76.12 286 ALA A O 1
ATOM 2285 N N . THR A 1 287 ? -8.862 18.808 -11.834 1.00 77.38 287 THR A N 1
ATOM 2286 C CA . THR A 1 287 ? -7.496 19.259 -12.147 1.00 77.38 287 THR A CA 1
ATOM 2287 C C . THR A 1 287 ? -6.630 18.173 -12.791 1.00 77.38 287 THR A C 1
ATOM 2289 O O . THR A 1 287 ? -5.705 18.502 -13.522 1.00 77.38 287 THR A O 1
ATOM 2292 N N . VAL A 1 288 ? -6.924 16.894 -12.535 1.00 80.56 288 VAL A N 1
ATOM 2293 C CA . VAL A 1 288 ? -6.117 15.732 -12.953 1.00 80.56 288 VAL A CA 1
ATOM 2294 C C . VAL A 1 288 ? -6.709 15.073 -14.197 1.00 80.56 288 VAL A C 1
ATOM 2296 O O . VAL A 1 288 ? -5.981 14.781 -15.139 1.00 80.56 288 VAL A O 1
ATOM 2299 N N . SER A 1 289 ? -8.034 14.913 -14.241 1.00 82.94 289 SER A N 1
ATOM 2300 C CA . SER A 1 289 ? -8.772 14.276 -15.339 1.00 82.94 289 SER A CA 1
ATOM 2301 C C . SER A 1 289 ? -8.423 14.792 -16.754 1.00 82.94 289 SER A C 1
ATOM 2303 O O . SER A 1 289 ? -8.168 13.958 -17.624 1.00 82.94 289 SER A O 1
ATOM 2305 N N . PRO A 1 290 ? -8.341 16.114 -17.035 1.00 86.12 290 PRO A N 1
ATOM 2306 C CA . PRO A 1 290 ? -8.013 16.587 -18.383 1.00 86.12 290 PRO A CA 1
ATOM 2307 C C . PRO A 1 290 ? -6.553 16.325 -18.776 1.00 86.12 290 PRO A C 1
ATOM 2309 O O . PRO A 1 290 ? -6.291 15.977 -19.925 1.00 86.12 290 PRO A O 1
ATOM 2312 N N . LEU A 1 291 ? -5.613 16.457 -17.832 1.00 85.69 291 LEU A N 1
ATOM 2313 C CA . LEU A 1 291 ? -4.197 16.160 -18.068 1.00 85.69 291 LEU A CA 1
ATOM 2314 C C . LEU A 1 291 ? -3.986 14.662 -18.282 1.00 85.69 291 LEU A C 1
ATOM 2316 O O . LEU A 1 291 ? -3.248 14.273 -19.181 1.00 85.69 291 LEU A O 1
ATOM 2320 N N . LEU A 1 292 ? -4.674 13.825 -17.503 1.00 86.94 292 LEU A N 1
ATOM 2321 C CA . LEU A 1 292 ? -4.643 12.378 -17.666 1.00 86.94 292 LEU A CA 1
ATOM 2322 C C . LEU A 1 292 ? -5.136 11.965 -19.058 1.00 86.94 292 LEU A C 1
ATOM 2324 O O . LEU A 1 292 ? -4.430 11.245 -19.755 1.00 86.94 292 LEU A O 1
ATOM 2328 N N . ALA A 1 293 ? -6.287 12.483 -19.494 1.00 87.31 293 ALA A N 1
ATOM 2329 C CA . ALA A 1 293 ? -6.831 12.186 -20.819 1.00 87.31 293 ALA A CA 1
ATOM 2330 C C . ALA A 1 293 ? -5.887 12.627 -21.954 1.00 87.31 293 ALA A C 1
ATOM 2332 O O . ALA A 1 293 ? -5.762 11.946 -22.971 1.00 87.31 293 ALA A O 1
ATOM 2333 N N . GLU A 1 294 ? -5.200 13.760 -21.788 1.00 87.31 294 GLU A N 1
ATOM 2334 C CA . GLU A 1 294 ? -4.214 14.239 -22.758 1.00 87.31 294 GLU A CA 1
ATOM 2335 C C . GLU A 1 294 ? -2.961 13.349 -22.803 1.00 87.31 294 GLU A C 1
ATOM 2337 O O . GLU A 1 294 ? -2.453 13.055 -23.886 1.00 87.31 294 GLU A O 1
ATOM 2342 N N . VAL A 1 295 ? -2.478 12.891 -21.645 1.00 86.88 295 VAL A N 1
ATOM 2343 C CA . VAL A 1 295 ? -1.348 11.958 -21.531 1.00 86.88 295 VAL A CA 1
ATOM 2344 C C . VAL A 1 295 ? -1.700 10.594 -22.135 1.00 86.88 295 VAL A C 1
ATOM 2346 O O . VAL A 1 295 ? -0.930 10.071 -22.940 1.00 86.88 295 VAL A O 1
ATOM 2349 N N . GLU A 1 296 ? -2.873 10.042 -21.821 1.00 88.44 296 GLU A N 1
ATOM 2350 C CA . GLU A 1 296 ? -3.363 8.780 -22.390 1.00 88.44 296 GLU A CA 1
ATOM 2351 C C . GLU A 1 296 ? -3.492 8.866 -23.915 1.00 88.44 296 GLU A C 1
ATOM 2353 O O . GLU A 1 296 ? -2.975 8.001 -24.623 1.00 88.44 296 GLU A O 1
ATOM 2358 N N . ALA A 1 297 ? -4.078 9.947 -24.439 1.00 88.12 297 ALA A N 1
ATOM 2359 C CA . ALA A 1 297 ? -4.228 10.151 -25.879 1.00 88.12 297 ALA A CA 1
ATOM 2360 C C . ALA A 1 297 ? -2.877 10.223 -26.614 1.00 88.12 297 ALA A C 1
ATOM 2362 O O . ALA A 1 297 ? -2.736 9.691 -27.718 1.00 88.12 297 ALA A O 1
ATOM 2363 N N . LEU A 1 298 ? -1.867 10.861 -26.013 1.00 85.94 298 LEU A N 1
ATOM 2364 C CA . LEU A 1 298 ? -0.518 10.921 -26.583 1.00 85.94 298 LEU A CA 1
ATOM 2365 C C . LEU A 1 298 ? 0.168 9.553 -26.588 1.00 85.94 298 LEU A C 1
ATOM 2367 O O . LEU A 1 298 ? 0.756 9.172 -27.605 1.00 85.94 298 LEU A O 1
ATOM 2371 N N . LEU A 1 299 ? 0.045 8.788 -25.500 1.00 86.75 299 LEU A N 1
ATOM 2372 C CA . LEU A 1 299 ? 0.603 7.439 -25.424 1.00 86.75 299 LEU A CA 1
ATOM 2373 C C . LEU A 1 299 ? -0.093 6.489 -26.398 1.00 86.75 299 LEU A C 1
ATOM 2375 O O . LEU A 1 299 ? 0.585 5.677 -27.032 1.00 86.75 299 LEU A O 1
ATOM 2379 N N . GLU A 1 300 ? -1.416 6.582 -26.558 1.00 87.31 300 GLU A N 1
ATOM 2380 C CA . GLU A 1 300 ? -2.181 5.835 -27.566 1.00 87.31 300 GLU A CA 1
ATOM 2381 C C . GLU A 1 300 ? -1.754 6.185 -28.994 1.00 87.31 300 GLU A C 1
ATOM 2383 O O . GLU A 1 300 ? -1.609 5.289 -29.827 1.00 87.31 300 GLU A O 1
ATOM 2388 N N . ALA A 1 301 ? -1.465 7.462 -29.254 1.00 86.31 301 ALA A N 1
ATOM 2389 C CA . ALA A 1 301 ? -0.919 7.934 -30.523 1.00 86.31 301 ALA A CA 1
ATOM 2390 C C . ALA A 1 301 ? 0.556 7.540 -30.750 1.00 86.31 301 ALA A C 1
ATOM 2392 O O . ALA A 1 301 ? 1.104 7.827 -31.814 1.00 86.31 301 ALA A O 1
ATOM 2393 N N . GLY A 1 302 ? 1.212 6.899 -29.775 1.00 81.81 302 GLY A N 1
ATOM 2394 C CA . GLY A 1 302 ? 2.620 6.506 -29.863 1.00 81.81 302 GLY A CA 1
ATOM 2395 C C . GLY A 1 302 ? 3.584 7.691 -29.811 1.00 81.81 302 GLY A C 1
ATOM 2396 O O . GLY A 1 302 ? 4.692 7.597 -30.334 1.00 81.81 302 GLY A O 1
ATOM 2397 N N . THR A 1 303 ? 3.159 8.810 -29.219 1.00 83.69 303 THR A N 1
ATOM 2398 C CA . THR A 1 303 ? 3.981 10.012 -29.049 1.00 83.69 303 THR A CA 1
ATOM 2399 C C . THR A 1 303 ? 4.502 10.070 -27.613 1.00 83.69 303 THR A C 1
ATOM 2401 O O . THR A 1 303 ? 3.703 9.899 -26.690 1.00 83.69 303 THR A O 1
ATOM 2404 N N . PRO A 1 304 ? 5.806 10.320 -27.397 1.00 82.88 304 PRO A N 1
ATOM 2405 C CA . PRO A 1 304 ? 6.332 10.517 -26.055 1.00 82.88 304 PRO A CA 1
ATOM 2406 C C . PRO A 1 304 ? 5.702 11.763 -25.418 1.00 82.88 304 PRO A C 1
ATOM 2408 O O . PRO A 1 304 ? 5.536 12.809 -26.051 1.00 82.88 304 PRO A O 1
ATOM 2411 N N . VAL A 1 305 ? 5.327 11.628 -24.157 1.00 84.31 305 VAL A N 1
ATOM 2412 C CA . VAL A 1 305 ? 4.583 12.591 -23.349 1.00 84.31 305 VAL A CA 1
ATOM 2413 C C . VAL A 1 305 ? 5.527 13.607 -22.706 1.00 84.31 305 VAL A C 1
ATOM 2415 O O . VAL A 1 305 ? 5.174 14.784 -22.584 1.00 84.31 305 VAL A O 1
ATOM 2418 N N . GLY A 1 306 ? 6.729 13.176 -22.307 1.00 82.94 306 GLY A N 1
ATOM 2419 C CA . GLY A 1 306 ? 7.797 14.034 -21.800 1.00 82.94 306 GLY A CA 1
ATOM 2420 C C . GLY A 1 306 ? 7.359 14.941 -20.646 1.00 82.94 306 GLY A C 1
ATOM 2421 O O . GLY A 1 306 ? 7.035 14.484 -19.550 1.00 82.94 306 GLY A O 1
ATOM 2422 N N . GLU A 1 307 ? 7.358 16.255 -20.882 1.00 84.56 307 GLU A N 1
ATOM 2423 C CA . GLU A 1 307 ? 7.018 17.277 -19.881 1.00 84.56 307 GLU A CA 1
ATOM 2424 C C . GLU A 1 307 ? 5.585 17.157 -19.351 1.00 84.56 307 GLU A C 1
ATOM 2426 O O . GLU A 1 307 ? 5.338 17.452 -18.184 1.00 84.56 307 GLU A O 1
ATOM 2431 N N . LYS A 1 308 ? 4.642 16.661 -20.161 1.00 84.19 308 LYS A N 1
ATOM 2432 C CA . LYS A 1 308 ? 3.249 16.488 -19.724 1.00 84.19 308 LYS A CA 1
ATOM 2433 C C . LYS A 1 308 ? 3.100 15.431 -18.631 1.00 84.19 308 LYS A C 1
ATOM 2435 O O . LYS A 1 308 ? 2.215 15.563 -17.792 1.00 84.19 308 LYS A O 1
ATOM 2440 N N . LEU A 1 309 ? 3.985 14.430 -18.593 1.00 86.00 309 LEU A N 1
ATOM 2441 C CA . LEU A 1 309 ? 3.992 13.422 -17.533 1.00 86.00 309 LEU A CA 1
ATOM 2442 C C . LEU A 1 309 ? 4.437 14.052 -16.209 1.00 86.00 309 LEU A C 1
ATOM 2444 O O . LEU A 1 309 ? 3.805 13.825 -15.185 1.00 86.00 309 LEU A O 1
ATOM 2448 N N . LYS A 1 310 ? 5.450 14.928 -16.246 1.00 87.50 310 LYS A N 1
ATOM 2449 C CA . LYS A 1 310 ? 5.886 15.700 -15.071 1.00 87.50 310 LYS A CA 1
ATOM 2450 C C . LYS A 1 310 ? 4.794 16.649 -14.578 1.00 87.50 310 LYS A C 1
ATOM 2452 O O . LYS A 1 310 ? 4.542 16.717 -13.383 1.00 87.50 310 LYS A O 1
ATOM 2457 N N . LEU A 1 311 ? 4.101 17.333 -15.492 1.00 88.25 311 LEU A N 1
ATOM 2458 C CA . LEU A 1 311 ? 2.963 18.188 -15.135 1.00 88.25 311 LEU A CA 1
ATOM 2459 C C . LEU A 1 311 ? 1.820 17.385 -14.497 1.00 88.25 311 LEU A C 1
ATOM 2461 O O . LEU A 1 311 ? 1.190 17.860 -13.555 1.00 88.25 311 LEU A O 1
ATOM 2465 N N . LEU A 1 312 ? 1.562 16.163 -14.976 1.00 88.44 312 LEU A N 1
ATOM 2466 C CA . LEU A 1 312 ? 0.593 15.259 -14.360 1.00 88.44 312 LEU A CA 1
ATOM 2467 C C . LEU A 1 312 ? 1.042 14.824 -12.955 1.00 88.44 312 LEU A C 1
ATOM 2469 O O . LEU A 1 312 ? 0.233 14.854 -12.032 1.00 88.44 312 LEU A O 1
ATOM 2473 N N . GLU A 1 313 ? 2.315 14.467 -12.770 1.00 88.44 313 GLU A N 1
ATOM 2474 C CA . GLU A 1 313 ? 2.888 14.145 -11.453 1.00 88.44 313 GLU A CA 1
ATOM 2475 C C . GLU A 1 313 ? 2.747 15.314 -10.467 1.00 88.44 313 GLU A C 1
ATOM 2477 O O . GLU A 1 313 ? 2.299 15.126 -9.335 1.00 88.44 313 GLU A O 1
ATOM 2482 N N . GLU A 1 314 ? 3.066 16.536 -10.896 1.00 89.06 314 GLU A N 1
ATOM 2483 C CA . GLU A 1 314 ? 2.907 17.750 -10.090 1.00 89.06 314 GLU A CA 1
ATOM 2484 C C . GLU A 1 314 ? 1.435 18.009 -9.739 1.00 89.06 314 GLU A C 1
ATOM 2486 O O . GLU A 1 314 ? 1.111 18.270 -8.576 1.00 89.06 314 GLU A O 1
ATOM 2491 N N . ALA A 1 315 ? 0.529 17.863 -10.711 1.00 88.25 315 ALA A N 1
ATOM 2492 C CA . ALA A 1 315 ? -0.907 18.012 -10.496 1.00 88.25 315 ALA A CA 1
ATOM 2493 C C . ALA A 1 315 ? -1.459 16.961 -9.517 1.00 88.25 315 ALA A C 1
ATOM 2495 O O . ALA A 1 315 ? -2.315 17.283 -8.690 1.00 88.25 315 ALA A O 1
ATOM 2496 N N . LEU A 1 3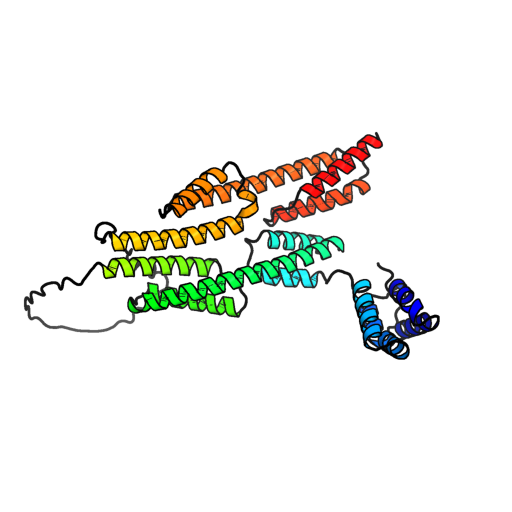16 ? -0.962 15.721 -9.568 1.00 87.94 316 LEU A N 1
ATOM 2497 C CA . LEU A 1 316 ? -1.311 14.656 -8.623 1.00 87.94 316 LEU A CA 1
ATOM 2498 C C . LEU A 1 316 ? -0.811 14.971 -7.207 1.00 87.94 316 LEU A C 1
ATOM 2500 O O . LEU A 1 316 ? -1.578 14.847 -6.250 1.00 87.94 316 LEU A O 1
ATOM 2504 N N . GLN A 1 317 ? 0.430 15.445 -7.063 1.00 87.94 317 GLN A N 1
ATOM 2505 C CA . GLN A 1 317 ? 0.983 15.859 -5.768 1.00 87.94 317 GLN A CA 1
ATOM 2506 C C . GLN A 1 317 ? 0.222 17.047 -5.168 1.00 87.94 317 GLN A C 1
ATOM 2508 O O . GLN A 1 317 ? -0.037 17.089 -3.961 1.00 87.94 317 GLN A O 1
ATOM 2513 N N . GLU A 1 318 ? -0.148 18.030 -5.988 1.00 88.81 318 GLU A N 1
ATOM 2514 C CA . GLU A 1 318 ? -0.965 19.158 -5.547 1.00 88.81 318 GLU A CA 1
ATOM 2515 C C . GLU A 1 318 ? -2.378 18.703 -5.164 1.00 88.81 318 GLU A C 1
ATOM 2517 O O . GLU A 1 318 ? -2.886 19.073 -4.102 1.00 88.81 318 GLU A O 1
ATOM 2522 N N . ALA A 1 319 ? -2.995 17.836 -5.969 1.00 87.00 319 ALA A N 1
ATOM 2523 C CA . ALA A 1 319 ? -4.295 17.253 -5.668 1.00 87.00 319 ALA A CA 1
ATOM 2524 C C . ALA A 1 319 ? -4.281 16.460 -4.354 1.00 87.00 319 ALA A C 1
ATOM 2526 O O . ALA A 1 319 ? -5.253 16.536 -3.599 1.00 87.00 319 ALA A O 1
ATOM 2527 N N . GLU A 1 320 ? -3.192 15.754 -4.048 1.00 86.56 320 GLU A N 1
ATOM 2528 C CA . GLU A 1 320 ? -3.006 15.043 -2.785 1.00 86.56 320 GLU A CA 1
ATOM 2529 C C . GLU A 1 320 ? -2.895 16.009 -1.596 1.00 86.56 320 GLU A C 1
ATOM 2531 O O . GLU A 1 320 ? -3.577 15.829 -0.582 1.00 86.56 320 GLU A O 1
ATOM 2536 N N . LYS A 1 321 ? -2.099 17.079 -1.722 1.00 87.56 321 LYS A N 1
ATOM 2537 C CA . LYS A 1 321 ? -2.007 18.136 -0.697 1.00 87.56 321 LYS A CA 1
ATOM 2538 C C . LYS A 1 321 ? -3.366 18.785 -0.444 1.00 87.56 321 LYS A C 1
ATOM 2540 O O . LYS A 1 321 ? -3.753 18.959 0.713 1.00 87.56 321 LYS A O 1
ATOM 2545 N N . ASN A 1 322 ? -4.107 19.079 -1.509 1.00 88.31 322 ASN A N 1
ATOM 2546 C CA . ASN A 1 322 ? -5.450 19.645 -1.428 1.00 88.31 322 ASN A CA 1
ATOM 2547 C C . ASN A 1 322 ? -6.423 18.674 -0.749 1.00 88.31 322 ASN A C 1
ATOM 2549 O O . ASN A 1 322 ? -7.142 19.080 0.158 1.00 88.31 322 ASN A O 1
ATOM 2553 N N . LEU A 1 323 ? -6.387 17.381 -1.089 1.00 86.25 323 LEU A N 1
ATOM 2554 C CA . LEU A 1 323 ? -7.202 16.363 -0.421 1.00 86.25 323 LEU A CA 1
ATOM 2555 C C . LEU A 1 323 ? -6.897 16.296 1.083 1.00 86.25 323 LEU A C 1
ATOM 2557 O O . LEU A 1 323 ? -7.818 16.232 1.897 1.00 86.25 323 LEU A O 1
ATOM 2561 N N . ARG A 1 324 ? -5.617 16.329 1.476 1.00 86.88 324 ARG A N 1
ATOM 2562 C CA . ARG A 1 324 ? -5.226 16.346 2.896 1.00 86.88 324 ARG A CA 1
ATOM 2563 C C . ARG A 1 324 ? -5.737 17.602 3.602 1.00 86.88 324 ARG A C 1
ATOM 2565 O O . ARG A 1 324 ? -6.256 17.504 4.714 1.00 86.88 324 ARG A O 1
ATOM 2572 N N . ALA A 1 325 ? -5.637 18.765 2.960 1.00 89.31 325 ALA A N 1
ATOM 2573 C CA . ALA A 1 325 ? -6.145 20.023 3.499 1.00 89.31 325 ALA A CA 1
ATOM 2574 C C . ALA A 1 325 ? -7.676 20.014 3.655 1.00 89.31 325 ALA A C 1
ATOM 2576 O O . ALA A 1 325 ? -8.183 20.400 4.708 1.00 89.31 325 ALA A O 1
ATOM 2577 N N . GLU A 1 326 ? -8.407 19.519 2.655 1.00 89.56 326 GLU A N 1
ATOM 2578 C CA . GLU A 1 326 ? -9.864 19.354 2.694 1.00 89.56 326 GLU A CA 1
ATOM 2579 C C . GLU A 1 326 ? -10.290 18.408 3.820 1.00 89.56 326 GLU A C 1
ATOM 2581 O O . GLU A 1 326 ? -11.158 18.757 4.621 1.00 89.56 326 GLU A O 1
ATOM 2586 N N . ARG A 1 327 ? -9.647 17.237 3.938 1.00 89.50 327 ARG A N 1
ATOM 2587 C CA . ARG A 1 327 ? -9.940 16.274 5.012 1.00 89.50 327 ARG A CA 1
ATOM 2588 C C . ARG A 1 327 ? -9.659 16.865 6.389 1.00 89.50 327 ARG A C 1
ATOM 2590 O O . ARG A 1 327 ? -10.475 16.708 7.292 1.00 89.50 327 ARG A O 1
ATOM 2597 N N . ARG A 1 328 ? -8.558 17.605 6.546 1.00 91.00 328 ARG A N 1
ATOM 2598 C CA . ARG A 1 328 ? -8.240 18.309 7.795 1.00 91.00 328 ARG A CA 1
ATOM 2599 C C . ARG A 1 328 ? -9.290 19.365 8.136 1.00 91.00 328 ARG A C 1
ATOM 2601 O O . ARG A 1 328 ? -9.757 19.415 9.270 1.00 91.00 328 ARG A O 1
ATOM 2608 N N . ALA A 1 329 ? -9.682 20.191 7.167 1.00 91.19 329 ALA A N 1
ATOM 2609 C CA . ALA A 1 329 ? -10.729 21.192 7.362 1.00 91.19 329 ALA A CA 1
ATOM 2610 C C . ALA A 1 329 ? -12.061 20.536 7.752 1.00 91.19 329 ALA A C 1
ATOM 2612 O O . ALA A 1 329 ? -12.763 21.032 8.633 1.00 91.19 329 ALA A O 1
ATOM 2613 N N . ARG A 1 330 ? -12.383 19.390 7.142 1.00 91.19 330 ARG A N 1
ATOM 2614 C CA . ARG A 1 330 ? -13.591 18.630 7.452 1.00 91.19 330 ARG A CA 1
ATOM 2615 C C . ARG A 1 330 ? -13.576 18.058 8.868 1.00 91.19 330 ARG A C 1
ATOM 2617 O O . ARG A 1 330 ? -14.570 18.209 9.570 1.00 91.19 330 ARG A O 1
ATOM 2624 N N . LEU A 1 331 ? -12.458 17.485 9.316 1.00 91.44 331 LEU A N 1
ATOM 2625 C CA . LEU A 1 331 ? -12.314 17.007 10.696 1.00 91.44 331 LEU A CA 1
ATOM 2626 C C . LEU A 1 331 ? -12.476 18.137 11.717 1.00 91.44 331 LEU A C 1
ATOM 2628 O O . LEU A 1 331 ? -13.204 17.964 12.692 1.00 91.44 331 LEU A O 1
ATOM 2632 N N . ILE A 1 332 ? -11.897 19.315 11.455 1.00 91.56 332 ILE A N 1
ATOM 2633 C CA . ILE A 1 332 ? -12.074 20.499 12.312 1.00 91.56 332 ILE A CA 1
ATOM 2634 C C . ILE A 1 332 ? -13.558 20.880 12.401 1.00 91.56 332 ILE A C 1
ATOM 2636 O O . ILE A 1 332 ? -14.083 21.036 13.502 1.00 91.56 332 ILE A O 1
ATOM 2640 N N . GLN A 1 333 ? -14.254 20.964 11.261 1.00 92.19 333 GLN A N 1
ATOM 2641 C CA . GLN A 1 333 ? -15.692 21.265 11.228 1.00 92.19 333 GLN A CA 1
ATOM 2642 C C . GLN A 1 333 ? -16.516 20.240 12.017 1.00 92.19 333 GLN A C 1
ATOM 2644 O O . GLN A 1 333 ? -17.429 20.617 12.747 1.00 92.19 333 GLN A O 1
ATOM 2649 N N . MET A 1 334 ? -16.203 18.949 11.887 1.00 91.19 334 MET A N 1
ATOM 2650 C CA . MET A 1 334 ? -16.899 17.881 12.608 1.00 91.19 334 MET A CA 1
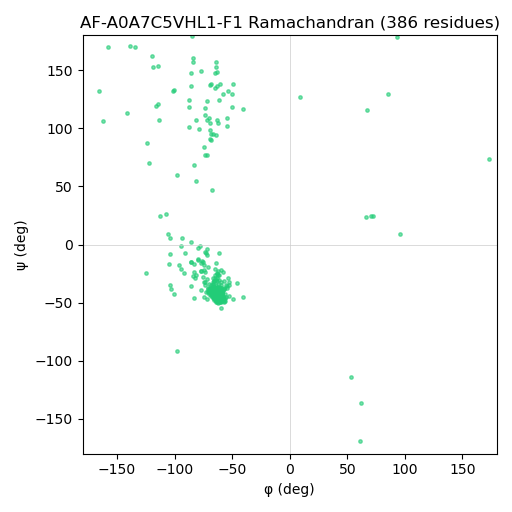ATOM 2651 C C . MET A 1 334 ? -16.628 17.936 14.114 1.00 91.19 334 MET A C 1
ATOM 2653 O O . MET A 1 334 ? -17.556 17.771 14.905 1.00 91.19 334 MET A O 1
ATOM 2657 N N . GLY A 1 335 ? -15.389 18.227 14.518 1.00 90.81 335 GLY A N 1
ATOM 2658 C CA . GLY A 1 335 ? -15.026 18.432 15.918 1.00 90.81 335 GLY A CA 1
ATOM 2659 C C . GLY A 1 335 ? -15.736 19.639 16.536 1.00 90.81 335 GLY A C 1
ATOM 2660 O O . GLY A 1 335 ? -16.231 19.562 17.660 1.00 90.81 335 GLY A O 1
ATOM 2661 N N . GLU A 1 336 ? -15.852 20.745 15.799 1.00 91.62 336 GLU A N 1
ATOM 2662 C CA . GLU A 1 336 ? -16.630 21.915 16.225 1.00 91.62 336 GLU A CA 1
ATOM 2663 C C . GLU A 1 336 ? -18.127 21.598 16.329 1.00 91.62 336 GLU A C 1
ATOM 2665 O O . GLU A 1 336 ? -18.744 21.893 17.355 1.00 91.62 336 GLU A O 1
ATOM 2670 N N . ALA A 1 337 ? -18.701 20.934 15.320 1.00 90.06 337 ALA A N 1
ATOM 2671 C CA . ALA A 1 337 ? -20.098 20.510 15.333 1.00 90.06 337 ALA A CA 1
ATOM 2672 C C . ALA A 1 337 ? -20.399 19.636 16.562 1.00 90.06 337 ALA A C 1
ATOM 2674 O O . ALA A 1 337 ? -21.318 19.938 17.326 1.00 90.06 337 ALA A O 1
ATOM 2675 N N . LEU A 1 338 ? -19.560 18.632 16.830 1.00 91.06 338 LEU A N 1
ATOM 2676 C CA . LEU A 1 338 ? -19.700 17.740 17.980 1.00 91.06 338 LEU A CA 1
ATOM 2677 C C . LEU A 1 338 ? -19.641 18.484 19.324 1.00 91.06 338 LEU A C 1
ATOM 2679 O O . LEU A 1 338 ? -20.452 18.223 20.220 1.00 91.06 338 LEU A O 1
ATOM 2683 N N . ARG A 1 339 ? -18.744 19.469 19.462 1.00 89.25 339 ARG A N 1
ATOM 2684 C CA . ARG A 1 339 ? -18.658 20.319 20.664 1.00 89.25 339 ARG A CA 1
ATOM 2685 C C . ARG A 1 339 ? -19.934 21.125 20.891 1.00 89.25 339 ARG A C 1
ATOM 2687 O O . ARG A 1 339 ? -20.384 21.229 22.029 1.00 89.25 339 ARG A O 1
ATOM 2694 N N . THR A 1 340 ? -20.541 21.652 19.828 1.00 90.75 340 THR A N 1
ATOM 2695 C CA . THR A 1 340 ? -21.761 22.477 19.930 1.00 90.75 340 THR A CA 1
ATOM 2696 C C . THR A 1 340 ? -23.043 21.687 20.207 1.00 90.75 340 THR A C 1
ATOM 2698 O O . THR A 1 340 ? -24.040 22.281 20.620 1.00 90.75 340 THR A O 1
ATOM 2701 N N . LEU A 1 341 ? -23.042 20.361 20.026 1.00 89.62 341 LEU A N 1
ATOM 2702 C CA . LEU A 1 341 ? -24.227 19.534 20.262 1.00 89.62 341 LEU A CA 1
ATOM 2703 C C . LEU A 1 341 ? -24.654 19.523 21.744 1.00 89.62 341 LEU A C 1
ATOM 2705 O O . LEU A 1 341 ? -23.816 19.286 22.616 1.00 89.62 341 LEU A O 1
ATOM 2709 N N . PRO A 1 342 ? -25.953 19.679 22.064 1.00 86.44 342 PRO A N 1
ATOM 2710 C CA . PRO A 1 342 ? -26.466 19.639 23.436 1.00 86.44 342 PRO A CA 1
ATOM 2711 C C . PRO A 1 342 ? -26.667 18.192 23.931 1.00 86.44 342 PRO A C 1
ATOM 2713 O O . PRO A 1 342 ? -27.758 17.799 24.338 1.00 86.44 342 PRO A O 1
ATOM 2716 N N . LEU A 1 343 ? -25.615 17.375 23.867 1.00 87.81 343 LEU A N 1
ATOM 2717 C CA . LEU A 1 343 ? -25.594 15.989 24.346 1.00 87.81 343 LEU A CA 1
ATOM 2718 C C . LEU A 1 343 ? -24.552 15.817 25.463 1.00 87.81 343 LEU A C 1
ATOM 2720 O O . LEU A 1 343 ? -23.573 16.563 25.486 1.00 87.81 343 LEU A O 1
ATOM 2724 N N . PRO A 1 344 ? -24.739 14.850 26.382 1.00 87.62 344 PRO A N 1
ATOM 2725 C CA . PRO A 1 344 ? -23.737 14.532 27.397 1.00 87.62 344 PRO A CA 1
ATOM 2726 C C . PRO A 1 344 ? -22.442 14.007 26.762 1.00 87.62 344 PRO A C 1
ATOM 2728 O O . PRO A 1 344 ? -22.485 13.316 25.745 1.00 87.62 344 PRO A O 1
ATOM 2731 N N . GLU A 1 345 ? -21.306 14.286 27.405 1.00 85.88 345 GLU A N 1
ATOM 2732 C CA . GLU A 1 345 ? -19.961 13.895 26.944 1.00 85.88 345 GLU A CA 1
ATOM 2733 C C . GLU A 1 345 ? -19.835 12.384 26.687 1.00 85.88 345 GLU A C 1
ATOM 2735 O O . GLU A 1 345 ? -19.234 11.958 25.707 1.00 85.88 345 GLU A O 1
ATOM 2740 N N . GLU A 1 346 ? -20.496 11.555 27.498 1.00 85.75 346 GLU A N 1
ATOM 2741 C CA . GLU A 1 346 ? -20.517 10.093 27.343 1.00 85.75 346 GLU A CA 1
ATOM 2742 C C . GLU A 1 346 ? -21.095 9.640 25.993 1.00 85.75 346 GLU A C 1
ATOM 2744 O O . GLU A 1 346 ? -20.628 8.661 25.416 1.00 85.75 346 GLU A O 1
ATOM 2749 N N . ALA A 1 347 ? -22.090 10.363 25.466 1.00 83.25 347 ALA A N 1
ATOM 2750 C CA . ALA A 1 347 ? -22.688 10.062 24.166 1.00 83.25 347 ALA A CA 1
ATOM 2751 C C . ALA A 1 347 ? -21.796 10.514 22.997 1.00 83.25 347 ALA A C 1
ATOM 2753 O O . ALA A 1 347 ? -21.908 9.976 21.899 1.00 83.25 347 ALA A O 1
ATOM 2754 N N . LYS A 1 348 ? -20.905 11.485 23.231 1.00 86.94 348 LYS A N 1
ATOM 2755 C CA . LYS A 1 348 ? -19.975 12.027 22.229 1.00 86.94 348 LYS A CA 1
ATOM 2756 C C . LYS A 1 348 ? -18.628 11.305 22.211 1.00 86.94 348 LYS A C 1
ATOM 2758 O O . LYS A 1 348 ? -17.973 11.286 21.174 1.00 86.94 348 LYS A O 1
ATOM 2763 N N . ALA A 1 349 ? -18.233 10.683 23.324 1.00 86.12 349 ALA A N 1
ATOM 2764 C CA . ALA A 1 349 ? -16.907 10.102 23.536 1.00 86.12 349 ALA A CA 1
ATOM 2765 C C . ALA A 1 349 ? -16.471 9.098 22.450 1.00 86.12 349 ALA A C 1
ATOM 2767 O O . ALA A 1 349 ? -15.304 9.087 22.058 1.00 86.12 349 ALA A O 1
ATOM 2768 N N . SER A 1 350 ? -17.404 8.286 21.935 1.00 85.62 350 SER A N 1
ATOM 2769 C CA . SER A 1 350 ? -17.146 7.348 20.827 1.00 85.62 350 SER A CA 1
ATOM 2770 C C . SER A 1 350 ? -16.672 8.086 19.571 1.00 85.62 350 SER A C 1
ATOM 2772 O O . SER A 1 350 ? -15.577 7.826 19.066 1.00 85.62 350 SER A O 1
ATOM 2774 N N . LEU A 1 351 ? -17.456 9.071 19.123 1.00 87.88 351 LEU A N 1
ATOM 2775 C CA . LEU A 1 351 ? -17.142 9.868 17.943 1.00 87.88 351 LEU A CA 1
ATOM 2776 C C . LEU A 1 351 ? -15.906 10.752 18.163 1.00 87.88 351 LEU A C 1
ATOM 2778 O O . LEU A 1 351 ? -15.098 10.897 17.253 1.00 87.88 351 LEU A O 1
ATOM 2782 N N . GLU A 1 352 ? -15.700 11.297 19.366 1.00 89.12 352 GLU A N 1
ATOM 2783 C CA . GLU A 1 352 ? -14.481 12.052 19.690 1.00 89.12 352 GLU A CA 1
ATOM 2784 C C . GLU A 1 352 ? -13.216 11.198 19.569 1.00 89.12 352 GLU A C 1
ATOM 2786 O O . GLU A 1 352 ? -12.223 11.643 18.995 1.00 89.12 352 GLU A O 1
ATOM 2791 N N . SER A 1 353 ? -13.247 9.966 20.083 1.00 87.38 353 SER A N 1
ATOM 2792 C CA . SER A 1 353 ? -12.142 9.011 19.947 1.00 87.38 353 SER A CA 1
ATOM 2793 C C . SER A 1 353 ? -11.860 8.690 18.477 1.00 87.38 353 SER A C 1
ATOM 2795 O O . SER A 1 353 ? -10.702 8.670 18.053 1.00 87.38 353 SER A O 1
ATOM 2797 N N . ALA A 1 354 ? -12.915 8.485 17.685 1.00 87.19 354 ALA A N 1
ATOM 2798 C CA . ALA A 1 354 ? -12.803 8.170 16.267 1.00 87.19 354 ALA A CA 1
ATOM 2799 C C . ALA A 1 354 ? -12.286 9.364 15.435 1.00 87.19 354 ALA A C 1
ATOM 2801 O O . ALA A 1 354 ? -11.452 9.177 14.547 1.00 87.19 354 ALA A O 1
ATOM 2802 N N . LEU A 1 355 ? -12.703 10.593 15.765 1.00 90.50 355 LEU A N 1
ATOM 2803 C CA . LEU A 1 355 ? -12.176 11.826 15.170 1.00 90.50 355 LEU A CA 1
ATOM 2804 C C . LEU A 1 355 ? -10.686 12.007 15.478 1.00 90.50 355 LEU A C 1
ATOM 2806 O O . LEU A 1 355 ? -9.919 12.282 14.561 1.00 90.50 355 LEU A O 1
ATOM 2810 N N . ARG A 1 356 ? -10.256 11.776 16.726 1.00 89.50 356 ARG A N 1
ATOM 2811 C CA . ARG A 1 356 ? -8.829 11.832 17.096 1.00 89.50 356 ARG A CA 1
ATOM 2812 C C . ARG A 1 356 ? -7.997 10.814 16.325 1.00 89.50 356 ARG A C 1
ATOM 2814 O O . ARG A 1 356 ? -6.945 11.159 15.807 1.00 89.50 356 ARG A O 1
ATOM 2821 N N . LEU A 1 357 ? -8.487 9.583 16.179 1.00 89.00 357 LEU A N 1
ATOM 2822 C CA . LEU A 1 357 ? -7.805 8.566 15.375 1.00 89.00 357 LEU A CA 1
ATOM 2823 C C . LEU A 1 357 ? -7.684 8.987 13.899 1.00 89.00 357 LEU A C 1
ATOM 2825 O O . LEU A 1 357 ? -6.674 8.710 13.248 1.00 89.00 357 LEU A O 1
ATOM 2829 N N . ALA A 1 358 ? -8.707 9.643 13.346 1.00 89.50 358 ALA A N 1
ATOM 2830 C CA . ALA A 1 358 ? -8.657 10.180 11.989 1.00 89.50 358 ALA A CA 1
ATOM 2831 C C . ALA A 1 358 ? -7.662 11.349 11.858 1.00 89.50 358 ALA A C 1
ATOM 2833 O O . ALA A 1 358 ? -6.945 11.416 10.860 1.00 89.50 358 ALA A O 1
ATOM 2834 N N . GLU A 1 359 ? -7.567 12.221 12.865 1.00 90.12 359 GLU A N 1
ATOM 2835 C CA . GLU A 1 359 ? -6.548 13.277 12.939 1.00 90.12 359 GLU A CA 1
ATOM 2836 C C . GLU A 1 359 ? -5.133 12.682 12.993 1.00 90.12 359 GLU A C 1
ATOM 2838 O O . GLU A 1 359 ? -4.312 13.014 12.140 1.00 90.12 359 GLU A O 1
ATOM 2843 N N . GLU A 1 360 ? -4.879 11.725 13.892 1.00 88.31 360 GLU A N 1
ATOM 2844 C CA . GLU A 1 360 ? -3.599 11.001 13.992 1.00 88.31 360 GLU A CA 1
ATOM 2845 C C . GLU A 1 360 ? -3.237 10.311 12.664 1.00 88.31 360 GLU A C 1
ATOM 2847 O O . GLU A 1 360 ? -2.089 10.332 12.226 1.00 88.31 360 GLU A O 1
ATOM 2852 N N . THR A 1 361 ? -4.229 9.750 11.965 1.00 87.94 361 THR A N 1
ATOM 2853 C CA . THR A 1 361 ? -4.021 9.136 10.643 1.00 87.94 361 THR A CA 1
ATOM 2854 C C . THR A 1 361 ? -3.564 10.158 9.601 1.00 87.94 361 THR A C 1
ATOM 2856 O O . THR A 1 361 ? -2.698 9.837 8.789 1.00 87.94 361 THR A O 1
ATOM 2859 N N . LEU A 1 362 ? -4.126 11.374 9.591 1.00 88.12 362 LEU A N 1
ATOM 2860 C CA . LEU A 1 362 ? -3.686 12.436 8.675 1.00 88.12 362 LEU A CA 1
ATOM 2861 C C . LEU A 1 362 ? -2.288 12.951 9.022 1.00 88.12 362 LEU A C 1
ATOM 2863 O O . LEU A 1 362 ? -1.514 13.232 8.107 1.00 88.12 362 LEU A O 1
ATOM 2867 N N . GLU A 1 363 ? -1.972 13.091 10.311 1.00 86.69 363 GLU A N 1
ATOM 2868 C CA . GLU A 1 363 ? -0.653 13.543 10.775 1.00 86.69 363 GLU A CA 1
ATOM 2869 C C . GLU A 1 363 ? 0.457 12.567 10.375 1.00 86.69 363 GLU A C 1
ATOM 2871 O O . GLU A 1 363 ? 1.523 12.994 9.934 1.00 86.69 363 GLU A O 1
ATOM 2876 N N . GLU A 1 364 ? 0.175 11.265 10.425 1.00 84.75 364 GLU A N 1
ATOM 2877 C CA . GLU A 1 364 ? 1.088 10.210 9.969 1.00 84.75 364 GLU A CA 1
ATOM 2878 C C . GLU A 1 364 ? 1.208 10.120 8.433 1.00 84.75 364 GLU A C 1
ATOM 2880 O O . GLU A 1 364 ? 2.051 9.380 7.924 1.00 84.75 364 GLU A O 1
ATOM 2885 N N . GLY A 1 365 ? 0.393 10.873 7.680 1.00 80.38 365 GLY A N 1
ATOM 2886 C CA . GLY A 1 365 ? 0.408 10.918 6.212 1.00 80.38 365 GLY A CA 1
ATOM 2887 C C . GLY A 1 365 ? -0.608 10.004 5.519 1.00 80.38 365 GLY A C 1
ATOM 2888 O O . GLY A 1 365 ? -0.567 9.865 4.299 1.00 80.38 365 GLY A O 1
ATOM 2889 N N . GLY A 1 366 ? -1.523 9.392 6.272 1.00 81.94 366 GLY A N 1
ATOM 2890 C CA . GLY A 1 366 ? -2.589 8.539 5.757 1.00 81.94 366 GLY A CA 1
ATOM 2891 C C . GLY A 1 366 ? -3.833 9.308 5.304 1.00 81.94 366 GLY A C 1
ATOM 2892 O O . GLY A 1 366 ? -3.935 10.532 5.398 1.00 81.94 366 GLY A O 1
ATOM 2893 N N . HIS A 1 367 ? -4.824 8.564 4.818 1.00 82.88 367 HIS A N 1
ATOM 2894 C CA . HIS A 1 367 ? -6.074 9.101 4.283 1.00 82.88 367 HIS A CA 1
ATOM 2895 C C . HIS A 1 367 ? -7.280 8.488 5.018 1.00 82.88 367 HIS A C 1
ATOM 2897 O O . HIS A 1 367 ? -7.832 7.500 4.534 1.00 82.88 367 HIS A O 1
ATOM 2903 N N . PRO A 1 368 ? -7.740 9.056 6.153 1.00 84.62 368 PRO A N 1
ATOM 2904 C CA . PRO A 1 368 ? -8.848 8.481 6.918 1.00 84.62 368 PRO A CA 1
ATOM 2905 C C . PRO A 1 368 ? -10.171 8.579 6.155 1.00 84.62 368 PRO A C 1
ATOM 2907 O O . PRO A 1 368 ? -10.463 9.621 5.561 1.00 84.62 368 PRO A O 1
ATOM 2910 N N . ASP A 1 369 ? -10.978 7.521 6.191 1.00 83.94 369 ASP A N 1
ATOM 2911 C CA . ASP A 1 369 ? -12.347 7.572 5.682 1.00 83.94 369 ASP A CA 1
ATOM 2912 C C . ASP A 1 369 ? -13.227 8.407 6.623 1.00 83.94 369 ASP A C 1
ATOM 2914 O O . ASP A 1 369 ? -13.296 8.155 7.827 1.00 83.94 369 ASP A O 1
ATOM 2918 N N . LEU A 1 370 ? -13.866 9.436 6.068 1.00 86.81 370 LEU A N 1
ATOM 2919 C CA . LEU A 1 370 ? -14.690 10.381 6.819 1.00 86.81 370 LEU A CA 1
ATOM 2920 C C . LEU A 1 370 ? -16.177 10.019 6.780 1.00 86.81 370 LEU A C 1
ATOM 2922 O O . LEU A 1 370 ? -16.926 10.495 7.630 1.00 86.81 370 LEU A O 1
ATOM 2926 N N . LEU A 1 371 ? -16.617 9.174 5.840 1.00 87.88 371 LEU A N 1
ATOM 2927 C CA . LEU A 1 371 ? -18.038 8.851 5.676 1.00 87.88 371 LEU A CA 1
ATOM 2928 C C . LEU A 1 371 ? -18.664 8.245 6.946 1.00 87.88 371 LEU A C 1
ATOM 2930 O O . LEU A 1 371 ? -19.706 8.751 7.371 1.00 87.88 371 LEU A O 1
ATOM 2934 N N . PRO A 1 372 ? -18.040 7.257 7.623 1.00 87.50 372 PRO A N 1
ATOM 2935 C CA . PRO A 1 372 ? -18.613 6.686 8.843 1.00 87.50 372 PRO A CA 1
ATOM 2936 C C . PRO A 1 372 ? -18.744 7.720 9.969 1.00 87.50 372 PRO A C 1
ATOM 2938 O O . PRO A 1 372 ? -19.735 7.734 10.699 1.00 87.50 372 PRO A O 1
ATOM 2941 N N . LEU A 1 373 ? -17.765 8.624 10.073 1.00 89.00 373 LEU A N 1
ATOM 2942 C CA . LEU A 1 373 ? -17.743 9.688 11.075 1.00 89.00 373 LEU A CA 1
ATOM 2943 C C . LEU A 1 373 ? -18.859 10.711 10.822 1.00 89.00 373 LEU A C 1
ATOM 2945 O O . LEU A 1 373 ? -19.487 11.200 11.761 1.00 89.00 373 LEU A O 1
ATOM 2949 N N . GLU A 1 374 ? -19.124 11.044 9.556 1.00 89.94 374 GLU A N 1
ATOM 2950 C CA . GLU A 1 374 ? -20.205 11.961 9.187 1.00 89.94 374 GLU A CA 1
ATOM 2951 C C . GLU A 1 374 ? -21.582 11.362 9.471 1.00 89.94 374 GLU A C 1
ATOM 2953 O O . GLU A 1 374 ? -22.481 12.065 9.933 1.00 89.94 374 GLU A O 1
ATOM 2958 N N . GLU A 1 375 ? -21.759 10.068 9.210 1.00 90.88 375 GLU A N 1
ATOM 2959 C CA . GLU A 1 375 ? -22.999 9.362 9.523 1.00 90.88 375 GLU A CA 1
ATOM 2960 C C . GLU A 1 375 ? -23.259 9.301 11.029 1.00 90.88 375 GLU A C 1
ATOM 2962 O O . GLU A 1 375 ? -24.387 9.535 11.468 1.00 90.88 375 GLU A O 1
ATOM 2967 N N . GLU A 1 376 ? -22.231 9.023 11.832 1.00 88.56 376 GLU A N 1
ATOM 2968 C CA . GLU A 1 376 ? -22.344 9.007 13.291 1.00 88.56 376 GLU A CA 1
ATOM 2969 C C . GLU A 1 376 ? -22.642 10.409 13.845 1.00 88.56 376 GLU A C 1
ATOM 2971 O O . GLU A 1 376 ? -23.540 10.557 14.677 1.00 88.56 376 GLU A O 1
ATOM 2976 N N . LEU A 1 377 ? -22.002 11.456 13.309 1.00 89.88 377 LEU A N 1
ATOM 2977 C CA . LEU A 1 377 ? -22.318 12.844 13.662 1.00 89.88 377 LEU A CA 1
ATOM 2978 C C . LEU A 1 377 ? -23.779 13.194 13.344 1.00 89.88 377 LEU A C 1
ATOM 2980 O O . LEU A 1 377 ? -24.472 13.752 14.194 1.00 89.88 377 LEU A O 1
ATOM 2984 N N . ARG A 1 378 ? -24.282 12.820 12.159 1.00 91.06 378 ARG A N 1
ATOM 2985 C CA . ARG A 1 378 ? -25.691 13.035 11.780 1.00 91.06 378 ARG A CA 1
ATOM 2986 C C . ARG A 1 378 ? -26.657 12.307 12.711 1.00 91.06 378 ARG A C 1
ATOM 2988 O O . ARG A 1 378 ? -27.689 12.866 13.075 1.00 91.06 378 ARG A O 1
ATOM 2995 N N . ARG A 1 379 ? -26.332 11.080 13.132 1.00 90.81 379 ARG A N 1
ATOM 2996 C CA . ARG A 1 379 ? -27.144 10.341 14.113 1.00 90.81 379 ARG A CA 1
ATOM 2997 C C . ARG A 1 379 ? -27.205 11.079 15.450 1.00 90.81 379 ARG A C 1
ATOM 2999 O O . ARG A 1 379 ? -28.296 11.242 15.992 1.00 90.81 379 ARG A O 1
ATOM 3006 N N . LEU A 1 380 ? -26.074 11.584 15.944 1.00 89.31 380 LEU A N 1
ATOM 3007 C CA . LEU A 1 380 ? -26.032 12.380 17.176 1.00 89.31 380 LEU A CA 1
ATOM 3008 C C . LEU A 1 380 ? -26.789 13.711 17.033 1.00 89.31 380 LEU A C 1
ATOM 3010 O O . LEU A 1 380 ? -27.504 14.114 17.949 1.00 89.31 380 LEU A O 1
ATOM 3014 N N . GLU A 1 381 ? -26.705 14.378 15.880 1.00 89.94 381 GLU A N 1
ATOM 3015 C CA . GLU A 1 381 ? -27.509 15.570 15.576 1.00 89.94 381 GLU A CA 1
ATOM 3016 C C . GLU A 1 381 ? -29.017 15.278 15.629 1.00 89.94 381 GLU A C 1
ATOM 3018 O O . GLU A 1 381 ? -29.785 16.053 16.205 1.00 89.94 381 GLU A O 1
ATOM 3023 N N . GLU A 1 382 ? -29.464 14.157 15.057 1.00 90.06 382 GLU A N 1
ATOM 3024 C CA . GLU A 1 382 ? -30.865 13.733 15.115 1.00 90.06 382 GLU A CA 1
ATOM 3025 C C . GLU A 1 382 ? -31.314 13.393 16.539 1.00 90.06 382 GLU A C 1
ATOM 3027 O O . GLU A 1 382 ? -32.420 13.758 16.942 1.00 90.06 382 GLU A O 1
ATOM 3032 N N . GLU A 1 383 ? -30.470 12.725 17.324 1.00 87.12 383 GLU A N 1
ATOM 3033 C CA . GLU A 1 383 ? -30.752 12.428 18.729 1.00 87.12 383 GLU A CA 1
ATOM 3034 C C . GLU A 1 383 ? -30.850 13.696 19.577 1.00 87.12 383 GLU A C 1
ATOM 3036 O O . GLU A 1 383 ? -31.772 13.819 20.387 1.00 87.12 383 GLU A O 1
ATOM 3041 N N . ALA A 1 384 ? -29.959 14.664 19.355 1.00 84.94 384 ALA A N 1
ATOM 3042 C CA . ALA A 1 384 ? -30.020 15.971 19.996 1.00 84.94 384 ALA A CA 1
ATOM 3043 C C . ALA A 1 384 ? -31.328 16.700 19.650 1.00 84.94 384 ALA A C 1
ATOM 3045 O O . ALA A 1 384 ? -31.990 17.226 20.542 1.00 84.94 384 ALA A O 1
ATOM 3046 N N . ARG A 1 385 ? -31.752 16.664 18.377 1.00 86.88 385 ARG A N 1
ATOM 3047 C CA . ARG A 1 385 ? -33.030 17.247 17.926 1.00 86.88 385 ARG A CA 1
ATOM 3048 C C . ARG A 1 385 ? -34.261 16.553 18.500 1.00 86.88 385 ARG A C 1
ATOM 3050 O O . ARG A 1 385 ? -35.281 17.205 18.652 1.00 86.88 385 ARG A O 1
ATOM 3057 N N . ARG A 1 386 ? -34.202 15.247 18.773 1.00 84.69 386 ARG A N 1
ATOM 3058 C CA . ARG A 1 386 ? -35.314 14.500 19.394 1.00 84.69 386 ARG A CA 1
ATOM 3059 C C . ARG A 1 386 ? -35.424 14.737 20.901 1.00 84.69 386 ARG A C 1
ATOM 3061 O O . ARG A 1 386 ? -36.477 14.463 21.470 1.00 84.69 386 ARG A O 1
ATOM 3068 N N . ARG A 1 387 ? -34.327 15.143 21.549 1.00 73.50 387 ARG A N 1
ATOM 3069 C CA . ARG A 1 387 ? -34.256 15.410 22.995 1.00 73.50 387 ARG A CA 1
ATOM 3070 C C . ARG A 1 387 ? -34.476 16.884 23.353 1.00 73.50 387 ARG A C 1
ATOM 3072 O O . ARG A 1 387 ? -34.793 17.152 24.511 1.00 73.50 387 ARG A O 1
ATOM 3079 N N . ALA A 1 388 ? -34.277 17.794 22.399 1.00 66.12 388 ALA A N 1
ATOM 3080 C CA . ALA A 1 388 ? -34.688 19.198 22.466 1.00 66.12 388 ALA A CA 1
ATOM 3081 C C . ALA A 1 388 ? -36.196 19.334 22.219 1.00 66.12 388 ALA A C 1
ATOM 3083 O O . ALA A 1 388 ? -36.807 20.212 22.869 1.00 66.12 388 ALA A O 1
#

Secondary structure (DSSP, 8-state):
---HHHHHHHHHHHHHTTHHHHHHHHHHHHHT--GGG--HHHHHHHIIIIIHHHHHTTS-HHHHHHHHHHHHHHHS-SS--HHHHHHHHHHHTT-TT-HHHHHHHHHHHHHHHS--HHHHHHHHHHHHHHHHHHHHHHHHHHHHHHHHHHHHHHHGGG-SHHHHHHHHHHHHHHHHHHTT---HHHHHHHHHHHHHHHHHHHHHHHS---------------------------GGGGGTT-------GGGS-HHHHHHHHHHHHHHHHHHHHHHHHHTGGGTTSTTTHHHHHHHHHHHHTT---THHHHHHHHHHHHHHHHHHHHHHHHHHHHHHHHHHSSS-HHHHHHHHHHHHHHHHHHHTT-----HHHHHHHHHHHHHHHHH-

Organism: NCBI:txid1330700

Sequence (388 aa):
MPDVYGVILEALRPHLGPRAEVVMEEGLKRLGKHPQELTPEDGAFLLKGLVYRELQARLSPQEAKRLVEGLLERISPAGGSLEELEKGLKRFGLYVDWPEVARLRALVNRLRQEPDPRLLREGKELLAALEEKLEEALLRQAKDLAHLEETLERVRHLGGPKVRRLETLLETIRQAHAEGLFAPAEVERARNLALELRKFLESSAVKAPTLPEIVFETQEEAPAHKHPTDVFLTVEDASELEGELIVDLEALSEEAARRIQALEVEEERRKLEELLARHAPLLERATVSPLLAEVEALLEAGTPVGEKLKLLEEALQEAEKNLRAERRARLIQMGEALRTLPLPEEAKASLESALRLAEETLEEGGHPDLLPLEEELRRLEEEARRRA

Radius of gyration: 32.75 Å; Cα contacts (8 Å, |Δi|>4): 284; chains: 1; bounding box: 98×63×84 Å